Protein AF-0000000081047179 (afdb_homodimer)

pLDDT: mean 83.16, std 16.66, range [36.03, 98.69]

Sequence (502 aa):
MTPLLDPYVIRILLVVGALGAILLFVADLILYYPFNPQDRTAKSYFDKIDPGGSFLADSSMKMISRERVMLGGVLGPVSAVLYGVGFVGLFCGLYSSDGGGWIMPLTSSLGFTFLMTVAAVYHALFAYTSFLSQQIAKAKKENDNGRGLEELVDIHRTYLKYIYKWCAIPGALGSLSFIYCCLFTNCLFAPWTVLFAPAFSAFLKKHLKRNSIGGLVLCGGLTNLWNLCFFSVLIISISAHCRVVIVQHSQMTPLLDPYVIRILLVVGALGAILLFVADLILYYPFNPQDRTAKSYFDKIDPGGSFLADSSMKMISRERVMLGGVLGPVSAVLYGVGFVGLFCGLYSSDGGGWIMPLTSSLGFTFLMTVAAVYHALFAYTSFLSQQIAKAKKENDNGRGLEELVDIHRTYLKYIYKWCAIPGALGSLSFIYCCLFTNCLFAPWTVLFAPAFSAFLKKHLKRNSIGGLVLCGGLTNLWNLCFFSVLIISISAHCRVVIVQHSQ

Radius of gyration: 23.94 Å; Cα contacts (8 Å, |Δi|>4): 867; chains: 2; bounding box: 67×85×37 Å

Organism: NCBI:txid2856

Secondary structure (DSSP, 8-state):
---SS-HHHHHHHHHHHHHHHHHHHHHHHHHH---SHHHHT-HHHHHT--TTSS-STT-GGGGS-HHHHHHHHHHHHHHHHHHHHHHHHHHHHH--TTTT-SHHHHHHHHHHHHHHHHHHHHHHHTHHHHHHHHHHHHHHHTT---HHHHHHHHHHHHHHHHHHHHHHHHHHHHHHHHHHHHHHS--SS-GGGGGG-THHHHHHHTT---SSHHHHHHHHHHHHHHHHHHHHHHHHHHHHHHHHHHHHHH-/---SS-HHHHHHHHHHHHHHHHHHHHHHHHHH---SHHHHS-THHHHT--TTSS-STT-GGGGS-HHHHHHHHHHHHHHHHHHHHHHHHHHHHH-BTTTTBSHHHHHHHHHHHHHHHHHHHHHHHTHHHHHHHHHHHHHHHTT---HHHHHHHHHHHHHHHHHHHHHHHHHHHHHHHHHHHHHHS--SS-GGGGGG-THHHHHHHTT---SSHHHHHHHHHHHHHHHHHHHHHHHHHHHHHHHHHHHHHH-

Structure (mmCIF, N/CA/C/O backbone):
data_AF-0000000081047179-model_v1
#
loop_
_entity.id
_entity.type
_entity.pdbx_description
1 polymer 'Transmembrane 9 superfamily member'
#
loop_
_atom_site.group_PDB
_atom_site.id
_atom_site.type_symbol
_atom_site.label_atom_id
_atom_site.label_alt_id
_atom_site.label_comp_id
_atom_site.label_asym_id
_atom_site.label_entity_id
_atom_site.label_seq_id
_atom_site.pdbx_PDB_ins_code
_atom_site.Cartn_x
_atom_site.Cartn_y
_atom_site.Cartn_z
_atom_site.occupancy
_atom_site.B_iso_or_equiv
_atom_site.auth_seq_id
_atom_site.auth_comp_id
_atom_site.auth_asym_id
_atom_site.auth_atom_id
_atom_site.pdbx_PDB_model_num
ATOM 1 N N . MET A 1 1 ? 24.109 -28.906 0.498 1 52 1 MET A N 1
ATOM 2 C CA . MET A 1 1 ? 23.016 -27.953 0.595 1 52 1 MET A CA 1
ATOM 3 C C . MET A 1 1 ? 22.172 -27.969 -0.675 1 52 1 MET A C 1
ATOM 5 O O . MET A 1 1 ? 22.688 -27.797 -1.775 1 52 1 MET A O 1
ATOM 9 N N . THR A 1 2 ? 21.094 -28.641 -0.569 1 63.97 2 THR A N 1
ATOM 10 C CA . THR A 1 2 ? 20.266 -28.625 -1.765 1 63.97 2 THR A CA 1
ATOM 11 C C . THR A 1 2 ? 19.375 -27.375 -1.787 1 63.97 2 THR A C 1
ATOM 13 O O . THR A 1 2 ? 18.516 -27.203 -0.922 1 63.97 2 THR A O 1
ATOM 16 N N . PRO A 1 3 ? 19.75 -26.5 -2.631 1 67.38 3 PRO A N 1
ATOM 17 C CA . PRO A 1 3 ? 18.969 -25.266 -2.719 1 67.38 3 PRO A CA 1
ATOM 18 C C . PRO A 1 3 ? 17.531 -25.5 -3.176 1 67.38 3 PRO A C 1
ATOM 20 O O . PRO A 1 3 ? 17.25 -26.5 -3.838 1 67.38 3 PRO A O 1
ATOM 23 N N . LEU A 1 4 ? 16.766 -24.594 -2.781 1 75.81 4 LEU A N 1
ATOM 24 C CA . LEU A 1 4 ? 15.352 -24.688 -3.133 1 75.81 4 LEU A CA 1
ATOM 25 C C . LEU A 1 4 ? 15.148 -24.5 -4.633 1 75.81 4 LEU A C 1
ATOM 27 O O . LEU A 1 4 ? 14.266 -25.125 -5.227 1 75.81 4 LEU A O 1
ATOM 31 N N . LEU A 1 5 ? 15.797 -23.672 -5.07 1 80.94 5 LEU A N 1
ATOM 32 C CA . LEU A 1 5 ? 15.766 -23.391 -6.5 1 80.94 5 LEU A CA 1
ATOM 33 C C . LEU A 1 5 ? 17.156 -23.453 -7.102 1 80.94 5 LEU A C 1
ATOM 35 O O . LEU A 1 5 ? 18.156 -23.359 -6.379 1 80.94 5 LEU A O 1
ATOM 39 N N . ASP A 1 6 ? 17.297 -23.578 -8.469 1 86.69 6 ASP A N 1
ATOM 40 C CA . ASP A 1 6 ? 18.562 -23.469 -9.188 1 86.69 6 ASP A CA 1
ATOM 41 C C . ASP A 1 6 ? 19.219 -22.109 -8.945 1 86.69 6 ASP A C 1
ATOM 43 O O . ASP A 1 6 ? 18.562 -21.078 -9 1 86.69 6 ASP A O 1
ATOM 47 N N . PRO A 1 7 ? 20.344 -22.234 -8.648 1 89.06 7 PRO A N 1
ATOM 48 C CA . PRO A 1 7 ? 21.062 -21 -8.359 1 89.06 7 PRO A CA 1
ATOM 49 C C . PRO A 1 7 ? 20.922 -19.969 -9.477 1 89.06 7 PRO A C 1
ATOM 51 O O . PRO A 1 7 ? 20.953 -18.75 -9.211 1 89.06 7 PRO A O 1
ATOM 54 N N . TYR A 1 8 ? 20.922 -20.391 -10.633 1 90 8 TYR A N 1
ATOM 55 C CA . TYR A 1 8 ? 20.719 -19.484 -11.758 1 90 8 TYR A CA 1
ATOM 56 C C . TYR A 1 8 ? 19.406 -18.734 -11.617 1 90 8 TYR A C 1
ATOM 58 O O . TYR A 1 8 ? 19.344 -17.516 -11.867 1 90 8 TYR A O 1
ATOM 66 N N . VAL A 1 9 ? 18.391 -19.422 -11.148 1 90.31 9 VAL A N 1
ATOM 67 C CA . VAL A 1 9 ? 17.078 -18.812 -10.961 1 90.31 9 VAL A CA 1
ATOM 68 C C . VAL A 1 9 ? 17.141 -17.828 -9.789 1 90.31 9 VAL A C 1
ATOM 70 O O . VAL A 1 9 ? 16.562 -16.734 -9.859 1 90.31 9 VAL A O 1
ATOM 73 N N . ILE A 1 10 ? 17.766 -18.188 -8.906 1 94.5 10 ILE A N 1
ATOM 74 C CA . ILE A 1 10 ? 17.938 -17.312 -7.746 1 94.5 10 ILE A CA 1
ATOM 75 C C . ILE A 1 10 ? 18.656 -16.031 -8.164 1 94.5 10 ILE A C 1
ATOM 77 O O . ILE A 1 10 ? 18.25 -14.938 -7.758 1 94.5 10 ILE A O 1
ATOM 81 N N . ARG A 1 11 ? 19.625 -16.172 -9.016 1 95.81 11 ARG A N 1
ATOM 82 C CA . ARG A 1 11 ? 20.344 -14.992 -9.5 1 95.81 11 ARG A CA 1
ATOM 83 C C . ARG A 1 11 ? 19.422 -14.07 -10.281 1 95.81 11 ARG A C 1
ATOM 85 O O . ARG A 1 11 ? 19.469 -12.844 -10.133 1 95.81 11 ARG A O 1
ATOM 92 N N . ILE A 1 12 ? 18.625 -14.672 -11 1 95.94 12 ILE A N 1
ATOM 93 C CA . ILE A 1 12 ? 17.703 -13.883 -11.797 1 95.94 12 ILE A CA 1
ATOM 94 C C . ILE A 1 12 ? 16.766 -13.102 -10.875 1 95.94 12 ILE A C 1
ATOM 96 O O . ILE A 1 12 ? 16.5 -11.922 -11.102 1 95.94 12 ILE A O 1
ATOM 100 N N . LEU A 1 13 ? 16.234 -13.773 -9.883 1 96.94 13 LEU A N 1
ATOM 101 C CA . LEU A 1 13 ? 15.344 -13.125 -8.914 1 96.94 13 LEU A CA 1
ATOM 102 C C . LEU A 1 13 ? 16.062 -11.969 -8.219 1 96.94 13 LEU A C 1
ATOM 104 O O . LEU A 1 13 ? 15.484 -10.898 -8.031 1 96.94 13 LEU A O 1
ATOM 108 N N . LEU A 1 14 ? 17.328 -12.227 -7.863 1 98.44 14 LEU A N 1
ATOM 109 C CA . LEU A 1 14 ? 18.109 -11.195 -7.18 1 98.44 14 LEU A CA 1
ATOM 110 C C . LEU A 1 14 ? 18.391 -10.023 -8.117 1 98.44 14 LEU A C 1
ATOM 112 O O . LEU A 1 14 ? 18.422 -8.867 -7.68 1 98.44 14 LEU A O 1
ATOM 116 N N . VAL A 1 15 ? 18.562 -10.25 -9.484 1 98.5 15 VAL A N 1
ATOM 117 C CA . VAL A 1 15 ? 18.75 -9.188 -10.469 1 98.5 15 VAL A CA 1
ATOM 118 C C . VAL A 1 15 ? 17.5 -8.336 -10.562 1 98.5 15 VAL A C 1
ATOM 120 O O . VAL A 1 15 ? 17.578 -7.109 -10.672 1 98.5 15 VAL A O 1
ATOM 123 N N . VAL A 1 16 ? 16.422 -9.031 -10.375 1 98.25 16 VAL A N 1
ATOM 124 C CA . VAL A 1 16 ? 15.156 -8.305 -10.398 1 98.25 16 VAL A CA 1
ATOM 125 C C . VAL A 1 16 ? 15.062 -7.383 -9.18 1 98.25 16 VAL A C 1
ATOM 127 O O . VAL A 1 16 ? 14.617 -6.242 -9.297 1 98.25 16 VAL A O 1
ATOM 130 N N . GLY A 1 17 ? 15.453 -7.832 -8.102 1 98.5 17 GLY A N 1
ATOM 131 C CA . GLY A 1 17 ? 15.547 -6.988 -6.922 1 98.5 17 GLY A CA 1
ATOM 132 C C . GLY A 1 17 ? 16.453 -5.785 -7.121 1 98.5 17 GLY A C 1
ATOM 133 O O . GLY A 1 17 ? 16.125 -4.676 -6.707 1 98.5 17 GLY A O 1
ATOM 134 N N . ALA A 1 18 ? 17.625 -6.062 -7.742 1 98.62 18 ALA A N 1
ATOM 135 C CA . ALA A 1 18 ? 18.562 -4.98 -8.031 1 98.62 18 ALA A CA 1
ATOM 136 C C . ALA A 1 18 ? 17.938 -3.939 -8.953 1 98.62 18 ALA A C 1
ATOM 138 O O . ALA A 1 18 ? 18.156 -2.738 -8.789 1 98.62 18 ALA A O 1
ATOM 139 N N . LEU A 1 19 ? 17.156 -4.414 -9.891 1 98.56 19 LEU A N 1
ATOM 140 C CA . LEU A 1 19 ? 16.453 -3.492 -10.781 1 98.56 19 LEU A CA 1
ATOM 141 C C . LEU A 1 19 ? 15.445 -2.654 -10 1 98.56 19 LEU A C 1
ATOM 143 O O . LEU A 1 19 ? 15.227 -1.482 -10.312 1 98.56 19 LEU A O 1
ATOM 147 N N . GLY A 1 20 ? 14.867 -3.246 -8.992 1 98.25 20 GLY A N 1
ATOM 148 C CA . GLY A 1 20 ? 14.016 -2.477 -8.094 1 98.25 20 GLY A CA 1
ATOM 149 C C . GLY A 1 20 ? 14.75 -1.361 -7.379 1 98.25 20 GLY A C 1
ATOM 150 O O . GLY A 1 20 ? 14.242 -0.247 -7.258 1 98.25 20 GLY A O 1
ATOM 151 N N . ALA A 1 21 ? 15.906 -1.708 -6.926 1 97.81 21 ALA A N 1
ATOM 152 C CA . ALA A 1 21 ? 16.734 -0.707 -6.25 1 97.81 21 ALA A CA 1
ATOM 153 C C . ALA A 1 21 ? 17.094 0.436 -7.195 1 97.81 21 ALA A C 1
ATOM 155 O O . ALA A 1 21 ? 17.031 1.606 -6.812 1 97.81 21 ALA A O 1
ATOM 156 N N . ILE A 1 22 ? 17.453 0.196 -8.406 1 97.81 22 ILE A N 1
ATOM 157 C CA . ILE A 1 22 ? 17.766 1.218 -9.398 1 97.81 22 ILE A CA 1
ATOM 158 C C . ILE A 1 22 ? 16.531 2.078 -9.664 1 97.81 22 ILE A C 1
ATOM 160 O O . ILE A 1 22 ? 16.625 3.309 -9.688 1 97.81 22 ILE A O 1
ATOM 164 N N . LEU A 1 23 ? 15.469 1.361 -9.797 1 97.69 23 LEU A N 1
ATOM 165 C CA . LEU A 1 23 ? 14.25 2.088 -10.133 1 97.69 23 LEU A CA 1
ATOM 166 C C . LEU A 1 23 ? 13.859 3.041 -9.016 1 97.69 23 LEU A C 1
ATOM 168 O O . LEU A 1 23 ? 13.453 4.18 -9.273 1 97.69 23 LEU A O 1
ATOM 172 N N . LEU A 1 24 ? 13.898 2.588 -7.863 1 96.12 24 LEU A N 1
ATOM 173 C CA . LEU A 1 24 ? 13.531 3.457 -6.75 1 96.12 24 LEU A CA 1
ATOM 174 C C . LEU A 1 24 ? 14.523 4.605 -6.605 1 96.12 24 LEU A C 1
ATOM 176 O O . LEU A 1 24 ? 14.148 5.711 -6.207 1 96.12 24 LEU A O 1
ATOM 180 N N . PHE A 1 25 ? 15.828 4.363 -6.797 1 94.06 25 PHE A N 1
ATOM 181 C CA . PHE A 1 25 ? 16.812 5.445 -6.805 1 94.06 25 PHE A CA 1
ATOM 182 C C . PHE A 1 25 ? 16.438 6.504 -7.836 1 94.06 25 PHE A C 1
ATOM 184 O O . PHE A 1 25 ? 16.438 7.699 -7.535 1 94.06 25 PHE A O 1
ATOM 191 N N . VAL A 1 26 ? 16.047 6.102 -9.062 1 94.19 26 VAL A N 1
ATOM 192 C CA . VAL A 1 26 ? 15.633 7.012 -10.125 1 94.19 26 VAL A CA 1
ATOM 193 C C . VAL A 1 26 ? 14.359 7.738 -9.711 1 94.19 26 VAL A C 1
ATOM 195 O O . VAL A 1 26 ? 14.227 8.945 -9.922 1 94.19 26 VAL A O 1
ATOM 198 N N . ALA A 1 27 ? 13.531 6.957 -9.031 1 94.19 27 ALA A N 1
ATOM 199 C CA . ALA A 1 27 ? 12.289 7.555 -8.555 1 94.19 27 ALA A CA 1
ATOM 200 C C . ALA A 1 27 ? 12.562 8.656 -7.539 1 94.19 27 ALA A C 1
ATOM 202 O O . ALA A 1 27 ? 11.898 9.695 -7.547 1 94.19 27 ALA A O 1
ATOM 203 N N . ASP A 1 28 ? 13.406 8.469 -6.656 1 89.19 28 ASP A N 1
ATOM 204 C CA . ASP A 1 28 ? 13.812 9.5 -5.703 1 89.19 28 ASP A CA 1
ATOM 205 C C . ASP A 1 28 ? 14.32 10.742 -6.426 1 89.19 28 ASP A C 1
ATOM 207 O O . ASP A 1 28 ? 13.953 11.867 -6.078 1 89.19 28 ASP A O 1
ATOM 211 N N . LEU A 1 29 ? 15.18 10.57 -7.293 1 87.5 29 LEU A N 1
ATOM 212 C CA . LEU A 1 29 ? 15.727 11.703 -8.031 1 87.5 29 LEU A CA 1
ATOM 213 C C . LEU A 1 29 ? 14.617 12.461 -8.758 1 87.5 29 LEU A C 1
ATOM 215 O O . LEU A 1 29 ? 14.648 13.688 -8.836 1 87.5 29 LEU A O 1
ATOM 219 N N . ILE A 1 30 ? 13.711 11.648 -9.414 1 89.31 30 ILE A N 1
ATOM 220 C CA . ILE A 1 30 ? 12.594 12.273 -10.102 1 89.31 30 ILE A CA 1
ATOM 221 C C . ILE A 1 30 ? 11.812 13.148 -9.117 1 89.31 30 ILE A C 1
ATOM 223 O O . ILE A 1 30 ? 11.336 14.227 -9.484 1 89.31 30 ILE A O 1
ATOM 227 N N . LEU A 1 31 ? 11.648 12.812 -7.859 1 83.88 31 LEU A N 1
ATOM 228 C CA . LEU A 1 31 ? 10.867 13.539 -6.867 1 83.88 31 LEU A CA 1
ATOM 229 C C . LEU A 1 31 ? 11.578 14.82 -6.441 1 83.88 31 LEU A C 1
ATOM 231 O O . LEU A 1 31 ? 10.938 15.844 -6.188 1 83.88 31 LEU A O 1
ATOM 235 N N . TYR A 1 32 ? 13.016 14.781 -6.254 1 78.62 32 TYR A N 1
ATOM 236 C CA . TYR A 1 32 ? 13.547 15.953 -5.562 1 78.62 32 TYR A CA 1
ATOM 237 C C . TYR A 1 32 ? 14.758 16.516 -6.301 1 78.62 32 TYR A C 1
ATOM 239 O O . TYR A 1 32 ? 15.203 17.625 -6.016 1 78.62 32 TYR A O 1
ATOM 247 N N . TYR A 1 33 ? 15.281 15.758 -7.25 1 78.06 33 TYR A N 1
ATOM 248 C CA . TYR A 1 33 ? 16.5 16.266 -7.855 1 78.06 33 TYR A CA 1
ATOM 249 C C . TYR A 1 33 ? 16.219 17.453 -8.75 1 78.06 33 TYR A C 1
ATOM 251 O O . TYR A 1 33 ? 15.297 17.422 -9.578 1 78.06 33 TYR A O 1
ATOM 259 N N . PRO A 1 34 ? 16.969 18.422 -8.531 1 76 34 PRO A N 1
ATOM 260 C CA . PRO A 1 34 ? 16.797 19.594 -9.383 1 76 34 PRO A CA 1
ATOM 261 C C . PRO A 1 34 ? 17.469 19.438 -10.75 1 76 34 PRO A C 1
ATOM 263 O O . PRO A 1 34 ? 18.625 19.812 -10.914 1 76 34 PRO A O 1
ATOM 266 N N . PHE A 1 35 ? 16.766 19.016 -11.648 1 76.12 35 PHE A N 1
ATOM 267 C CA . PHE A 1 35 ? 17.344 18.734 -12.953 1 76.12 35 PHE A CA 1
ATOM 268 C C . PHE A 1 35 ? 17.656 20.016 -13.703 1 76.12 35 PHE A C 1
ATOM 270 O O . PHE A 1 35 ? 18.516 20.047 -14.586 1 76.12 35 PHE A O 1
ATOM 277 N N . ASN A 1 36 ? 16.953 21 -13.281 1 71.62 36 ASN A N 1
ATOM 278 C CA . ASN A 1 36 ? 17.281 22.297 -13.844 1 71.62 36 ASN A CA 1
ATOM 279 C C . ASN A 1 36 ? 18.453 22.938 -13.109 1 71.62 36 ASN A C 1
ATOM 281 O O . ASN A 1 36 ? 18.375 23.188 -11.906 1 71.62 36 ASN A O 1
ATOM 285 N N . PRO A 1 37 ? 19.453 23.219 -13.867 1 69.94 37 PRO A N 1
ATOM 286 C CA . PRO A 1 37 ? 20.656 23.781 -13.25 1 69.94 37 PRO A CA 1
ATOM 287 C C . PRO A 1 37 ? 20.359 25.047 -12.43 1 69.94 37 PRO A C 1
ATOM 289 O O . PRO A 1 37 ? 21.016 25.297 -11.422 1 69.94 37 PRO A O 1
ATOM 292 N N . GLN A 1 38 ? 19.438 25.703 -12.805 1 65.5 38 GLN A N 1
ATOM 293 C CA . GLN A 1 38 ? 19.125 26.953 -12.109 1 65.5 38 GLN A CA 1
ATOM 294 C C . GLN A 1 38 ? 18.594 26.672 -10.703 1 65.5 38 GLN A C 1
ATOM 296 O O . GLN A 1 38 ? 18.734 27.516 -9.812 1 65.5 38 GLN A O 1
ATOM 301 N N . ASP A 1 39 ? 18.172 25.531 -10.586 1 64.75 39 ASP A N 1
ATOM 302 C CA . ASP A 1 39 ? 17.562 25.172 -9.305 1 64.75 39 ASP A CA 1
ATOM 303 C C . ASP A 1 39 ? 18.609 24.641 -8.328 1 64.75 39 ASP A C 1
ATOM 305 O O . ASP A 1 39 ? 18.375 24.578 -7.125 1 64.75 39 ASP A O 1
ATOM 309 N N . ARG A 1 40 ? 19.781 24.297 -8.93 1 62.72 40 ARG A N 1
ATOM 310 C CA . ARG A 1 40 ? 20.844 23.672 -8.125 1 62.72 40 ARG A CA 1
ATOM 311 C C . ARG A 1 40 ? 21.562 24.703 -7.277 1 62.72 40 ARG A C 1
ATOM 313 O O . ARG A 1 40 ? 22.219 24.359 -6.289 1 62.72 40 ARG A O 1
ATOM 320 N N . THR A 1 41 ? 21.547 25.797 -7.824 1 55.25 41 THR A N 1
ATOM 321 C CA . THR A 1 41 ? 22.266 26.859 -7.133 1 55.25 41 THR A CA 1
ATOM 322 C C . THR A 1 41 ? 21.438 27.422 -5.977 1 55.25 41 THR A C 1
ATOM 324 O O . THR A 1 41 ? 21.922 28.234 -5.195 1 55.25 41 THR A O 1
ATOM 327 N N . ALA A 1 42 ? 20.25 26.969 -5.996 1 50.44 42 ALA A N 1
ATOM 328 C CA . ALA A 1 42 ? 19.422 27.578 -4.961 1 50.44 42 ALA A CA 1
ATOM 329 C C . ALA A 1 42 ? 19.766 27.031 -3.582 1 50.44 42 ALA A C 1
ATOM 331 O O . ALA A 1 42 ? 19.75 25.812 -3.365 1 50.44 42 ALA A O 1
ATOM 332 N N . LYS A 1 43 ? 20.641 27.766 -2.969 1 48.59 43 LYS A N 1
ATOM 333 C CA . LYS A 1 43 ? 21.125 27.422 -1.636 1 48.59 43 LYS A CA 1
ATOM 334 C C . LYS A 1 43 ? 20.062 26.688 -0.83 1 48.59 43 LYS A C 1
ATOM 336 O O . LYS A 1 43 ? 20.375 25.781 -0.051 1 48.59 43 LYS A O 1
ATOM 341 N N . SER A 1 44 ? 18.797 27.156 -1.172 1 45.78 44 SER A N 1
ATOM 342 C CA . SER A 1 44 ? 17.625 26.734 -0.404 1 45.78 44 SER A CA 1
ATOM 343 C C . SER A 1 44 ? 17.297 25.266 -0.663 1 45.78 44 SER A C 1
ATOM 345 O O . SER A 1 44 ? 16.516 24.672 0.08 1 45.78 44 SER A O 1
ATOM 347 N N . TYR A 1 45 ? 17.891 24.812 -1.72 1 45.47 45 TYR A N 1
ATOM 348 C CA . TYR A 1 45 ? 17.484 23.469 -2.125 1 45.47 45 TYR A CA 1
ATOM 349 C C . TYR A 1 45 ? 17.922 22.438 -1.1 1 45.47 45 TYR A C 1
ATOM 351 O O . TYR A 1 45 ? 17.219 21.453 -0.86 1 45.47 45 TYR A O 1
ATOM 359 N N . PHE A 1 46 ? 19.219 22.641 -0.655 1 44.31 46 PHE A N 1
ATOM 360 C CA . PHE A 1 46 ? 19.891 21.562 0.077 1 44.31 46 PHE A CA 1
ATOM 361 C C . PHE A 1 46 ? 19.625 21.688 1.574 1 44.31 46 PHE A C 1
ATOM 363 O O . PHE A 1 46 ? 19.641 20.688 2.301 1 44.31 46 PHE A O 1
ATOM 370 N N . ASP A 1 47 ? 19.703 22.922 2.074 1 43.31 47 ASP A N 1
ATOM 371 C CA . ASP A 1 47 ? 19.812 23.047 3.525 1 43.31 47 ASP A CA 1
ATOM 372 C C . ASP A 1 47 ? 18.609 22.406 4.215 1 43.31 47 ASP A C 1
ATOM 374 O O . ASP A 1 47 ? 18.703 21.984 5.371 1 43.31 47 ASP A O 1
ATOM 378 N N . LYS A 1 48 ? 17.312 22.391 3.311 1 44.5 48 LYS A N 1
ATOM 379 C CA . LYS A 1 48 ? 16.125 22.219 4.141 1 44.5 48 LYS A CA 1
ATOM 380 C C . LYS A 1 48 ? 15.406 20.906 3.818 1 44.5 48 LYS A C 1
ATOM 382 O O . LYS A 1 48 ? 14.227 20.75 4.141 1 44.5 48 LYS A O 1
ATOM 387 N N . ILE A 1 49 ? 15.992 20.047 3.098 1 42 49 ILE A N 1
ATOM 388 C CA . ILE A 1 49 ? 15.305 18.781 2.891 1 42 49 ILE A CA 1
ATOM 389 C C . ILE A 1 49 ? 15.43 17.906 4.141 1 42 49 ILE A C 1
ATOM 391 O O . ILE A 1 49 ? 16.328 17.062 4.23 1 42 49 ILE A O 1
ATOM 395 N N . ASP A 1 50 ? 15.477 18.422 5.32 1 41.09 50 ASP A N 1
ATOM 396 C CA . ASP A 1 50 ? 15.453 17.531 6.48 1 41.09 50 ASP A CA 1
ATOM 397 C C . ASP A 1 50 ? 14.133 16.781 6.574 1 41.09 50 ASP A C 1
ATOM 399 O O . ASP A 1 50 ? 13.062 17.391 6.652 1 41.09 50 ASP A O 1
ATOM 403 N N . PRO A 1 51 ? 14.031 15.742 6.152 1 42.47 51 PRO A N 1
ATOM 404 C CA . PRO A 1 51 ? 12.742 15.094 6.375 1 42.47 51 PRO A CA 1
ATOM 405 C C . PRO A 1 51 ? 11.977 15.68 7.559 1 42.47 51 PRO A C 1
ATOM 407 O O . PRO A 1 51 ? 10.742 15.695 7.555 1 42.47 51 PRO A O 1
ATOM 410 N N . GLY A 1 52 ? 12.523 15.719 8.781 1 36.59 52 GLY A N 1
ATOM 411 C CA . GLY A 1 52 ? 11.922 16.188 10.023 1 36.59 52 GLY A CA 1
ATOM 412 C C . GLY A 1 52 ? 11.664 17.672 10.031 1 36.59 52 GLY A C 1
ATOM 413 O O . GLY A 1 52 ? 10.953 18.188 10.898 1 36.59 52 GLY A O 1
ATOM 414 N N . GLY A 1 53 ? 12.492 18.734 9.547 1 37.78 53 GLY A N 1
ATOM 415 C CA . GLY A 1 53 ? 12.43 20.141 9.906 1 37.78 53 GLY A CA 1
ATOM 416 C C . GLY A 1 53 ? 11.883 21.016 8.797 1 37.78 53 GLY A C 1
ATOM 417 O O . GLY A 1 53 ? 11.141 20.547 7.934 1 37.78 53 GLY A O 1
ATOM 418 N N . SER A 1 54 ? 12.672 22.297 8.445 1 40.22 54 SER A N 1
ATOM 419 C CA . SER A 1 54 ? 12.352 23.547 7.77 1 40.22 54 SER A CA 1
ATOM 420 C C . SER A 1 54 ? 12.047 23.328 6.293 1 40.22 54 SER A C 1
ATOM 422 O O . SER A 1 54 ? 12.641 23.969 5.426 1 40.22 54 SER A O 1
ATOM 424 N N . PHE A 1 55 ? 11.812 22.156 5.883 1 43.5 55 PHE A N 1
ATOM 425 C CA . PHE A 1 55 ? 11.945 21.609 4.535 1 43.5 55 PHE A CA 1
ATOM 426 C C . PHE A 1 55 ? 11.047 22.359 3.557 1 43.5 55 PHE A C 1
ATOM 428 O O . PHE A 1 55 ? 11.461 22.672 2.439 1 43.5 55 PHE A O 1
ATOM 435 N N . LEU A 1 56 ? 9.75 22.359 3.906 1 46.56 56 LEU A N 1
ATOM 436 C CA . LEU A 1 56 ? 8.758 22.422 2.84 1 46.56 56 LEU A CA 1
ATOM 437 C C . LEU A 1 56 ? 8.828 23.766 2.115 1 46.56 56 LEU A C 1
ATOM 439 O O . LEU A 1 56 ? 8.82 23.812 0.883 1 46.56 56 LEU A O 1
ATOM 443 N N . ALA A 1 57 ? 8.727 24.781 2.975 1 43.59 57 ALA A N 1
ATOM 444 C CA . ALA A 1 57 ? 8.477 26.062 2.314 1 43.59 57 ALA A CA 1
ATOM 445 C C . ALA A 1 57 ? 9.586 26.406 1.326 1 43.59 57 ALA A C 1
ATOM 447 O O . ALA A 1 57 ? 9.344 27.047 0.304 1 43.59 57 ALA A O 1
ATOM 448 N N . ASP A 1 58 ? 10.758 25.812 1.729 1 48.91 58 ASP A N 1
ATOM 449 C CA . ASP A 1 58 ? 11.867 26.188 0.857 1 48.91 58 ASP A CA 1
ATOM 450 C C . ASP A 1 58 ? 12.375 24.984 0.066 1 48.91 58 ASP A C 1
ATOM 452 O O . ASP A 1 58 ? 13.516 24.969 -0.4 1 48.91 58 ASP A O 1
ATOM 456 N N . SER A 1 59 ? 11.516 24.031 0.172 1 58.44 59 SER A N 1
ATOM 457 C CA . SER A 1 59 ? 11.938 22.812 -0.513 1 58.44 59 SER A CA 1
ATOM 458 C C . SER A 1 59 ? 12.07 23.047 -2.016 1 58.44 59 SER A C 1
ATOM 460 O O . SER A 1 59 ? 11.289 23.797 -2.605 1 58.44 59 SER A O 1
ATOM 462 N N . SER A 1 60 ? 13.164 22.672 -2.75 1 62.47 60 SER A N 1
ATOM 463 C CA . SER A 1 60 ? 13.367 22.672 -4.195 1 62.47 60 SER A CA 1
ATOM 464 C C . SER A 1 60 ? 12.273 21.891 -4.906 1 62.47 60 SER A C 1
ATOM 466 O O . SER A 1 60 ? 12.062 22.047 -6.113 1 62.47 60 SER A O 1
ATOM 468 N N . MET A 1 61 ? 11.438 21.188 -3.896 1 70.81 61 MET A N 1
ATOM 469 C CA . MET A 1 61 ? 10.414 20.375 -4.543 1 70.81 61 MET A CA 1
ATOM 470 C C . MET A 1 61 ? 9.219 21.234 -4.957 1 70.81 61 MET A C 1
ATOM 472 O O . MET A 1 61 ? 8.391 20.797 -5.754 1 70.81 61 MET A O 1
ATOM 476 N N . LYS A 1 62 ? 9.25 22.5 -4.66 1 72.62 62 LYS A N 1
ATOM 477 C CA . LYS A 1 62 ? 8.188 23.422 -5.047 1 72.62 62 LYS A CA 1
ATOM 478 C C . LYS A 1 62 ? 8.281 23.766 -6.531 1 72.62 62 LYS A C 1
ATOM 480 O O . LYS A 1 62 ? 7.309 24.25 -7.121 1 72.62 62 LYS A O 1
ATOM 485 N N . MET A 1 63 ? 9.445 23.562 -7.078 1 75.12 63 MET A N 1
ATOM 486 C CA . MET A 1 63 ? 9.68 23.969 -8.461 1 75.12 63 MET A CA 1
ATOM 487 C C . MET A 1 63 ? 9.398 22.828 -9.422 1 75.12 63 MET A C 1
ATOM 489 O O . MET A 1 63 ? 9.477 23 -10.641 1 75.12 63 MET A O 1
ATOM 493 N N . ILE A 1 64 ? 9 21.688 -8.914 1 80.88 64 ILE A N 1
ATOM 494 C CA . ILE A 1 64 ? 8.828 20.5 -9.75 1 80.88 64 ILE A CA 1
ATOM 495 C C . ILE A 1 64 ? 7.363 20.391 -10.18 1 80.88 64 ILE A C 1
ATOM 497 O O . ILE A 1 64 ? 6.453 20.672 -9.398 1 80.88 64 ILE A O 1
ATOM 501 N N . SER A 1 65 ? 7.344 20.094 -11.445 1 88.88 65 SER A N 1
ATOM 502 C CA . SER A 1 65 ? 5.988 20 -11.969 1 88.88 65 SER A CA 1
ATOM 503 C C . SER A 1 65 ? 5.203 18.891 -11.273 1 88.88 65 SER A C 1
ATOM 505 O O . SER A 1 65 ? 5.789 17.922 -10.781 1 88.88 65 SER A O 1
ATOM 507 N N . ARG A 1 66 ? 3.752 18.984 -11.367 1 88.75 66 ARG A N 1
ATOM 508 C CA . ARG A 1 66 ? 2.863 18.031 -10.703 1 88.75 66 ARG A CA 1
ATOM 509 C C . ARG A 1 66 ? 2.959 16.656 -11.352 1 88.75 66 ARG A C 1
ATOM 511 O O . ARG A 1 66 ? 2.938 15.633 -10.656 1 88.75 66 ARG A O 1
ATOM 518 N N . GLU A 1 67 ? 3.119 16.625 -12.57 1 92.75 67 GLU A N 1
ATOM 519 C CA . GLU A 1 67 ? 3.207 15.359 -13.297 1 92.75 67 GLU A CA 1
ATOM 520 C C . GLU A 1 67 ? 4.469 14.586 -12.914 1 92.75 67 GLU A C 1
ATOM 522 O O . GLU A 1 67 ? 4.426 13.367 -12.734 1 92.75 67 GLU A O 1
ATOM 527 N N . ARG A 1 68 ? 5.559 15.398 -12.844 1 93.44 68 ARG A N 1
ATOM 528 C CA . ARG A 1 68 ? 6.824 14.789 -12.453 1 93.44 68 ARG A CA 1
ATOM 529 C C . ARG A 1 68 ? 6.754 14.234 -11.031 1 93.44 68 ARG A C 1
ATOM 531 O O . ARG A 1 68 ? 7.258 13.148 -10.75 1 93.44 68 ARG A O 1
ATOM 538 N N . VAL A 1 69 ? 6.074 14.883 -10.18 1 92.81 69 VAL A N 1
ATOM 539 C CA . VAL A 1 69 ? 5.949 14.469 -8.781 1 92.81 69 VAL A CA 1
ATOM 540 C C . VAL A 1 69 ? 5.09 13.211 -8.695 1 92.81 69 VAL A C 1
ATOM 542 O O . VAL A 1 69 ? 5.43 12.266 -7.984 1 92.81 69 VAL A O 1
ATOM 545 N N . MET A 1 70 ? 4.102 13.18 -9.414 1 95.75 70 MET A N 1
ATOM 546 C CA . MET A 1 70 ? 3.211 12.031 -9.383 1 95.75 70 MET A CA 1
ATOM 547 C C . MET A 1 70 ? 3.895 10.797 -9.969 1 95.75 70 MET A C 1
ATOM 549 O O . MET A 1 70 ? 3.75 9.695 -9.445 1 95.75 70 MET A O 1
ATOM 553 N N . LEU A 1 71 ? 4.551 11.008 -11.07 1 95.44 71 LEU A N 1
ATOM 554 C CA . LEU A 1 71 ? 5.328 9.922 -11.641 1 95.44 71 LEU A CA 1
ATOM 555 C C . LEU A 1 71 ? 6.344 9.391 -10.641 1 95.44 71 LEU A C 1
ATOM 557 O O . LEU A 1 71 ? 6.488 8.172 -10.477 1 95.44 71 LEU A O 1
ATOM 561 N N . GLY A 1 72 ? 7.047 10.336 -9.953 1 94.5 72 GLY A N 1
ATOM 562 C CA . GLY A 1 72 ? 7.977 9.906 -8.922 1 94.5 72 GLY A CA 1
ATOM 563 C C . GLY A 1 72 ? 7.32 9.094 -7.82 1 94.5 72 GLY A C 1
ATOM 564 O O . GLY A 1 72 ? 7.875 8.094 -7.363 1 94.5 72 GLY A O 1
ATOM 565 N N . GLY A 1 73 ? 6.168 9.461 -7.516 1 95 73 GLY A N 1
ATOM 566 C CA . GLY A 1 73 ? 5.441 8.781 -6.453 1 95 73 GLY A CA 1
ATOM 567 C C . GLY A 1 73 ? 5.059 7.359 -6.812 1 95 73 GLY A C 1
ATOM 568 O O . GLY A 1 73 ? 5.262 6.438 -6.02 1 95 73 GLY A O 1
ATOM 569 N N . VAL A 1 74 ? 4.566 7.137 -7.945 1 95.75 74 VAL A N 1
ATOM 570 C CA . VAL A 1 74 ? 4.012 5.84 -8.32 1 95.75 74 VAL A CA 1
ATOM 571 C C . VAL A 1 74 ? 5.145 4.859 -8.617 1 95.75 74 VAL A C 1
ATOM 573 O O . VAL A 1 74 ? 4.945 3.645 -8.586 1 95.75 74 VAL A O 1
ATOM 576 N N . LEU A 1 75 ? 6.324 5.32 -8.977 1 96.88 75 LEU A N 1
ATOM 577 C CA . LEU A 1 75 ? 7.453 4.434 -9.242 1 96.88 75 LEU A CA 1
ATOM 578 C C . LEU A 1 75 ? 7.91 3.73 -7.973 1 96.88 75 LEU A C 1
ATOM 580 O O . LEU A 1 75 ? 8.594 2.709 -8.039 1 96.88 75 LEU A O 1
ATOM 584 N N . GLY A 1 76 ? 7.496 4.246 -6.82 1 96 76 GLY A N 1
ATOM 585 C CA . GLY A 1 76 ? 7.801 3.6 -5.555 1 96 76 GLY A CA 1
ATOM 586 C C . GLY A 1 76 ? 7.207 2.209 -5.438 1 96 76 GLY A C 1
ATOM 587 O O . GLY A 1 76 ? 7.941 1.223 -5.344 1 96 76 GLY A O 1
ATOM 588 N N . PRO A 1 77 ? 5.957 2.182 -5.59 1 96.5 77 PRO A N 1
ATOM 589 C CA . PRO A 1 77 ? 5.34 0.857 -5.469 1 96.5 77 PRO A CA 1
ATOM 590 C C . PRO A 1 77 ? 5.73 -0.08 -6.609 1 96.5 77 PRO A C 1
ATOM 592 O O . PRO A 1 77 ? 5.805 -1.296 -6.414 1 96.5 77 PRO A O 1
ATOM 595 N N . VAL A 1 78 ? 5.98 0.317 -7.777 1 96.25 78 VAL A N 1
ATOM 596 C CA . VAL A 1 78 ? 6.504 -0.518 -8.852 1 96.25 78 VAL A CA 1
ATOM 597 C C . VAL A 1 78 ? 7.832 -1.14 -8.422 1 96.25 78 VAL A C 1
ATOM 599 O O . VAL A 1 78 ? 8.039 -2.346 -8.578 1 96.25 78 VAL A O 1
ATOM 602 N N . SER A 1 79 ? 8.648 -0.272 -7.914 1 97.75 79 SER A N 1
ATOM 603 C CA . SER A 1 79 ? 9.953 -0.743 -7.461 1 97.75 79 SER A CA 1
ATOM 604 C C . SER A 1 79 ? 9.812 -1.745 -6.32 1 97.75 79 SER A C 1
ATOM 606 O O . SER A 1 79 ? 10.57 -2.717 -6.242 1 97.75 79 SER A O 1
ATOM 608 N N . ALA A 1 80 ? 8.844 -1.539 -5.422 1 97.44 80 ALA A N 1
ATOM 609 C CA . ALA A 1 80 ? 8.664 -2.418 -4.27 1 97.44 80 ALA A CA 1
ATOM 610 C C . ALA A 1 80 ? 8.312 -3.836 -4.711 1 97.44 80 ALA A C 1
ATOM 612 O O . ALA A 1 80 ? 8.734 -4.812 -4.086 1 97.44 80 ALA A O 1
ATOM 613 N N . VAL A 1 81 ? 7.652 -3.959 -5.801 1 97.31 81 VAL A N 1
ATOM 614 C CA . VAL A 1 81 ? 7.297 -5.277 -6.32 1 97.31 81 VAL A CA 1
ATOM 615 C C . VAL A 1 81 ? 8.547 -5.984 -6.836 1 97.31 81 VAL A C 1
ATOM 617 O O . VAL A 1 81 ? 8.758 -7.168 -6.562 1 97.31 81 VAL A O 1
ATOM 620 N N . LEU A 1 82 ? 9.305 -5.289 -7.492 1 98 82 LEU A N 1
ATOM 621 C CA . LEU A 1 82 ? 10.562 -5.848 -7.961 1 98 82 LEU A CA 1
ATOM 622 C C . LEU A 1 82 ? 11.445 -6.258 -6.785 1 98 82 LEU A C 1
ATOM 624 O O . LEU A 1 82 ? 12.078 -7.32 -6.816 1 98 82 LEU A O 1
ATOM 628 N N . TYR A 1 83 ? 11.5 -5.363 -5.793 1 98.31 83 TYR A N 1
ATOM 629 C CA . TYR A 1 83 ? 12.219 -5.727 -4.574 1 98.31 83 TYR A CA 1
ATOM 630 C C . TYR A 1 83 ? 11.695 -7.043 -4.008 1 98.31 83 TYR A C 1
ATOM 632 O O . TYR A 1 83 ? 12.477 -7.898 -3.594 1 98.31 83 TYR A O 1
ATOM 640 N N . GLY A 1 84 ? 10.406 -7.176 -3.979 1 97.69 84 GLY A N 1
ATOM 641 C CA . GLY A 1 84 ? 9.789 -8.391 -3.461 1 97.69 84 GLY A CA 1
ATOM 642 C C . GLY A 1 84 ? 10.242 -9.641 -4.184 1 97.69 84 GLY A C 1
ATOM 643 O O . GLY A 1 8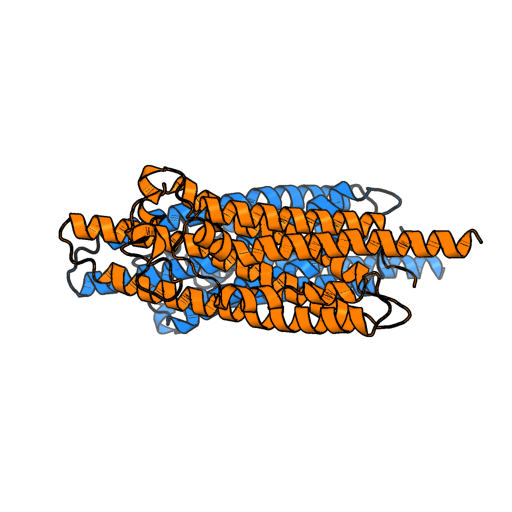4 ? 10.516 -10.664 -3.553 1 97.69 84 GLY A O 1
ATOM 644 N N . VAL A 1 85 ? 10.25 -9.531 -5.484 1 97 85 VAL A N 1
ATOM 645 C CA . VAL A 1 85 ? 10.742 -10.648 -6.281 1 97 85 VAL A CA 1
ATOM 646 C C . VAL A 1 85 ? 12.18 -10.977 -5.875 1 97 85 VAL A C 1
ATOM 648 O O . VAL A 1 85 ? 12.531 -12.148 -5.719 1 97 85 VAL A O 1
ATOM 651 N N . GLY A 1 86 ? 13.078 -9.914 -5.699 1 98.25 86 GLY A N 1
ATOM 652 C CA . GLY A 1 86 ? 14.438 -10.133 -5.246 1 98.25 86 GLY A CA 1
ATOM 653 C C . GLY A 1 86 ? 14.523 -10.797 -3.887 1 98.25 86 GLY A C 1
ATOM 654 O O . GLY A 1 86 ? 15.391 -11.641 -3.652 1 98.25 86 GLY A O 1
ATOM 655 N N . PHE A 1 87 ? 13.477 -10.547 -3.021 1 97.81 87 PHE A N 1
ATOM 656 C CA . PHE A 1 87 ? 13.523 -11.086 -1.668 1 97.81 87 PHE A CA 1
ATOM 657 C C . PHE A 1 87 ? 13.016 -12.523 -1.639 1 97.81 87 PHE A C 1
ATOM 659 O O . PHE A 1 87 ? 13.312 -13.273 -0.71 1 97.81 87 PHE A O 1
ATOM 666 N N . VAL A 1 88 ? 12.352 -12.867 -2.666 1 95.88 88 VAL A N 1
ATOM 667 C CA . VAL A 1 88 ? 12.078 -14.289 -2.859 1 95.88 88 VAL A CA 1
ATOM 668 C C . VAL A 1 88 ? 13.383 -15.016 -3.182 1 95.88 88 VAL A C 1
ATOM 670 O O . VAL A 1 88 ? 13.641 -16.109 -2.652 1 95.88 88 VAL A O 1
ATOM 673 N N . GLY A 1 89 ? 14.047 -14.383 -4.07 1 96.38 89 GLY A N 1
ATOM 674 C CA . GLY A 1 89 ? 15.375 -14.922 -4.328 1 96.38 89 GLY A CA 1
ATOM 675 C C . GLY A 1 89 ? 16.234 -15 -3.08 1 96.38 89 GLY A C 1
ATOM 676 O O . GLY A 1 89 ? 16.969 -15.977 -2.885 1 96.38 89 GLY A O 1
ATOM 677 N N . LEU A 1 90 ? 16.266 -13.977 -2.256 1 97.81 90 LEU A N 1
ATOM 678 C CA . LEU A 1 90 ? 17.031 -13.969 -1.007 1 97.81 90 LEU A CA 1
ATOM 679 C C . LEU A 1 90 ? 16.609 -15.141 -0.117 1 97.81 90 LEU A C 1
ATOM 681 O O . LEU A 1 90 ? 17.469 -15.836 0.429 1 97.81 90 LEU A O 1
ATOM 685 N N . PHE A 1 91 ? 15.281 -15.391 -0.032 1 95.38 91 PHE A N 1
ATOM 686 C CA . PHE A 1 91 ? 14.789 -16.516 0.764 1 95.38 91 PHE A CA 1
ATOM 687 C C . PHE A 1 91 ? 15.367 -17.828 0.259 1 95.38 91 PHE A C 1
ATOM 689 O O . PHE A 1 91 ? 15.883 -18.625 1.043 1 95.38 91 PHE A O 1
ATOM 696 N N . CYS A 1 92 ? 15.297 -17.953 -0.974 1 93.56 92 CYS A N 1
ATOM 697 C CA . CYS A 1 92 ? 15.75 -19.203 -1.573 1 93.56 92 CYS A CA 1
ATOM 698 C C . CYS A 1 92 ? 17.25 -19.375 -1.38 1 93.56 92 CYS A C 1
ATOM 700 O O . CYS A 1 92 ? 17.734 -20.516 -1.276 1 93.56 92 CYS A O 1
ATOM 702 N N . GLY A 1 93 ? 17.906 -18.344 -1.453 1 94.25 93 GLY A N 1
ATOM 703 C CA . GLY A 1 93 ? 19.344 -18.422 -1.247 1 94.25 93 GLY A CA 1
ATOM 704 C C . GLY A 1 93 ? 19.734 -18.656 0.203 1 94.25 93 GLY A C 1
ATOM 705 O O . GLY A 1 93 ? 20.766 -19.25 0.491 1 94.25 93 GLY A O 1
ATOM 706 N N . LEU A 1 94 ? 18.969 -18.141 1.13 1 94.81 94 LEU A N 1
ATOM 707 C CA . LEU A 1 94 ? 19.266 -18.266 2.553 1 94.81 94 LEU A CA 1
ATOM 708 C C . LEU A 1 94 ? 18.812 -19.625 3.082 1 94.81 94 LEU A C 1
ATOM 710 O O . LEU A 1 94 ? 19.406 -20.156 4.027 1 94.81 94 LEU A O 1
ATOM 714 N N . TYR A 1 95 ? 17.797 -20.094 2.463 1 91.69 95 TYR A N 1
ATOM 715 C CA . TYR A 1 95 ? 17.219 -21.344 2.941 1 91.69 95 TYR A CA 1
ATOM 716 C C . TYR A 1 95 ? 18.125 -22.531 2.637 1 91.69 95 TYR A C 1
ATOM 718 O O . TYR A 1 95 ? 18.672 -22.625 1.537 1 91.69 95 TYR A O 1
ATOM 726 N N . SER A 1 96 ? 18.328 -23.25 3.691 1 81.56 96 SER A N 1
ATOM 727 C CA . SER A 1 96 ? 19.031 -24.531 3.537 1 81.56 96 SER A CA 1
ATOM 728 C C . SER A 1 96 ? 18.344 -25.641 4.312 1 81.56 96 SER A C 1
ATOM 730 O O . SER A 1 96 ? 18 -25.469 5.484 1 81.56 96 SER A O 1
ATOM 732 N N . SER A 1 97 ? 18.141 -26.719 3.58 1 74.06 97 SER A N 1
ATOM 733 C CA . SER A 1 97 ? 17.5 -27.859 4.223 1 74.06 97 SER A CA 1
ATOM 734 C C . SER A 1 97 ? 18.375 -28.406 5.348 1 74.06 97 SER A C 1
ATOM 736 O O . SER A 1 97 ? 17.859 -28.984 6.309 1 74.06 97 SER A O 1
ATOM 738 N N . ASP A 1 98 ? 19.688 -28.469 5.137 1 68.06 98 ASP A N 1
ATOM 739 C CA . ASP A 1 98 ? 20.625 -29.125 6.059 1 68.06 98 ASP A CA 1
ATOM 740 C C . ASP A 1 98 ? 21.031 -28.188 7.188 1 68.06 98 ASP A C 1
ATOM 742 O O . ASP A 1 98 ? 21.812 -28.562 8.062 1 68.06 98 ASP A O 1
ATOM 746 N N . GLY A 1 99 ? 20.5 -26.922 7.23 1 63.06 99 GLY A N 1
ATOM 747 C CA . GLY A 1 99 ? 21.172 -26.312 8.367 1 63.06 99 GLY A CA 1
ATOM 748 C C . GLY A 1 99 ? 20.328 -25.25 9.055 1 63.06 99 GLY A C 1
ATOM 749 O O . GLY A 1 99 ? 20.406 -25.078 10.273 1 63.06 99 GLY A O 1
ATOM 750 N N . GLY A 1 100 ? 19.562 -24.438 8.531 1 73.75 100 GLY A N 1
ATOM 751 C CA . GLY A 1 100 ? 19.078 -23.344 9.359 1 73.75 100 GLY A CA 1
ATOM 752 C C . GLY A 1 100 ? 17.578 -23.219 9.367 1 73.75 100 GLY A C 1
ATOM 753 O O . GLY A 1 100 ? 17.016 -22.484 10.188 1 73.75 100 GLY A O 1
ATOM 754 N N . GLY A 1 101 ? 16.938 -24.109 8.664 1 84.94 101 GLY A N 1
ATOM 755 C CA . GLY A 1 101 ? 15.477 -24.078 8.656 1 84.94 101 GLY A CA 1
ATOM 756 C C . GLY A 1 101 ? 14.914 -22.891 7.902 1 84.94 101 GLY A C 1
ATOM 757 O O . GLY A 1 101 ? 15.656 -22.141 7.258 1 84.94 101 GLY A O 1
ATOM 758 N N . TRP A 1 102 ? 13.523 -22.797 7.91 1 87.75 102 TRP A N 1
ATOM 759 C CA . TRP A 1 102 ? 12.875 -21.844 7.016 1 87.75 102 TRP A CA 1
ATOM 760 C C . TRP A 1 102 ? 12.516 -20.562 7.762 1 87.75 102 TRP A C 1
ATOM 762 O O . TRP A 1 102 ? 12.234 -19.531 7.141 1 87.75 102 TRP A O 1
ATOM 772 N N . ILE A 1 103 ? 12.734 -20.469 9.203 1 94.12 103 ILE A N 1
ATOM 773 C CA . ILE A 1 103 ? 12.203 -19.359 9.992 1 94.12 103 ILE A CA 1
ATOM 774 C C . ILE A 1 103 ? 13.07 -18.109 9.781 1 94.12 103 ILE A C 1
ATOM 776 O O . ILE A 1 103 ? 12.555 -17.031 9.5 1 94.12 103 ILE A O 1
ATOM 780 N N . MET A 1 104 ? 14.43 -18.266 9.852 1 96.06 104 MET A N 1
ATOM 781 C CA . MET A 1 104 ? 15.312 -17.109 9.758 1 96.06 104 MET A CA 1
ATOM 782 C C . MET A 1 104 ? 15.367 -16.578 8.32 1 96.06 104 MET A C 1
ATOM 784 O O . MET A 1 104 ? 15.25 -15.375 8.094 1 96.06 104 MET A O 1
ATOM 788 N N . PRO A 1 105 ? 15.414 -17.5 7.254 1 95.56 105 PRO A N 1
ATOM 789 C CA . PRO A 1 105 ? 15.32 -17.016 5.875 1 95.56 105 PRO A CA 1
ATOM 790 C C . PRO A 1 105 ? 14.016 -16.281 5.594 1 95.56 105 PRO A C 1
ATOM 792 O O . PRO A 1 105 ? 14.008 -15.258 4.914 1 95.56 105 PRO A O 1
ATOM 795 N N . LEU A 1 106 ? 12.938 -16.812 6.199 1 95.56 106 LEU A N 1
ATOM 796 C CA . LEU A 1 106 ? 11.625 -16.203 5.996 1 95.56 106 LEU A CA 1
ATOM 797 C C . LEU A 1 106 ? 11.539 -14.852 6.688 1 95.56 106 LEU A C 1
ATOM 799 O O . LEU A 1 106 ? 11.008 -13.891 6.125 1 95.56 106 LEU A O 1
ATOM 803 N N . THR A 1 107 ? 12.086 -14.812 7.883 1 97.06 107 THR A N 1
ATOM 804 C CA . THR A 1 107 ? 12.086 -13.562 8.625 1 97.06 107 THR A CA 1
ATOM 805 C C . THR A 1 107 ? 12.875 -12.492 7.879 1 97.06 107 THR A C 1
ATOM 807 O O . THR A 1 107 ? 12.453 -11.336 7.805 1 97.06 107 THR A O 1
ATOM 810 N N . SER A 1 108 ? 13.945 -12.852 7.316 1 97.94 108 SER A N 1
ATOM 811 C CA . SER A 1 108 ? 14.75 -11.906 6.555 1 97.94 108 SER A CA 1
ATOM 812 C C . SER A 1 108 ? 14.016 -11.43 5.305 1 97.94 108 SER A C 1
ATOM 814 O O . SER A 1 108 ? 13.867 -10.227 5.086 1 97.94 108 SER A O 1
ATOM 816 N N . SER A 1 109 ? 13.547 -12.391 4.547 1 97.56 109 SER A N 1
ATOM 817 C CA . SER A 1 109 ? 12.891 -12.086 3.277 1 97.56 109 SER A CA 1
ATOM 818 C C . SER A 1 109 ? 11.617 -11.281 3.494 1 97.56 109 SER A C 1
ATOM 820 O O . SER A 1 109 ? 11.398 -10.266 2.83 1 97.56 109 SER A O 1
ATOM 822 N N . LEU A 1 110 ? 10.828 -11.656 4.422 1 97.31 110 LEU A N 1
ATOM 823 C CA . LEU A 1 110 ? 9.586 -10.945 4.68 1 97.31 110 LEU A CA 1
ATOM 824 C C . LEU A 1 110 ? 9.859 -9.586 5.324 1 97.31 110 LEU A C 1
ATOM 826 O O . LEU A 1 110 ? 9.148 -8.617 5.066 1 97.31 110 LEU A O 1
ATOM 830 N N . GLY A 1 111 ? 10.773 -9.594 6.332 1 97.19 111 GLY A N 1
ATOM 831 C CA . GLY A 1 111 ? 11.156 -8.32 6.926 1 97.19 111 GLY A CA 1
ATOM 832 C C . GLY A 1 111 ? 11.57 -7.281 5.898 1 97.19 111 GLY A C 1
ATOM 833 O O . GLY A 1 111 ? 11.141 -6.129 5.965 1 97.19 111 GLY A O 1
ATOM 834 N N . PHE A 1 112 ? 12.398 -7.746 4.84 1 97.69 112 PHE A N 1
ATOM 835 C CA . PHE A 1 112 ? 12.844 -6.82 3.803 1 97.69 112 PHE A CA 1
ATOM 836 C C . PHE A 1 112 ? 11.695 -6.477 2.861 1 97.69 112 PHE A C 1
ATOM 838 O O . PHE A 1 112 ? 11.617 -5.355 2.352 1 97.69 112 PHE A O 1
ATOM 845 N N . THR A 1 113 ? 10.789 -7.414 2.678 1 97.19 113 THR A N 1
ATOM 846 C CA . THR A 1 113 ? 9.633 -7.121 1.842 1 97.19 113 THR A CA 1
ATOM 847 C C . THR A 1 113 ? 8.727 -6.094 2.516 1 97.19 113 THR A C 1
ATOM 849 O O . THR A 1 113 ? 8.258 -5.156 1.869 1 97.19 113 THR A O 1
ATOM 852 N N . PHE A 1 114 ? 8.562 -6.309 3.717 1 96.94 114 PHE A N 1
ATOM 853 C CA . PHE A 1 114 ? 7.797 -5.34 4.492 1 96.94 114 PHE A CA 1
ATOM 854 C C . PHE A 1 114 ? 8.453 -3.965 4.445 1 96.94 114 PHE A C 1
ATOM 856 O O . PHE A 1 114 ? 7.781 -2.961 4.195 1 96.94 114 PHE A O 1
ATOM 863 N N . LEU A 1 115 ? 9.711 -3.967 4.762 1 95.94 115 LEU A N 1
ATOM 864 C CA . LEU A 1 115 ? 10.469 -2.721 4.75 1 95.94 115 LEU A CA 1
ATOM 865 C C . LEU A 1 115 ? 10.258 -1.97 3.439 1 95.94 115 LEU A C 1
ATOM 867 O O . LEU A 1 115 ? 9.875 -0.796 3.447 1 95.94 115 LEU A O 1
ATOM 871 N N . MET A 1 116 ? 10.398 -2.654 2.307 1 95.62 116 MET A N 1
ATOM 872 C CA . MET A 1 116 ? 10.375 -1.958 1.024 1 95.62 116 MET A CA 1
ATOM 873 C C . MET A 1 116 ? 8.953 -1.631 0.603 1 95.62 116 MET A C 1
ATOM 875 O O . MET A 1 116 ? 8.719 -0.659 -0.119 1 95.62 116 MET A O 1
ATOM 879 N N . THR A 1 117 ? 7.93 -2.467 1.105 1 97.06 117 THR A N 1
ATOM 880 C CA . THR A 1 117 ? 6.535 -2.131 0.845 1 97.06 117 THR A CA 1
ATOM 881 C C . THR A 1 117 ? 6.141 -0.848 1.571 1 97.06 117 THR A C 1
ATOM 883 O O . THR A 1 117 ? 5.527 0.042 0.981 1 97.06 117 THR A O 1
ATOM 886 N N . VAL A 1 118 ? 6.531 -0.73 2.781 1 96.06 118 VAL A N 1
ATOM 887 C CA . VAL A 1 118 ? 6.223 0.472 3.547 1 96.06 118 VAL A CA 1
ATOM 888 C C . VAL A 1 118 ? 7.035 1.649 3.014 1 96.06 118 VAL A C 1
ATOM 890 O O . VAL A 1 118 ? 6.547 2.781 2.973 1 96.06 118 VAL A O 1
ATOM 893 N N . ALA A 1 119 ? 8.312 1.354 2.645 1 93.62 119 ALA A N 1
ATOM 894 C CA . ALA A 1 119 ? 9.141 2.396 2.047 1 93.62 119 ALA A CA 1
ATOM 895 C C . ALA A 1 119 ? 8.492 2.959 0.786 1 93.62 119 ALA A C 1
ATOM 897 O O . ALA A 1 119 ? 8.625 4.148 0.488 1 93.62 119 ALA A O 1
ATOM 898 N N . ALA A 1 120 ? 7.836 2.084 0.024 1 94.38 120 ALA A N 1
ATOM 899 C CA . ALA A 1 120 ? 7.137 2.539 -1.175 1 94.38 120 ALA A CA 1
ATOM 900 C C . ALA A 1 120 ? 5.996 3.488 -0.816 1 94.38 120 ALA A C 1
ATOM 902 O O . ALA A 1 120 ? 5.758 4.473 -1.518 1 94.38 120 ALA A O 1
ATOM 903 N N . VAL A 1 121 ? 5.348 3.189 0.24 1 96.69 121 VAL A N 1
ATOM 904 C CA . VAL A 1 121 ? 4.289 4.066 0.728 1 96.69 121 VAL A CA 1
ATOM 905 C C . VAL A 1 121 ? 4.883 5.406 1.151 1 96.69 121 VAL A C 1
ATOM 907 O O . VAL A 1 121 ? 4.395 6.465 0.743 1 96.69 121 VAL A O 1
ATOM 910 N N . TYR A 1 122 ? 5.871 5.316 1.974 1 93.69 122 TYR A N 1
ATOM 911 C CA . TYR A 1 122 ? 6.574 6.523 2.396 1 93.69 122 TYR A CA 1
ATOM 912 C C . TYR A 1 122 ? 6.969 7.375 1.196 1 93.69 122 TYR A C 1
ATOM 914 O O . TYR A 1 122 ? 6.734 8.586 1.183 1 93.69 122 TYR A O 1
ATOM 922 N N . HIS A 1 123 ? 7.547 6.715 0.238 1 93.31 123 HIS A N 1
ATOM 923 C CA . HIS A 1 123 ? 8.008 7.375 -0.979 1 93.31 123 HIS A CA 1
ATOM 924 C C . HIS A 1 123 ? 6.855 8.07 -1.699 1 93.31 123 HIS A C 1
ATOM 926 O O . HIS A 1 123 ? 6.984 9.227 -2.115 1 93.31 123 HIS A O 1
ATOM 932 N N . ALA A 1 124 ? 5.699 7.391 -1.839 1 95.44 124 ALA A N 1
ATOM 933 C CA . ALA A 1 124 ? 4.547 7.965 -2.529 1 95.44 124 ALA A CA 1
ATOM 934 C C . ALA A 1 124 ? 3.953 9.125 -1.737 1 95.44 124 ALA A C 1
ATOM 936 O O . ALA A 1 124 ? 3.463 10.094 -2.32 1 95.44 124 ALA A O 1
ATOM 937 N N . LEU A 1 125 ? 4.07 9.039 -0.5 1 94.81 125 LEU A N 1
ATOM 938 C CA . LEU A 1 125 ? 3.574 10.109 0.359 1 94.81 125 LEU A CA 1
ATOM 939 C C . LEU A 1 125 ? 4.469 11.344 0.269 1 94.81 125 LEU A C 1
ATOM 941 O O . LEU A 1 125 ? 4.012 12.461 0.493 1 94.81 125 LEU A O 1
ATOM 945 N N . PHE A 1 126 ? 5.66 11.109 -0.01 1 90.69 126 PHE A N 1
ATOM 946 C CA . PHE A 1 126 ? 6.613 12.211 -0.078 1 90.69 126 PHE A CA 1
ATOM 947 C C . PHE A 1 126 ? 6.211 13.203 -1.157 1 90.69 126 PHE A C 1
ATOM 949 O O . PHE A 1 126 ? 6.645 14.359 -1.135 1 90.69 126 PHE A O 1
ATOM 956 N N . ALA A 1 127 ? 5.398 12.797 -2.17 1 92.19 127 ALA A N 1
ATOM 957 C CA . ALA A 1 127 ? 4.852 13.711 -3.174 1 92.19 127 ALA A CA 1
ATOM 958 C C . ALA A 1 127 ? 4.133 14.883 -2.516 1 92.19 127 ALA A C 1
ATOM 960 O O . ALA A 1 127 ? 4.168 16 -3.025 1 92.19 127 ALA A O 1
ATOM 961 N N . TYR A 1 128 ? 3.559 14.641 -1.337 1 92.81 128 TYR A N 1
ATOM 962 C CA . TYR A 1 128 ? 2.797 15.688 -0.664 1 92.81 128 TYR A CA 1
ATOM 963 C C . TYR A 1 128 ? 3.723 16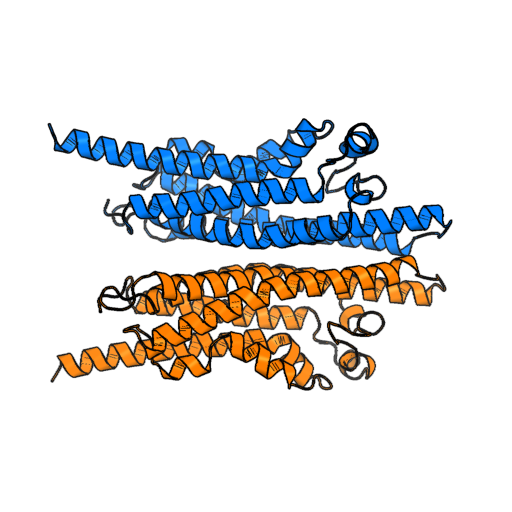.766 -0.099 1 92.81 128 TYR A C 1
ATOM 965 O O . TYR A 1 128 ? 3.289 17.875 0.175 1 92.81 128 TYR A O 1
ATOM 973 N N . THR A 1 129 ? 4.957 16.406 0.078 1 87.69 129 THR A N 1
ATOM 974 C CA . THR A 1 129 ? 5.922 17.453 0.439 1 87.69 129 THR A CA 1
ATOM 975 C C . THR A 1 129 ? 6.02 18.5 -0.661 1 87.69 129 THR A C 1
ATOM 977 O O . THR A 1 129 ? 6.055 19.703 -0.377 1 87.69 129 THR A O 1
ATOM 980 N N . SER A 1 130 ? 5.988 18 -1.776 1 86.88 130 SER A N 1
ATOM 981 C CA . SER A 1 130 ? 6.043 18.922 -2.908 1 86.88 130 SER A CA 1
ATOM 982 C C . SER A 1 130 ? 4.727 19.672 -3.068 1 86.88 130 SER A C 1
ATOM 984 O O . SER A 1 130 ? 4.719 20.906 -3.209 1 86.88 130 SER A O 1
ATOM 986 N N . PHE A 1 131 ? 3.709 18.984 -3.084 1 91.38 131 PHE A N 1
ATOM 987 C CA . PHE A 1 131 ? 2.4 19.609 -3.234 1 91.38 131 PHE A CA 1
ATOM 988 C C . PHE A 1 131 ? 2.201 20.703 -2.191 1 91.38 131 PHE A C 1
ATOM 990 O O . PHE A 1 131 ? 1.755 21.812 -2.516 1 91.38 131 PHE A O 1
ATOM 997 N N . LEU A 1 132 ? 2.406 20.406 -0.964 1 89.25 132 LEU A N 1
ATOM 998 C CA . LEU A 1 132 ? 2.217 21.344 0.135 1 89.25 132 LEU A CA 1
ATOM 999 C C . LEU A 1 132 ? 3.166 22.531 0.005 1 89.25 132 LEU A C 1
ATOM 1001 O O . LEU A 1 132 ? 2.76 23.688 0.192 1 89.25 132 LEU A O 1
ATOM 1005 N N . SER A 1 133 ? 4.504 22.25 -0.378 1 84.56 133 SER A N 1
ATOM 1006 C CA . SER A 1 133 ? 5.469 23.344 -0.531 1 84.56 133 SER A CA 1
ATOM 1007 C C . SER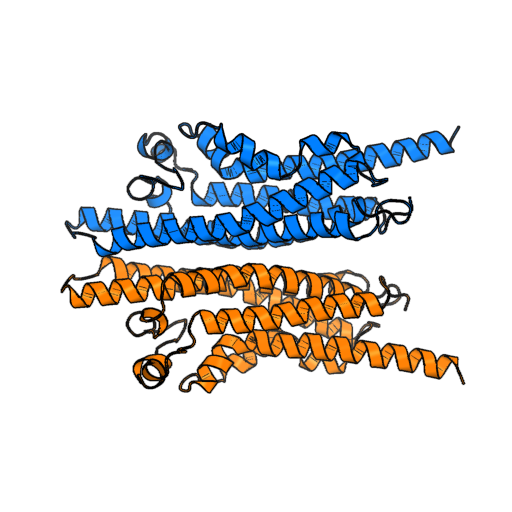 A 1 133 ? 5.043 24.312 -1.627 1 84.56 133 SER A C 1
ATOM 1009 O O . SER A 1 133 ? 5.184 25.516 -1.479 1 84.56 133 SER A O 1
ATOM 1011 N N . GLN A 1 134 ? 4.441 23.75 -2.709 1 84.62 134 GLN A N 1
ATOM 1012 C CA . GLN A 1 134 ? 3.967 24.578 -3.814 1 84.62 134 GLN A CA 1
ATOM 1013 C C . GLN A 1 134 ? 2.779 25.438 -3.389 1 84.62 134 GLN A C 1
ATOM 1015 O O . GLN A 1 134 ? 2.703 26.625 -3.736 1 84.62 134 GLN A O 1
ATOM 1020 N N . GLN A 1 135 ? 1.929 24.906 -2.562 1 86.81 135 GLN A N 1
ATOM 1021 C CA . GLN A 1 135 ? 0.746 25.641 -2.127 1 86.81 135 GLN A CA 1
ATOM 1022 C C . GLN A 1 135 ? 1.11 26.719 -1.112 1 86.81 135 GLN A C 1
ATOM 1024 O O . GLN A 1 135 ? 0.501 27.781 -1.092 1 86.81 135 GLN A O 1
ATOM 1029 N N . ILE A 1 136 ? 2.012 26.422 -0.359 1 83.38 136 ILE A N 1
ATOM 1030 C CA . ILE A 1 136 ? 2.447 27.422 0.623 1 83.38 136 ILE A CA 1
ATOM 1031 C C . ILE A 1 136 ? 3.131 28.578 -0.086 1 83.38 136 ILE A C 1
ATOM 1033 O O . ILE A 1 136 ? 2.891 29.75 0.244 1 83.38 136 ILE A O 1
ATOM 1037 N N . ALA A 1 137 ? 3.998 28.234 -0.976 1 81.12 137 ALA A N 1
ATOM 1038 C CA . ALA A 1 137 ? 4.664 29.281 -1.744 1 81.12 137 ALA A CA 1
ATOM 1039 C C . ALA A 1 137 ? 3.648 30.156 -2.48 1 81.12 137 ALA A C 1
ATOM 1041 O O . ALA A 1 137 ? 3.789 31.375 -2.527 1 81.12 137 ALA A O 1
ATOM 1042 N N . LYS A 1 138 ? 2.766 29.594 -2.973 1 84.44 138 LYS A N 1
ATOM 1043 C CA . LYS A 1 138 ? 1.708 30.328 -3.652 1 84.44 138 LYS A CA 1
ATOM 1044 C C . LYS A 1 138 ? 0.917 31.188 -2.668 1 84.44 138 LYS A C 1
ATOM 1046 O O . LYS A 1 138 ? 0.602 32.344 -2.957 1 84.44 138 LYS A O 1
ATOM 1051 N N . ALA A 1 139 ? 0.575 30.641 -1.661 1 82.56 139 ALA A N 1
ATOM 1052 C CA . ALA A 1 139 ? -0.157 31.391 -0.645 1 82.56 139 ALA A CA 1
ATOM 1053 C C . ALA A 1 139 ? 0.638 32.594 -0.184 1 82.56 139 ALA A C 1
ATOM 1055 O O . ALA A 1 139 ? 0.073 33.688 0.026 1 82.56 139 ALA A O 1
ATOM 1056 N N . LYS A 1 140 ? 1.85 32.469 0.086 1 78.38 140 LYS A N 1
ATOM 1057 C CA . LYS A 1 140 ? 2.709 33.594 0.486 1 78.38 140 LYS A CA 1
ATOM 1058 C C . LYS A 1 140 ? 2.715 34.688 -0.572 1 78.38 140 LYS A C 1
ATOM 1060 O O . LYS A 1 140 ? 2.67 35.875 -0.243 1 78.38 140 LYS A O 1
ATOM 1065 N N . LYS A 1 141 ? 2.68 34.312 -1.752 1 83.12 141 LYS A N 1
ATOM 1066 C CA . LYS A 1 141 ? 2.666 35.281 -2.848 1 83.12 141 LYS A CA 1
ATOM 1067 C C . LYS A 1 141 ? 1.341 36.031 -2.898 1 83.12 141 LYS A C 1
ATOM 1069 O O . LYS A 1 141 ? 1.305 37.219 -3.264 1 83.12 141 LYS A O 1
ATOM 1074 N N . GLU A 1 142 ? 0.376 35.406 -2.572 1 81.31 142 GLU A N 1
ATOM 1075 C CA . GLU A 1 142 ? -0.955 36 -2.637 1 81.31 142 GLU A CA 1
ATOM 1076 C C . GLU A 1 142 ? -1.333 36.656 -1.312 1 81.31 142 GLU A C 1
ATOM 1078 O O . GLU A 1 142 ? -2.484 37.062 -1.112 1 81.31 142 GLU A O 1
ATOM 1083 N N . ASN A 1 143 ? -0.398 36.812 -0.264 1 73.5 143 ASN A N 1
ATOM 1084 C CA . ASN A 1 143 ? -0.541 37.406 1.061 1 73.5 143 ASN A CA 1
ATOM 1085 C C . ASN A 1 143 ? -1.671 36.75 1.851 1 73.5 143 ASN A C 1
ATOM 1087 O O . ASN A 1 143 ? -2.43 37.438 2.539 1 73.5 143 ASN A O 1
ATOM 1091 N N . ASP A 1 144 ? -1.897 35.469 1.528 1 70.75 144 ASP A N 1
ATOM 1092 C CA . ASP A 1 144 ? -2.836 34.625 2.281 1 70.75 144 ASP A CA 1
ATOM 1093 C C . ASP A 1 144 ? -2.166 34.031 3.51 1 70.75 144 ASP A C 1
ATOM 1095 O O . ASP A 1 144 ? -0.964 33.75 3.496 1 70.75 144 ASP A O 1
ATOM 1099 N N . ASN A 1 145 ? -2.609 34.125 4.621 1 67.44 145 ASN A N 1
ATOM 1100 C CA . ASN A 1 145 ? -2.023 33.688 5.883 1 67.44 145 ASN A CA 1
ATOM 1101 C C . ASN A 1 145 ? -1.646 32.219 5.844 1 67.44 145 ASN A C 1
ATOM 1103 O O . ASN A 1 145 ? -0.777 31.781 6.598 1 67.44 145 ASN A O 1
ATOM 1107 N N . GLY A 1 146 ? -2.17 31.391 5.012 1 74.69 146 GLY A N 1
ATOM 1108 C CA . GLY A 1 146 ? -1.799 30.016 4.711 1 74.69 146 GLY A CA 1
ATOM 1109 C C . GLY A 1 146 ? -1.762 29.125 5.938 1 74.69 146 GLY A C 1
ATOM 1110 O O . GLY A 1 146 ? -1.056 28.125 5.957 1 74.69 146 GLY A O 1
ATOM 1111 N N . ARG A 1 147 ? -2.361 29.531 7.094 1 76.62 147 ARG A N 1
ATOM 1112 C CA . ARG A 1 147 ? -2.311 28.844 8.375 1 76.62 147 ARG A CA 1
ATOM 1113 C C . ARG A 1 147 ? -2.748 27.391 8.227 1 76.62 147 ARG A C 1
ATOM 1115 O O . ARG A 1 147 ? -2.113 26.484 8.773 1 76.62 147 ARG A O 1
ATOM 1122 N N . GLY A 1 148 ? -3.779 27.141 7.488 1 81.81 148 GLY A N 1
ATOM 1123 C CA . GLY A 1 148 ? -4.254 25.781 7.273 1 81.81 148 GLY A CA 1
ATOM 1124 C C . GLY A 1 148 ? -3.244 24.891 6.562 1 81.81 148 GLY A C 1
ATOM 1125 O O . GLY A 1 148 ? -3.125 23.703 6.871 1 81.81 148 GLY A O 1
ATOM 1126 N N . LEU A 1 149 ? -2.529 25.484 5.777 1 86.44 149 LEU A N 1
ATOM 1127 C CA . LEU A 1 149 ? -1.511 24.766 5.023 1 86.44 149 LEU A CA 1
ATOM 1128 C C . LEU A 1 149 ? -0.336 24.391 5.922 1 86.44 149 LEU A C 1
ATOM 1130 O O . LEU A 1 149 ? 0.205 23.281 5.82 1 86.44 149 LEU A O 1
ATOM 1134 N N . GLU A 1 150 ? 0.066 25.266 6.785 1 84.06 150 GLU A N 1
ATOM 1135 C CA . GLU A 1 150 ? 1.164 24.984 7.707 1 84.06 150 GLU A CA 1
ATOM 1136 C C . GLU A 1 150 ? 0.82 23.844 8.648 1 84.06 150 GLU A C 1
ATOM 1138 O O . GLU A 1 150 ? 1.671 23 8.945 1 84.06 150 GLU A O 1
ATOM 1143 N N . GLU A 1 151 ? -0.439 23.844 9.062 1 88.06 151 GLU A N 1
ATOM 1144 C CA . GLU A 1 151 ? -0.876 22.75 9.922 1 88.06 151 GLU A CA 1
ATOM 1145 C C . GLU A 1 151 ? -0.862 21.422 9.18 1 88.06 151 GLU A C 1
ATOM 1147 O O . GLU A 1 151 ? -0.517 20.375 9.75 1 88.06 151 GLU A O 1
ATOM 1152 N N . LEU A 1 152 ? -1.214 21.531 8 1 91.19 152 LEU A N 1
ATOM 1153 C CA . LEU A 1 152 ? -1.206 20.328 7.195 1 91.19 152 LEU A CA 1
ATOM 1154 C C . LEU A 1 152 ? 0.22 19.828 6.969 1 91.19 152 LEU A C 1
ATOM 1156 O O . LEU A 1 152 ? 0.457 18.625 6.887 1 91.19 152 LEU A O 1
ATOM 1160 N N . VAL A 1 153 ? 1.2 20.672 6.93 1 89.31 153 VAL A N 1
ATOM 1161 C CA . VAL A 1 153 ? 2.605 20.297 6.824 1 89.31 153 VAL A CA 1
ATOM 1162 C C . VAL A 1 153 ? 3.025 19.5 8.062 1 89.31 153 VAL A C 1
ATOM 1164 O O . VAL A 1 153 ? 3.711 18.484 7.953 1 89.31 153 VAL A O 1
ATOM 1167 N N . ASP A 1 154 ? 2.537 20.016 9.117 1 89.75 154 ASP A N 1
ATOM 1168 C CA . ASP A 1 154 ? 2.881 19.328 10.359 1 89.75 154 ASP A CA 1
ATOM 1169 C C . ASP A 1 154 ? 2.252 17.938 10.414 1 89.75 154 ASP A C 1
ATOM 1171 O O . ASP A 1 154 ? 2.883 16.984 10.875 1 89.75 154 ASP A O 1
ATOM 1175 N N . ILE A 1 155 ? 1.051 17.797 10.047 1 92.56 155 ILE A N 1
ATOM 1176 C CA . ILE A 1 155 ? 0.362 16.516 9.992 1 92.56 155 ILE A CA 1
ATOM 1177 C C . ILE A 1 155 ? 1.094 15.578 9.031 1 92.56 155 ILE A C 1
ATOM 1179 O O . ILE A 1 155 ? 1.289 14.406 9.336 1 92.56 155 ILE A O 1
ATOM 1183 N N . HIS A 1 156 ? 1.51 16.172 7.844 1 93.06 156 HIS A N 1
ATOM 1184 C CA . HIS A 1 156 ? 2.244 15.414 6.84 1 93.06 156 HIS A CA 1
ATOM 1185 C C . HIS A 1 156 ? 3.555 14.875 7.406 1 93.06 156 HIS A C 1
ATOM 1187 O O . HIS A 1 156 ? 3.863 13.695 7.254 1 93.06 156 HIS A O 1
ATOM 1193 N N . ARG A 1 157 ? 4.215 15.641 8.258 1 90.25 157 ARG A N 1
ATOM 1194 C CA . ARG A 1 157 ? 5.48 15.227 8.859 1 90.25 157 ARG A CA 1
ATOM 1195 C C . ARG A 1 157 ? 5.262 14.117 9.883 1 90.25 157 ARG A C 1
ATOM 1197 O O . ARG A 1 157 ? 6.023 13.148 9.93 1 90.25 157 ARG A O 1
ATOM 1204 N N . THR A 1 158 ? 4.234 14.336 10.555 1 92.56 158 THR A N 1
ATOM 1205 C CA . THR A 1 158 ? 3.916 13.344 11.57 1 92.56 158 THR A CA 1
ATOM 1206 C C . THR A 1 158 ? 3.547 12.008 10.938 1 92.56 158 THR A C 1
ATOM 1208 O O . THR A 1 158 ? 3.977 10.953 11.398 1 92.56 158 THR A O 1
ATOM 1211 N N . TYR A 1 159 ? 2.803 12.086 10 1 94.12 159 TYR A N 1
ATOM 1212 C CA . TYR A 1 159 ? 2.381 10.875 9.312 1 94.12 159 TYR A CA 1
ATOM 1213 C C . TYR A 1 159 ? 3.57 10.164 8.68 1 94.12 159 TYR A C 1
ATOM 1215 O O . TYR A 1 159 ? 3.688 8.938 8.758 1 94.12 159 TYR A O 1
ATOM 1223 N N . LEU A 1 160 ? 4.504 10.898 8.008 1 92.06 160 LEU A N 1
ATOM 1224 C CA . LEU A 1 160 ? 5.684 10.297 7.398 1 92.06 160 LEU A CA 1
ATOM 1225 C C . LEU A 1 160 ? 6.559 9.625 8.453 1 92.06 160 LEU A C 1
ATOM 1227 O O . LEU A 1 160 ? 7.039 8.508 8.25 1 92.06 160 LEU A O 1
ATOM 1231 N N . LYS A 1 161 ? 6.637 10.273 9.633 1 90.62 161 LYS A N 1
ATOM 1232 C CA . LYS A 1 161 ? 7.406 9.688 10.727 1 90.62 161 LYS A CA 1
ATOM 1233 C C . LYS A 1 161 ? 6.754 8.398 11.227 1 90.62 161 LYS A C 1
ATOM 1235 O O . LYS A 1 161 ? 7.449 7.434 11.562 1 90.62 161 LYS A O 1
ATOM 1240 N N . TYR A 1 162 ? 5.535 8.5 11.234 1 93.75 162 TYR A N 1
ATOM 1241 C CA . TYR A 1 162 ? 4.777 7.332 11.672 1 93.75 162 TYR A CA 1
ATOM 1242 C C . TYR A 1 162 ? 4.98 6.16 10.719 1 93.75 162 TYR A C 1
ATOM 1244 O O . TYR A 1 162 ? 5.266 5.043 11.156 1 93.75 162 TYR A O 1
ATOM 1252 N N . ILE A 1 163 ? 4.867 6.383 9.461 1 94.19 163 ILE A N 1
ATOM 1253 C CA . ILE A 1 163 ? 5.066 5.371 8.43 1 94.19 163 ILE A CA 1
ATOM 1254 C C . ILE A 1 163 ? 6.5 4.84 8.492 1 94.19 163 ILE A C 1
ATOM 1256 O O . ILE A 1 163 ? 6.727 3.635 8.383 1 94.19 163 ILE A O 1
ATOM 1260 N N . TYR A 1 164 ? 7.516 5.734 8.648 1 89.06 164 TYR A N 1
ATOM 1261 C CA . TYR A 1 164 ? 8.93 5.371 8.68 1 89.06 164 TYR A CA 1
ATOM 1262 C C . TYR A 1 164 ? 9.211 4.371 9.797 1 89.06 164 TYR A C 1
ATOM 1264 O O . TYR A 1 164 ? 10.031 3.465 9.633 1 89.06 164 TYR A O 1
ATOM 1272 N N . LYS A 1 165 ? 8.461 4.5 10.938 1 89.94 165 LYS A N 1
ATOM 1273 C CA . LYS A 1 165 ? 8.672 3.592 12.055 1 89.94 165 LYS A CA 1
ATOM 1274 C C . LYS A 1 165 ? 8.25 2.17 11.695 1 89.94 165 LYS A C 1
ATOM 1276 O O . LYS A 1 165 ? 8.875 1.202 12.133 1 89.94 165 LYS A O 1
ATOM 1281 N N . TRP A 1 166 ? 7.379 2.092 10.859 1 91.5 166 TRP A N 1
ATOM 1282 C CA . TRP A 1 166 ? 6.887 0.784 10.438 1 91.5 166 TRP A CA 1
ATOM 1283 C C . TRP A 1 166 ? 7.816 0.155 9.406 1 91.5 166 TRP A C 1
ATOM 1285 O O . TRP A 1 166 ? 7.75 -1.05 9.156 1 91.5 166 TRP A O 1
ATOM 1295 N N . CYS A 1 167 ? 8.609 0.855 8.883 1 86.69 167 CYS A N 1
ATOM 1296 C CA . CYS A 1 167 ? 9.648 0.389 7.969 1 86.69 167 CYS A CA 1
ATOM 1297 C C . CYS A 1 167 ? 10.859 -0.131 8.727 1 86.69 167 CYS A C 1
ATOM 1299 O O . CYS A 1 167 ? 11.391 -1.193 8.406 1 86.69 167 CYS A O 1
ATOM 1301 N N . ALA A 1 168 ? 11.289 0.608 9.766 1 87.06 168 ALA A N 1
ATOM 1302 C CA . ALA A 1 168 ? 12.578 0.415 10.414 1 87.06 168 ALA A CA 1
ATOM 1303 C C . ALA A 1 168 ? 12.609 -0.897 11.188 1 87.06 168 ALA A C 1
ATOM 1305 O O . ALA A 1 168 ? 13.609 -1.619 11.164 1 87.06 168 ALA A O 1
ATOM 1306 N N . ILE A 1 169 ? 11.43 -1.36 11.75 1 89.88 169 ILE A N 1
ATOM 1307 C CA . ILE A 1 169 ? 11.406 -2.51 12.648 1 89.88 169 ILE A CA 1
ATOM 1308 C C . ILE A 1 169 ? 11.531 -3.799 11.844 1 89.88 169 ILE A C 1
ATOM 1310 O O . ILE A 1 169 ? 12.438 -4.602 12.078 1 89.88 169 ILE A O 1
ATOM 1314 N N . PRO A 1 170 ? 10.82 -3.889 10.797 1 93.75 170 PRO A N 1
ATOM 1315 C CA . PRO A 1 170 ? 10.984 -5.102 9.992 1 93.75 170 PRO A CA 1
ATOM 1316 C C . PRO A 1 170 ? 12.336 -5.156 9.281 1 93.75 170 PRO A C 1
ATOM 1318 O O . PRO A 1 170 ? 12.914 -6.234 9.125 1 93.75 170 PRO A O 1
ATOM 1321 N N . GLY A 1 171 ? 12.758 -4.02 8.922 1 94.12 171 GLY A N 1
ATOM 1322 C CA . GLY A 1 171 ? 14.07 -3.975 8.297 1 94.12 171 GLY A CA 1
ATOM 1323 C C . GLY A 1 171 ? 15.188 -4.438 9.227 1 94.12 171 GLY A C 1
ATOM 1324 O O . GLY A 1 171 ? 16.094 -5.164 8.805 1 94.12 171 GLY A O 1
ATOM 1325 N N . ALA A 1 172 ? 15.156 -4.02 10.445 1 94.69 172 ALA A N 1
ATOM 1326 C CA . ALA A 1 172 ? 16.156 -4.422 11.43 1 94.69 172 ALA A CA 1
ATOM 1327 C C . ALA A 1 172 ? 16.094 -5.922 11.703 1 94.69 172 ALA A C 1
ATOM 1329 O O . ALA A 1 172 ? 17.109 -6.605 11.734 1 94.69 172 ALA A O 1
ATOM 1330 N N . LEU A 1 173 ? 14.852 -6.422 11.82 1 96.38 173 LEU A N 1
ATOM 1331 C CA . LEU A 1 173 ? 14.664 -7.844 12.078 1 96.38 173 LEU A CA 1
ATOM 1332 C C . LEU A 1 173 ? 15.141 -8.68 10.891 1 96.38 173 LEU A C 1
ATOM 1334 O O . LEU A 1 173 ? 15.773 -9.719 11.07 1 96.38 173 LEU A O 1
ATOM 1338 N N . GLY A 1 174 ? 14.781 -8.164 9.695 1 97.56 174 GLY A N 1
ATOM 1339 C CA . GLY A 1 174 ? 15.258 -8.828 8.492 1 97.56 174 GLY A CA 1
ATOM 1340 C C . GLY A 1 174 ? 16.766 -8.859 8.391 1 97.56 174 GLY A C 1
ATOM 1341 O O . GLY A 1 174 ? 17.359 -9.875 8.008 1 97.56 174 GLY A O 1
ATOM 1342 N N . SER A 1 175 ? 17.422 -7.801 8.773 1 97.88 175 SER A N 1
ATOM 1343 C CA . SER A 1 175 ? 18.875 -7.707 8.695 1 97.88 175 SER A CA 1
ATOM 1344 C C . SER A 1 175 ? 19.547 -8.633 9.711 1 97.88 175 SER A C 1
ATOM 1346 O O . SER A 1 175 ? 20.531 -9.297 9.398 1 97.88 175 SER A O 1
ATOM 1348 N N . LEU A 1 176 ? 18.938 -8.711 10.922 1 97.38 176 LEU A N 1
ATOM 1349 C CA . LEU A 1 176 ? 19.5 -9.586 11.945 1 97.38 176 LEU A CA 1
ATOM 1350 C C . LEU A 1 176 ? 19.375 -11.047 11.539 1 97.38 176 LEU A C 1
ATOM 1352 O O . LEU A 1 176 ? 20.297 -11.836 11.711 1 97.38 176 LEU A O 1
ATOM 1356 N N . SER A 1 177 ? 18.328 -11.273 10.93 1 97.75 177 SER A N 1
ATOM 1357 C CA . SER A 1 177 ? 18.094 -12.633 10.453 1 97.75 177 SER A CA 1
ATOM 1358 C C . SER A 1 177 ? 19.016 -12.977 9.289 1 97.75 177 SER A C 1
ATOM 1360 O O . SER A 1 177 ? 19.531 -14.102 9.203 1 97.75 177 SER A O 1
ATOM 1362 N N . PHE A 1 178 ? 19.156 -12.094 8.469 1 97.81 178 PHE A N 1
ATOM 1363 C CA . PHE A 1 178 ? 20.078 -12.258 7.348 1 97.81 178 PHE A CA 1
ATOM 1364 C C . PHE A 1 178 ? 21.484 -12.523 7.84 1 97.81 178 PHE A C 1
ATOM 1366 O O . PHE A 1 178 ? 22.141 -13.469 7.387 1 97.81 178 PHE A O 1
ATOM 1373 N N . ILE A 1 179 ? 21.953 -11.703 8.695 1 98 179 ILE A N 1
ATOM 1374 C CA . ILE A 1 179 ? 23.281 -11.828 9.258 1 98 179 ILE A CA 1
ATOM 1375 C C . ILE A 1 179 ? 23.438 -13.195 9.914 1 98 179 ILE A C 1
ATOM 1377 O O . ILE A 1 179 ? 24.453 -13.883 9.711 1 98 179 ILE A O 1
ATOM 1381 N N . TYR A 1 180 ? 22.312 -13.609 10.703 1 95.25 180 TYR A N 1
ATOM 1382 C CA . TYR A 1 180 ? 22.344 -14.906 11.359 1 95.25 180 TYR A CA 1
ATOM 1383 C C . TYR A 1 180 ? 22.5 -16.031 10.344 1 95.25 180 TYR A C 1
ATOM 1385 O O . TYR A 1 180 ? 23.359 -16.906 10.516 1 95.25 180 TYR A O 1
ATOM 1393 N N . CYS A 1 181 ? 21.766 -15.938 9.234 1 95.62 181 CYS A N 1
ATOM 1394 C CA . CYS A 1 181 ? 21.812 -17 8.234 1 95.62 181 CYS A CA 1
ATOM 1395 C C . CYS A 1 181 ? 23.172 -17.078 7.582 1 95.62 181 CYS A C 1
ATOM 1397 O O . CYS A 1 181 ? 23.734 -18.156 7.434 1 95.62 181 CYS A O 1
ATOM 1399 N N . CYS A 1 182 ? 23.703 -15.961 7.25 1 94.69 182 CYS A N 1
ATOM 1400 C CA . CYS A 1 182 ? 24.953 -15.938 6.5 1 94.69 182 CYS A CA 1
ATOM 1401 C C . CYS A 1 182 ? 26.125 -16.391 7.367 1 94.69 182 CYS A C 1
ATOM 1403 O O . CYS A 1 182 ? 27.078 -16.984 6.867 1 94.69 182 CYS A O 1
ATOM 1405 N N . LEU A 1 183 ? 26.078 -16.203 8.578 1 94.81 183 LEU A N 1
ATOM 1406 C CA . LEU A 1 183 ? 27.219 -16.484 9.445 1 94.81 183 LEU A CA 1
ATOM 1407 C C . LEU A 1 183 ? 27.078 -17.859 10.086 1 94.81 183 LEU A C 1
ATOM 1409 O O . LEU A 1 183 ? 28.094 -18.5 10.422 1 94.81 183 LEU A O 1
ATOM 1413 N N . PHE A 1 184 ? 25.828 -18.281 10.203 1 92.75 184 PHE A N 1
ATOM 1414 C CA . PHE A 1 184 ? 25.703 -19.422 11.102 1 92.75 184 PHE A CA 1
ATOM 1415 C C . PHE A 1 184 ? 24.984 -20.578 10.398 1 92.75 184 PHE A C 1
ATOM 1417 O O . PHE A 1 184 ? 24.828 -21.656 10.984 1 92.75 184 PHE A O 1
ATOM 1424 N N . THR A 1 185 ? 24.531 -20.281 9.258 1 90.06 185 THR A N 1
ATOM 1425 C CA . THR A 1 185 ? 23.875 -21.375 8.539 1 90.06 185 THR A CA 1
ATOM 1426 C C . THR A 1 185 ? 24.562 -21.625 7.203 1 90.06 185 THR A C 1
ATOM 1428 O O . THR A 1 185 ? 25.422 -20.859 6.785 1 90.06 185 THR A O 1
ATOM 1431 N N . ASN A 1 186 ? 24.266 -22.797 6.688 1 85.94 186 ASN A N 1
ATOM 1432 C CA . ASN A 1 186 ? 24.812 -23.125 5.379 1 85.94 186 ASN A CA 1
ATOM 1433 C C . ASN A 1 186 ? 23.938 -22.578 4.25 1 85.94 186 ASN A C 1
ATOM 1435 O O . ASN A 1 186 ? 23.203 -23.328 3.611 1 85.94 186 ASN A O 1
ATOM 1439 N N . CYS A 1 187 ? 23.984 -21.281 4.039 1 89.75 187 CYS A N 1
ATOM 1440 C CA . CYS A 1 187 ? 23.203 -20.688 2.955 1 89.75 187 CYS A CA 1
ATOM 1441 C C . CYS A 1 187 ? 24.078 -20.453 1.731 1 89.75 187 CYS A C 1
ATOM 1443 O O . CYS A 1 187 ? 25.281 -20.75 1.749 1 89.75 187 CYS A O 1
ATOM 1445 N N . LEU A 1 188 ? 23.562 -20.047 0.743 1 91.88 188 LEU A N 1
ATOM 1446 C CA . LEU A 1 188 ? 24.25 -19.922 -0.54 1 91.88 188 LEU A CA 1
ATOM 1447 C C . LEU A 1 188 ? 25.172 -18.703 -0.549 1 91.88 188 LEU A C 1
ATOM 1449 O O . LEU A 1 188 ? 26.047 -18.594 -1.421 1 91.88 188 LEU A O 1
ATOM 1453 N N . PHE A 1 189 ? 24.953 -17.859 0.423 1 93.62 189 PHE A N 1
ATOM 1454 C CA . PHE A 1 189 ? 25.672 -16.594 0.375 1 93.62 189 PHE A CA 1
ATOM 1455 C C . PHE A 1 189 ? 26.906 -16.625 1.271 1 93.62 189 PHE A C 1
ATOM 1457 O O . PHE A 1 189 ? 26.891 -17.281 2.318 1 93.62 189 PHE A O 1
ATO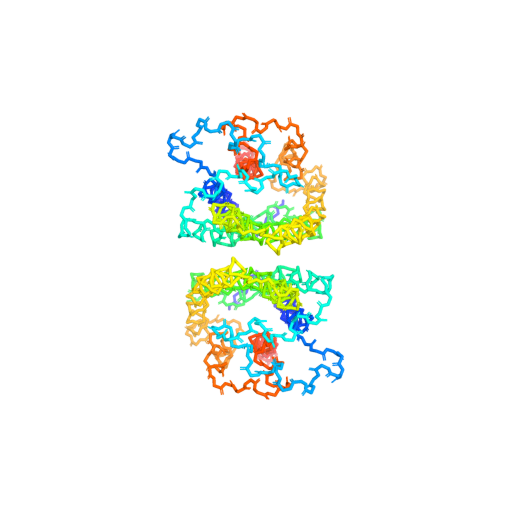M 1464 N N . ALA A 1 190 ? 28.016 -15.906 0.725 1 94.62 190 ALA A N 1
ATOM 1465 C CA . ALA A 1 190 ? 29.25 -15.828 1.508 1 94.62 190 ALA A CA 1
ATOM 1466 C C . ALA A 1 190 ? 29.047 -15 2.773 1 94.62 190 ALA A C 1
ATOM 1468 O O . ALA A 1 190 ? 28.281 -14.023 2.768 1 94.62 190 ALA A O 1
ATOM 1469 N N . PRO A 1 191 ? 29.594 -15.289 3.803 1 95.38 191 PRO A N 1
ATOM 1470 C CA . PRO A 1 191 ? 29.422 -14.586 5.078 1 95.38 191 PRO A CA 1
ATOM 1471 C C . PRO A 1 191 ? 29.734 -13.094 4.977 1 95.38 191 PRO A C 1
ATOM 1473 O O . PRO A 1 191 ? 29.141 -12.289 5.691 1 95.38 191 PRO A O 1
ATOM 1476 N N . TRP A 1 192 ? 30.641 -12.797 4.191 1 95.19 192 TRP A N 1
ATOM 1477 C CA . TRP A 1 192 ? 31.078 -11.406 4.133 1 95.19 192 TRP A CA 1
ATOM 1478 C C . TRP A 1 192 ? 29.953 -10.516 3.588 1 95.19 192 TRP A C 1
ATOM 1480 O O . TRP A 1 192 ? 30.016 -9.289 3.709 1 95.19 192 TRP A O 1
ATOM 1490 N N . THR A 1 193 ? 28.922 -11.07 3.072 1 97 193 THR A N 1
ATOM 1491 C CA . THR A 1 193 ? 27.812 -10.289 2.527 1 97 193 THR A CA 1
ATOM 1492 C C . THR A 1 193 ? 27.031 -9.594 3.645 1 97 193 THR A C 1
ATOM 1494 O O . THR A 1 193 ? 26.281 -8.656 3.393 1 97 193 THR A O 1
ATOM 1497 N N . VAL A 1 194 ? 27.281 -10.016 4.836 1 97.25 194 VAL A N 1
ATOM 1498 C CA . VAL A 1 194 ? 26.578 -9.445 5.984 1 97.25 194 VAL A CA 1
ATOM 1499 C C . VAL A 1 194 ? 26.938 -7.965 6.125 1 97.25 194 VAL A C 1
ATOM 1501 O O . VAL A 1 194 ? 26.188 -7.191 6.723 1 97.25 194 VAL A O 1
ATOM 1504 N N . LEU A 1 195 ? 27.984 -7.52 5.613 1 95.62 195 LEU A N 1
ATOM 1505 C CA . LEU A 1 195 ? 28.438 -6.133 5.684 1 95.62 195 LEU A CA 1
ATOM 1506 C C . LEU A 1 195 ? 27.484 -5.219 4.914 1 95.62 195 LEU A C 1
ATOM 1508 O O . LEU A 1 195 ? 27.516 -4 5.094 1 95.62 195 LEU A O 1
ATOM 1512 N N . PHE A 1 196 ? 26.625 -5.891 4.141 1 96.44 196 PHE A N 1
ATOM 1513 C CA . PHE A 1 196 ? 25.766 -5.09 3.27 1 96.44 196 PHE A CA 1
ATOM 1514 C C . PHE A 1 196 ? 24.312 -5.258 3.648 1 96.44 196 PHE A C 1
ATOM 1516 O O . PHE A 1 196 ? 23.422 -4.918 2.867 1 96.44 196 PHE A O 1
ATOM 1523 N N . ALA A 1 197 ? 24.156 -5.758 4.855 1 96.25 197 ALA A N 1
ATOM 1524 C CA . ALA A 1 197 ? 22.781 -5.891 5.32 1 96.25 197 ALA A CA 1
ATOM 1525 C C . ALA A 1 197 ? 22.031 -4.559 5.238 1 96.25 197 ALA A C 1
ATOM 1527 O O . ALA A 1 197 ? 22.578 -3.516 5.609 1 96.25 197 ALA A O 1
ATOM 1528 N N . PRO A 1 198 ? 20.766 -4.527 4.848 1 92.06 198 PRO A N 1
ATOM 1529 C CA . PRO A 1 198 ? 20.031 -3.301 4.523 1 92.06 198 PRO A CA 1
ATOM 1530 C C . PRO A 1 198 ? 19.906 -2.35 5.711 1 92.06 198 PRO A C 1
ATOM 1532 O O . PRO A 1 198 ? 19.875 -1.129 5.531 1 92.06 198 PRO A O 1
ATOM 1535 N N . ALA A 1 199 ? 19.906 -2.799 6.875 1 86.75 199 ALA A N 1
ATOM 1536 C CA . ALA A 1 199 ? 19.75 -1.944 8.055 1 86.75 199 ALA A CA 1
ATOM 1537 C C . ALA A 1 199 ? 20.953 -1.013 8.211 1 86.75 199 ALA A C 1
ATOM 1539 O O . ALA A 1 199 ? 20.844 0.045 8.836 1 86.75 199 ALA A O 1
ATOM 1540 N N . PHE A 1 200 ? 22.062 -1.363 7.648 1 87.88 200 PHE A N 1
ATOM 1541 C CA . PHE A 1 200 ? 23.266 -0.545 7.805 1 87.88 200 PHE A CA 1
ATOM 1542 C C . PHE A 1 200 ? 23.141 0.749 7.008 1 87.88 200 PHE A C 1
ATOM 1544 O O . PHE A 1 200 ? 23.828 1.729 7.293 1 87.88 200 PHE A O 1
ATOM 1551 N N . SER A 1 201 ? 22.25 0.714 5.984 1 85.62 201 SER A N 1
ATOM 1552 C CA . SER A 1 201 ? 22.062 1.941 5.219 1 85.62 201 SER A CA 1
ATOM 1553 C C . SER A 1 201 ? 21.531 3.068 6.098 1 85.62 201 SER A C 1
ATOM 1555 O O . SER A 1 201 ? 21.906 4.23 5.918 1 85.62 201 SER A O 1
ATOM 1557 N N . ALA A 1 202 ? 20.672 2.672 7.066 1 79.75 202 ALA A N 1
ATOM 1558 C CA . ALA A 1 202 ? 20.109 3.678 7.957 1 79.75 202 ALA A CA 1
ATOM 1559 C C . ALA A 1 202 ? 21.188 4.301 8.844 1 79.75 202 ALA A C 1
ATOM 1561 O O . ALA A 1 202 ? 21.141 5.496 9.141 1 79.75 202 ALA A O 1
ATOM 1562 N N . PHE A 1 203 ? 22.141 3.5 9.195 1 79.44 203 PHE A N 1
ATOM 1563 C CA . PHE A 1 203 ? 23.25 3.984 10 1 79.44 203 PHE A CA 1
ATOM 1564 C C . PHE A 1 203 ? 24.109 4.961 9.203 1 79.44 203 PHE A C 1
ATOM 1566 O O . PHE A 1 203 ? 24.516 6 9.719 1 79.44 203 PHE A O 1
ATOM 1573 N N . LEU A 1 204 ? 24.219 4.645 8.117 1 80.12 204 LEU A N 1
ATOM 1574 C CA . LEU A 1 204 ? 25.078 5.492 7.289 1 80.12 204 LEU A CA 1
ATOM 1575 C C . LEU A 1 204 ? 24.375 6.812 6.969 1 80.12 204 LEU A C 1
ATOM 1577 O O . LEU A 1 204 ? 25.031 7.863 6.938 1 80.12 204 LEU A O 1
ATOM 1581 N N . LYS A 1 205 ? 23.234 6.742 6.641 1 76.81 205 LYS A N 1
ATOM 1582 C CA . LYS A 1 205 ? 22.469 7.922 6.277 1 76.81 205 LYS A CA 1
ATOM 1583 C C . LYS A 1 205 ? 22.547 8.992 7.363 1 76.81 205 LYS A C 1
ATOM 1585 O O . LYS A 1 205 ? 22.609 10.188 7.066 1 76.81 205 LYS A O 1
ATOM 1590 N N . LYS A 1 206 ? 22.516 8.539 8.609 1 73.12 206 LYS A N 1
ATOM 1591 C CA . LYS A 1 206 ? 22.562 9.461 9.742 1 73.12 206 LYS A CA 1
ATOM 1592 C C . LYS A 1 206 ? 23.859 10.281 9.727 1 73.12 206 LYS A C 1
ATOM 1594 O O . LYS A 1 206 ? 23.906 11.375 10.297 1 73.12 206 LYS A O 1
ATOM 1599 N N . HIS A 1 207 ? 24.781 9.844 9 1 73.44 207 HIS A N 1
ATOM 1600 C CA . HIS A 1 207 ? 26.078 10.508 9.039 1 73.44 207 HIS A CA 1
ATOM 1601 C C . HIS A 1 207 ? 26.344 11.281 7.758 1 73.44 207 HIS A C 1
ATOM 1603 O O . HIS A 1 207 ? 27.406 11.906 7.609 1 73.44 207 HIS A O 1
ATOM 1609 N N . LEU A 1 208 ? 25.422 11.188 6.891 1 70.75 208 LEU A N 1
ATOM 1610 C CA . LEU A 1 208 ? 25.688 11.867 5.625 1 70.75 208 LEU A CA 1
ATOM 1611 C C . LEU A 1 208 ? 25.141 13.289 5.652 1 70.75 208 LEU A C 1
ATOM 1613 O O . LEU A 1 208 ? 24.062 13.539 6.207 1 70.75 208 LEU A O 1
ATOM 1617 N N . LYS A 1 209 ? 26.094 14.164 5.172 1 63.44 209 LYS A N 1
ATOM 1618 C CA . LYS A 1 209 ? 25.719 15.57 5.031 1 63.44 209 LYS A CA 1
ATOM 1619 C C . LYS A 1 209 ? 24.906 15.789 3.756 1 63.44 209 LYS A C 1
ATOM 1621 O O . LYS A 1 209 ? 25.234 15.234 2.703 1 63.44 209 LYS A O 1
ATOM 1626 N N . ARG A 1 210 ? 23.828 16.484 3.805 1 63.69 210 ARG A N 1
ATOM 1627 C CA . ARG A 1 210 ? 22.875 16.672 2.711 1 63.69 210 ARG A CA 1
ATOM 1628 C C . ARG A 1 210 ? 23.031 18.047 2.072 1 63.69 210 ARG A C 1
ATOM 1630 O O . ARG A 1 210 ? 22.172 18.484 1.312 1 63.69 210 ARG A O 1
ATOM 1637 N N . ASN A 1 211 ? 24.109 18.75 2.352 1 63 211 ASN A N 1
ATOM 1638 C CA . ASN A 1 211 ? 24.188 20.156 1.966 1 63 211 ASN A CA 1
ATOM 1639 C C . ASN A 1 211 ? 24.734 20.312 0.548 1 63 211 ASN A C 1
ATOM 1641 O O . ASN A 1 211 ? 25.109 21.422 0.141 1 63 211 ASN A O 1
ATOM 1645 N N . SER A 1 212 ? 24.891 19.266 -0.173 1 64.69 212 SER A N 1
ATOM 1646 C CA . SER A 1 212 ? 25.312 19.328 -1.565 1 64.69 212 SER A CA 1
ATOM 1647 C C . SER A 1 212 ? 24.438 18.469 -2.461 1 64.69 212 SER A C 1
ATOM 1649 O O . SER A 1 212 ? 23.672 17.641 -1.969 1 64.69 212 SER A O 1
ATOM 1651 N N . ILE A 1 213 ? 24.547 18.781 -3.641 1 66.25 213 ILE A N 1
ATOM 1652 C CA . ILE A 1 213 ? 23.797 18 -4.629 1 66.25 213 ILE A CA 1
ATOM 1653 C C . ILE A 1 213 ? 24.141 16.531 -4.488 1 66.25 213 ILE A C 1
ATOM 1655 O O . ILE A 1 213 ? 23.266 15.672 -4.527 1 66.25 213 ILE A O 1
ATOM 1659 N N . GLY A 1 214 ? 25.438 16.266 -4.426 1 67.81 214 GLY A N 1
ATOM 1660 C CA . GLY A 1 214 ? 25.859 14.898 -4.188 1 67.81 214 GLY A CA 1
ATOM 1661 C C . GLY A 1 214 ? 25.297 14.305 -2.912 1 67.81 214 GLY A C 1
ATOM 1662 O O . GLY A 1 214 ? 24.875 13.148 -2.893 1 67.81 214 GLY A O 1
ATOM 1663 N N . GLY A 1 215 ? 25.094 15.188 -1.959 1 69.12 215 GLY A N 1
ATOM 1664 C CA . GLY A 1 215 ? 24.531 14.773 -0.685 1 69.12 215 GLY A CA 1
ATOM 1665 C C . GLY A 1 215 ? 23.047 14.438 -0.769 1 69.12 215 GLY A C 1
ATOM 1666 O O . GLY A 1 215 ? 22.594 13.469 -0.155 1 69.12 215 GLY A O 1
ATOM 1667 N N . LEU A 1 216 ? 22.562 15.297 -1.669 1 67.44 216 LEU A N 1
ATOM 1668 C CA . LEU A 1 216 ? 21.125 15.07 -1.847 1 67.44 216 LEU A CA 1
ATOM 1669 C C . LEU A 1 216 ? 20.875 13.734 -2.527 1 67.44 216 LEU A C 1
ATOM 1671 O O . LEU A 1 216 ? 19.984 12.984 -2.115 1 67.44 216 LEU A O 1
ATOM 1675 N N . VAL A 1 217 ? 21.562 13.586 -3.465 1 71.62 217 VAL A N 1
ATOM 1676 C CA . VAL A 1 217 ? 21.438 12.352 -4.23 1 71.62 217 VAL A CA 1
ATOM 1677 C C . VAL A 1 217 ? 21.766 11.156 -3.34 1 71.62 217 VAL A C 1
ATOM 1679 O O . VAL A 1 217 ? 21.047 10.156 -3.326 1 71.62 217 VAL A O 1
ATOM 1682 N N . LEU A 1 218 ? 22.922 11.32 -2.6 1 72.5 218 LEU A N 1
ATOM 1683 C CA . LEU A 1 218 ? 23.375 10.211 -1.758 1 72.5 218 LEU A CA 1
ATOM 1684 C C . LEU A 1 218 ? 22.422 10 -0.586 1 72.5 218 LEU A C 1
ATOM 1686 O O . LEU A 1 218 ? 22.047 8.867 -0.277 1 72.5 218 LEU A O 1
ATOM 1690 N N . CYS A 1 219 ? 21.891 11.07 -0.092 1 66.75 219 CYS A N 1
ATOM 1691 C CA . CYS A 1 219 ? 21.047 10.945 1.09 1 66.75 219 CYS A CA 1
ATOM 1692 C C . CYS A 1 219 ? 19.641 10.492 0.711 1 66.75 219 CYS A C 1
ATOM 1694 O O . CYS A 1 219 ? 19.047 9.68 1.411 1 66.75 219 CYS A O 1
ATOM 1696 N N . GLY A 1 220 ? 19.328 11.102 -0.374 1 70.06 220 GLY A N 1
ATOM 1697 C CA . GLY A 1 220 ? 17.969 10.758 -0.804 1 70.06 220 GLY A CA 1
ATOM 1698 C C . GLY A 1 220 ? 17.859 9.344 -1.342 1 70.06 220 GLY A C 1
ATOM 1699 O O . GLY A 1 220 ? 16.828 8.688 -1.177 1 70.06 220 GLY A O 1
ATOM 1700 N N . GLY A 1 221 ? 18.891 8.906 -1.897 1 79.25 221 GLY A N 1
ATOM 1701 C CA . GLY A 1 221 ? 18.859 7.613 -2.562 1 79.25 221 GLY A CA 1
ATOM 1702 C C . GLY A 1 221 ? 19.734 6.57 -1.896 1 79.25 221 GLY A C 1
ATOM 1703 O O . GLY A 1 221 ? 19.953 5.488 -2.443 1 79.25 221 GLY A O 1
ATOM 1704 N N . LEU A 1 222 ? 20.297 6.949 -0.82 1 83 222 LEU A N 1
ATOM 1705 C CA . LEU A 1 222 ? 21.312 6.105 -0.193 1 83 222 LEU A CA 1
ATOM 1706 C C . LEU A 1 222 ? 20.766 4.699 0.056 1 83 222 LEU A C 1
ATOM 1708 O O . LEU A 1 222 ? 21.453 3.713 -0.219 1 83 222 LEU A O 1
ATOM 1712 N N . THR A 1 223 ? 19.609 4.664 0.553 1 86 223 THR A N 1
ATOM 1713 C CA . THR A 1 223 ? 19.047 3.357 0.87 1 86 223 THR A CA 1
ATOM 1714 C C . THR A 1 223 ? 18.953 2.492 -0.382 1 86 223 THR A C 1
ATOM 1716 O O . THR A 1 223 ? 19.281 1.304 -0.349 1 86 223 THR A O 1
ATOM 1719 N N . ASN A 1 224 ? 18.625 3.057 -1.449 1 92.12 224 ASN A N 1
ATOM 1720 C CA . ASN A 1 224 ? 18.469 2.305 -2.691 1 92.12 224 ASN A CA 1
ATOM 1721 C C . ASN A 1 224 ? 19.828 1.939 -3.287 1 92.12 224 ASN A C 1
ATOM 1723 O O . ASN A 1 224 ? 20 0.849 -3.836 1 92.12 224 ASN A O 1
ATOM 1727 N N . LEU A 1 225 ? 20.719 2.883 -3.184 1 92.88 225 LEU A N 1
ATOM 1728 C CA . LEU A 1 225 ? 22.078 2.562 -3.613 1 92.88 225 LEU A CA 1
ATOM 1729 C C . LEU A 1 225 ? 22.656 1.432 -2.773 1 92.88 225 LEU A C 1
ATOM 1731 O O . LEU A 1 225 ? 23.312 0.534 -3.307 1 92.88 225 LEU A O 1
ATOM 1735 N N . TRP A 1 226 ? 22.359 1.525 -1.49 1 94.31 226 TRP A N 1
ATOM 1736 C CA . TRP A 1 226 ? 22.812 0.48 -0.579 1 94.31 226 TRP A CA 1
ATOM 1737 C C . TRP A 1 226 ? 22.172 -0.859 -0.925 1 94.31 226 TRP A C 1
ATOM 1739 O O . TRP A 1 226 ? 22.859 -1.889 -0.964 1 94.31 226 TRP A O 1
ATOM 1749 N N . ASN A 1 227 ? 20.969 -0.798 -1.273 1 96.5 227 ASN A N 1
ATOM 1750 C CA . ASN A 1 227 ? 20.266 -2.027 -1.636 1 96.5 227 ASN A CA 1
ATOM 1751 C C . ASN A 1 227 ? 20.766 -2.584 -2.967 1 96.5 227 ASN A C 1
ATOM 1753 O O . ASN A 1 227 ? 20.812 -3.801 -3.16 1 96.5 227 ASN A O 1
ATOM 1757 N N . LEU A 1 228 ? 21.172 -1.698 -3.83 1 97.31 228 LEU A N 1
ATOM 1758 C CA . LEU A 1 228 ? 21.797 -2.141 -5.074 1 97.31 228 LEU A CA 1
ATOM 1759 C C . LEU A 1 228 ? 23.078 -2.908 -4.789 1 97.31 228 LEU A C 1
ATOM 1761 O O . LEU A 1 228 ? 23.312 -3.967 -5.379 1 97.31 228 LEU A O 1
ATOM 1765 N N . CYS A 1 229 ? 23.797 -2.387 -3.984 1 97.38 229 CYS A N 1
ATOM 1766 C CA . CYS A 1 229 ? 25.016 -3.08 -3.594 1 97.38 229 CYS A CA 1
ATOM 1767 C C . CYS A 1 229 ? 24.703 -4.414 -2.93 1 97.38 229 CYS A C 1
ATOM 1769 O O . CYS A 1 229 ? 25.344 -5.422 -3.213 1 97.38 229 CYS A O 1
ATOM 1771 N N . PHE A 1 230 ? 23.75 -4.371 -2.045 1 98.25 230 PHE A N 1
ATOM 1772 C CA . PHE A 1 230 ? 23.328 -5.57 -1.329 1 98.25 230 PHE A CA 1
ATOM 1773 C C . PHE A 1 230 ? 22.984 -6.691 -2.303 1 98.25 230 PHE A C 1
ATOM 1775 O O . PHE A 1 230 ? 23.547 -7.781 -2.227 1 98.25 230 PHE A O 1
ATOM 1782 N N . PHE A 1 231 ? 22.125 -6.441 -3.293 1 98.56 231 PHE A N 1
ATOM 1783 C CA . PHE A 1 231 ? 21.75 -7.445 -4.277 1 98.56 231 PHE A CA 1
ATOM 1784 C C . PHE A 1 231 ? 22.953 -7.855 -5.121 1 98.56 231 PHE A C 1
ATOM 1786 O O . PHE A 1 231 ? 23.109 -9.031 -5.465 1 98.56 231 PHE A O 1
ATOM 1793 N N . SER A 1 232 ? 23.797 -6.848 -5.457 1 98.31 232 SER A N 1
ATOM 1794 C CA . SER A 1 232 ? 24.953 -7.145 -6.289 1 98.31 232 SER A CA 1
ATOM 1795 C C . SER A 1 232 ? 25.891 -8.117 -5.594 1 98.31 232 SER A C 1
ATOM 1797 O O . SER A 1 232 ? 26.375 -9.078 -6.207 1 98.31 232 SER A O 1
ATOM 1799 N N . VAL A 1 233 ? 26.109 -7.863 -4.371 1 97.56 233 VAL A N 1
ATOM 1800 C CA . VAL A 1 233 ? 27.078 -8.711 -3.676 1 97.56 233 VAL A CA 1
ATOM 1801 C C . VAL A 1 233 ? 26.469 -10.102 -3.467 1 97.56 233 VAL A C 1
ATOM 1803 O O . VAL A 1 233 ? 27.203 -11.102 -3.465 1 97.56 233 VAL A O 1
ATOM 1806 N N . LEU A 1 234 ? 25.188 -10.195 -3.244 1 98 234 LEU A N 1
ATOM 1807 C CA . LEU A 1 234 ? 24.547 -11.5 -3.15 1 98 234 LEU A CA 1
ATOM 1808 C C . LEU A 1 234 ? 24.703 -12.281 -4.449 1 98 234 LEU A C 1
ATOM 1810 O O . LEU A 1 234 ? 25.016 -13.469 -4.43 1 98 234 LEU A O 1
ATOM 1814 N N . ILE A 1 235 ? 24.516 -11.562 -5.594 1 97.25 235 ILE A N 1
ATOM 1815 C CA . ILE A 1 235 ? 24.625 -12.18 -6.914 1 97.25 235 ILE A CA 1
ATOM 1816 C C . ILE A 1 235 ? 26.047 -12.703 -7.125 1 97.25 235 ILE A C 1
ATOM 1818 O O . ILE A 1 235 ? 26.234 -13.844 -7.559 1 97.25 235 ILE A O 1
ATOM 1822 N N . ILE A 1 236 ? 26.953 -11.961 -6.758 1 95.81 236 ILE A N 1
ATOM 1823 C CA . ILE A 1 236 ? 28.359 -12.312 -6.945 1 95.81 236 ILE A CA 1
ATOM 1824 C C . ILE A 1 236 ? 28.734 -13.469 -6.02 1 95.81 236 ILE A C 1
ATOM 1826 O O . ILE A 1 236 ? 29.5 -14.352 -6.398 1 95.81 236 ILE A O 1
ATOM 1830 N N . SER A 1 237 ? 28.203 -13.383 -4.887 1 93.5 237 SER A N 1
ATOM 1831 C CA . SER A 1 237 ? 28.531 -14.391 -3.881 1 93.5 237 SER A CA 1
ATOM 1832 C C . SER A 1 237 ? 28.031 -15.766 -4.285 1 93.5 237 SER A C 1
ATOM 1834 O O . SER A 1 237 ? 28.641 -16.781 -3.967 1 93.5 237 SER A O 1
ATOM 1836 N N . ILE A 1 238 ? 26.969 -15.859 -4.887 1 89.31 238 ILE A N 1
ATOM 1837 C CA . ILE A 1 238 ? 26.438 -17.125 -5.379 1 89.31 238 ILE A CA 1
ATOM 1838 C C . ILE A 1 238 ? 27.375 -17.688 -6.457 1 89.31 238 ILE A C 1
ATOM 1840 O O . ILE A 1 238 ? 27.656 -18.891 -6.48 1 89.31 238 ILE A O 1
ATOM 1844 N N . SER A 1 239 ? 27.766 -16.906 -7.27 1 72.06 239 SER A N 1
ATOM 1845 C CA . SER A 1 239 ? 28.656 -17.328 -8.352 1 72.06 239 SER A CA 1
ATOM 1846 C C . SER A 1 239 ? 29.953 -17.938 -7.801 1 72.06 239 SER A C 1
ATOM 1848 O O . SER A 1 239 ? 30.422 -18.953 -8.305 1 72.06 239 SER A O 1
ATOM 1850 N N . ALA A 1 240 ? 30.438 -17.328 -6.871 1 66.88 240 ALA A N 1
ATOM 1851 C CA . ALA A 1 240 ? 31.688 -17.781 -6.285 1 66.88 240 ALA A CA 1
ATOM 1852 C C . ALA A 1 240 ? 31.531 -19.141 -5.609 1 66.88 240 ALA A C 1
ATOM 1854 O O . ALA A 1 240 ? 32.438 -19.969 -5.656 1 66.88 240 ALA A O 1
ATOM 1855 N N . HIS A 1 241 ? 30.344 -19.297 -5.055 1 60.66 241 HIS A N 1
ATOM 1856 C CA . HIS A 1 241 ? 30.078 -20.531 -4.332 1 60.66 241 HIS A CA 1
ATOM 1857 C C . HIS A 1 241 ? 29.859 -21.688 -5.297 1 60.66 241 HIS A C 1
ATOM 1859 O O . HIS A 1 241 ? 30.297 -22.812 -5.039 1 60.66 241 HIS A O 1
ATOM 1865 N N . CYS A 1 242 ? 29.141 -21.359 -6.309 1 56.66 242 CYS A N 1
ATOM 1866 C CA . CYS A 1 242 ? 28.906 -22.391 -7.301 1 56.66 242 CYS A CA 1
ATOM 1867 C C . CYS A 1 242 ? 30.203 -22.812 -7.973 1 56.66 242 CYS A C 1
ATOM 1869 O O . CYS A 1 242 ? 30.406 -24 -8.266 1 56.66 242 CYS A O 1
ATOM 1871 N N . ARG A 1 243 ? 31.172 -21.922 -8.234 1 52.47 243 ARG A N 1
ATOM 1872 C CA . ARG A 1 243 ? 32.469 -22.203 -8.867 1 52.47 243 ARG A CA 1
ATOM 1873 C C . ARG A 1 243 ? 33.312 -23.094 -7.98 1 52.47 243 ARG A C 1
ATOM 1875 O O . ARG A 1 243 ? 34 -24.016 -8.469 1 52.47 243 ARG A O 1
ATOM 1882 N N . VAL A 1 244 ? 33.312 -22.766 -6.738 1 51.84 244 VAL A N 1
ATOM 1883 C CA . VAL A 1 244 ? 34.156 -23.5 -5.805 1 51.84 244 VAL A CA 1
ATOM 1884 C C . VAL A 1 244 ? 33.719 -24.953 -5.746 1 51.84 244 VAL A C 1
ATOM 1886 O O . VAL A 1 244 ? 34.531 -25.875 -5.73 1 51.84 244 VAL A O 1
ATOM 1889 N N . VAL A 1 245 ? 32.469 -25.094 -5.836 1 51.12 245 VAL A N 1
ATOM 1890 C CA . VAL A 1 245 ? 31.906 -26.453 -5.762 1 51.12 245 VAL A CA 1
ATOM 1891 C C . VAL A 1 245 ? 32.312 -27.234 -7.012 1 51.12 245 VAL A C 1
ATOM 1893 O O . VAL A 1 245 ? 32.656 -28.406 -6.926 1 51.12 245 VAL A O 1
ATOM 1896 N N . ILE A 1 246 ? 32.25 -26.672 -8.141 1 47.22 246 ILE A N 1
ATOM 1897 C CA . ILE A 1 246 ? 32.625 -27.297 -9.406 1 47.22 246 ILE A CA 1
ATOM 1898 C C . ILE A 1 246 ? 34.094 -27.688 -9.375 1 47.22 246 ILE A C 1
ATOM 1900 O O . ILE A 1 246 ? 34.469 -28.781 -9.797 1 47.22 246 ILE A O 1
ATOM 1904 N N . VAL A 1 247 ? 35.031 -26.797 -9 1 51.62 247 VAL A N 1
ATOM 1905 C CA . VAL A 1 247 ? 36.469 -27.031 -8.977 1 51.62 247 VAL A CA 1
ATOM 1906 C C . VAL A 1 247 ? 36.781 -28.203 -8.039 1 51.62 247 VAL A C 1
ATOM 1908 O O . VAL A 1 247 ? 37.656 -29.031 -8.344 1 51.62 247 VAL A O 1
ATOM 1911 N N . GLN A 1 248 ? 36.188 -28.266 -6.895 1 51.19 248 GLN A N 1
ATOM 1912 C CA . GLN A 1 248 ? 36.438 -29.312 -5.914 1 51.19 248 GLN A CA 1
ATOM 1913 C C . GLN A 1 248 ? 36.031 -30.688 -6.465 1 51.19 248 GLN A C 1
ATOM 1915 O O . GLN A 1 248 ? 36.656 -31.703 -6.141 1 51.19 248 GLN A O 1
ATOM 1920 N N . HIS A 1 249 ? 35 -30.781 -7.207 1 52.38 249 HIS A N 1
ATOM 1921 C CA . HIS A 1 249 ? 34.531 -32.062 -7.738 1 52.38 249 HIS A CA 1
ATOM 1922 C C . HIS A 1 249 ? 35.375 -32.5 -8.93 1 52.38 249 HIS A C 1
ATOM 1924 O O . HIS A 1 249 ? 35.312 -33.656 -9.344 1 52.38 249 HIS A O 1
ATOM 1930 N N . SER A 1 250 ? 36 -31.641 -9.734 1 50.12 250 SER A N 1
ATOM 1931 C CA . SER A 1 250 ? 36.812 -31.953 -10.898 1 50.12 250 SER A CA 1
ATOM 1932 C C . SER A 1 250 ? 38.188 -32.438 -10.484 1 50.12 250 SER A C 1
ATOM 1934 O O . SER A 1 250 ? 39 -32.906 -11.328 1 50.12 250 SER A O 1
ATOM 1936 N N . GLN A 1 251 ? 38.875 -32.281 -9.367 1 40.88 251 GLN A N 1
ATOM 1937 C CA . GLN A 1 251 ? 40.125 -32.844 -8.891 1 40.88 251 GLN A CA 1
ATOM 1938 C C . GLN A 1 251 ? 39.875 -34.219 -8.266 1 40.88 251 GLN A C 1
ATOM 1940 O O . GLN A 1 251 ? 38.938 -34.406 -7.523 1 40.88 251 GLN A O 1
ATOM 1945 N N . MET B 1 1 ? 1.137 -33.938 -12.516 1 49.94 1 MET B N 1
ATOM 1946 C CA . MET B 1 1 ? 1.53 -32.562 -12.25 1 49.94 1 MET B CA 1
ATOM 1947 C C . MET B 1 1 ? 2.354 -32.469 -10.969 1 49.94 1 MET B C 1
ATOM 1949 O O . MET B 1 1 ? 1.93 -32.938 -9.914 1 49.94 1 MET B O 1
ATOM 1953 N N . THR B 1 2 ? 3.676 -32.375 -11.148 1 63.72 2 THR B N 1
ATOM 1954 C CA . THR B 1 2 ? 4.438 -32.219 -9.914 1 63.72 2 THR B CA 1
ATOM 1955 C C . THR B 1 2 ? 4.473 -30.781 -9.445 1 63.72 2 THR B C 1
ATOM 1957 O O . THR B 1 2 ? 5.031 -29.922 -10.125 1 63.72 2 THR B O 1
ATOM 1960 N N . PRO B 1 3 ? 3.623 -30.484 -8.312 1 67.75 3 PRO B N 1
ATOM 1961 C CA . PRO B 1 3 ? 3.596 -29.109 -7.805 1 67.75 3 PRO B CA 1
ATOM 1962 C C . PRO B 1 3 ? 4.961 -28.641 -7.312 1 67.75 3 PRO B C 1
ATOM 1964 O O . PRO B 1 3 ? 5.812 -29.453 -6.961 1 67.75 3 PRO B O 1
ATOM 1967 N N . LEU B 1 4 ? 5.199 -27.328 -7.527 1 72.69 4 LEU B N 1
ATOM 1968 C CA . LEU B 1 4 ? 6.461 -26.719 -7.098 1 72.69 4 LEU B CA 1
ATOM 1969 C C . LEU B 1 4 ? 6.656 -26.906 -5.594 1 72.69 4 LEU B C 1
ATOM 1971 O O . LEU B 1 4 ? 7.785 -27.062 -5.129 1 72.69 4 LEU B O 1
ATOM 1975 N N . LEU B 1 5 ? 5.523 -26.812 -4.824 1 82.69 5 LEU B N 1
ATOM 1976 C CA . LEU B 1 5 ? 5.516 -26.984 -3.375 1 82.69 5 LEU B CA 1
ATOM 1977 C C . LEU B 1 5 ? 4.422 -27.953 -2.949 1 82.69 5 LEU B C 1
ATOM 1979 O O . LEU B 1 5 ? 3.475 -28.203 -3.699 1 82.69 5 LEU B O 1
ATOM 1983 N N . ASP B 1 6 ? 4.539 -28.438 -1.834 1 86.31 6 ASP B N 1
ATOM 1984 C CA . ASP B 1 6 ? 3.49 -29.25 -1.231 1 86.31 6 ASP B CA 1
ATOM 1985 C C . ASP B 1 6 ? 2.182 -28.484 -1.12 1 86.31 6 ASP B C 1
ATOM 1987 O O . ASP B 1 6 ? 2.176 -27.312 -0.713 1 86.31 6 ASP B O 1
ATOM 1991 N N . PRO B 1 7 ? 1.233 -29.062 -1.478 1 88.56 7 PRO B N 1
ATOM 1992 C CA . PRO B 1 7 ? -0.066 -28.391 -1.462 1 88.56 7 PRO B CA 1
ATOM 1993 C C . PRO B 1 7 ? -0.418 -27.812 -0.09 1 88.56 7 PRO B C 1
ATOM 1995 O O . PRO B 1 7 ? -1.111 -26.797 0 1 88.56 7 PRO B O 1
ATOM 1998 N N . TYR B 1 8 ? -0.028 -28.5 0.813 1 90.62 8 TYR B N 1
ATOM 1999 C CA . TYR B 1 8 ? -0.274 -28 2.162 1 90.62 8 TYR B CA 1
ATOM 2000 C C . TYR B 1 8 ? 0.397 -26.656 2.377 1 90.62 8 TYR B C 1
ATOM 2002 O O . TYR B 1 8 ? -0.195 -25.75 2.967 1 90.62 8 TYR B O 1
ATOM 2010 N N . VAL B 1 9 ? 1.545 -26.531 1.898 1 90.62 9 VAL B N 1
ATOM 2011 C CA . VAL B 1 9 ? 2.289 -25.281 2.027 1 90.62 9 VAL B CA 1
ATOM 2012 C C . VAL B 1 9 ? 1.63 -24.203 1.176 1 90.62 9 VAL B C 1
ATOM 2014 O O . VAL B 1 9 ? 1.519 -23.047 1.604 1 90.62 9 VAL B O 1
ATOM 2017 N N . ILE B 1 10 ? 1.274 -24.562 0.016 1 94.31 10 ILE B N 1
ATOM 2018 C CA . ILE B 1 10 ? 0.569 -23.625 -0.864 1 94.31 10 ILE B CA 1
ATOM 2019 C C . ILE B 1 10 ? -0.687 -23.109 -0.168 1 94.31 10 ILE B C 1
ATOM 2021 O O . ILE B 1 10 ? -0.974 -21.906 -0.205 1 94.31 10 ILE B O 1
ATOM 2025 N N . ARG B 1 11 ? -1.491 -24 0.59 1 95.62 11 ARG B N 1
ATOM 2026 C CA . ARG B 1 11 ? -2.688 -23.609 1.323 1 95.62 11 ARG B CA 1
ATOM 2027 C C . ARG B 1 11 ? -2.35 -22.594 2.42 1 95.62 11 ARG B C 1
ATOM 2029 O O . ARG B 1 11 ? -3.076 -21.625 2.621 1 95.62 11 ARG B O 1
ATOM 2036 N N . ILE B 1 12 ? -1.156 -22.812 2.99 1 95.94 12 ILE B N 1
ATOM 2037 C CA . ILE B 1 12 ? -0.746 -21.922 4.066 1 95.94 12 ILE B CA 1
ATOM 2038 C C . ILE B 1 12 ? -0.449 -20.531 3.498 1 95.94 12 ILE B C 1
ATOM 2040 O O . ILE B 1 12 ? -0.858 -19.516 4.07 1 95.94 12 ILE B O 1
ATOM 2044 N N . LEU B 1 13 ? 0.096 -20.562 2.412 1 97 13 LEU B N 1
ATOM 2045 C CA . LEU B 1 13 ? 0.411 -19.297 1.771 1 97 13 LEU B CA 1
ATOM 2046 C C . LEU B 1 13 ? -0.862 -18.562 1.367 1 97 13 LEU B C 1
ATOM 2048 O O . LEU B 1 13 ? -0.967 -17.344 1.549 1 97 13 LEU B O 1
ATOM 2052 N N . LEU B 1 14 ? -1.649 -19.328 0.887 1 98.44 14 LEU B N 1
ATOM 2053 C CA . LEU B 1 14 ? -2.914 -18.719 0.47 1 98.44 14 LEU B CA 1
ATOM 2054 C C . LEU B 1 14 ? -3.697 -18.219 1.675 1 98.44 14 LEU B C 1
ATOM 2056 O O . LEU B 1 14 ? -4.387 -17.203 1.586 1 98.44 14 LEU B O 1
ATOM 2060 N N . VAL B 1 15 ? -3.744 -18.875 2.73 1 98.56 15 VAL B N 1
ATOM 2061 C CA . VAL B 1 15 ? -4.402 -18.422 3.953 1 98.56 15 VAL B CA 1
ATOM 2062 C C . VAL B 1 15 ? -3.777 -17.125 4.426 1 98.56 15 VAL B C 1
ATOM 2064 O O . VAL B 1 15 ? -4.48 -16.219 4.879 1 98.56 15 VAL B O 1
ATOM 2067 N N . VAL B 1 16 ? -2.43 -17.031 4.273 1 98.44 16 VAL B N 1
ATOM 2068 C CA . VAL B 1 16 ? -1.768 -15.773 4.633 1 98.44 16 VAL B CA 1
ATOM 2069 C C . VAL B 1 16 ? -2.271 -14.648 3.734 1 98.44 16 VAL B C 1
ATOM 2071 O O . VAL B 1 16 ? -2.51 -13.531 4.203 1 98.44 16 VAL B O 1
ATOM 2074 N N . GLY B 1 17 ? -2.477 -14.914 2.5 1 98.5 17 GLY B N 1
ATOM 2075 C CA . GLY B 1 17 ? -3.094 -13.945 1.612 1 98.5 17 GLY B CA 1
ATOM 2076 C C . GLY B 1 17 ? -4.488 -13.539 2.049 1 98.5 17 GLY B C 1
ATOM 2077 O O . GLY B 1 17 ? -4.836 -12.352 2.012 1 98.5 17 GLY B O 1
ATOM 2078 N N . ALA B 1 18 ? -5.297 -14.578 2.412 1 98.69 18 ALA B N 1
ATOM 2079 C CA . ALA B 1 18 ? -6.645 -14.312 2.908 1 98.69 18 ALA B CA 1
ATOM 2080 C C . ALA B 1 18 ? -6.613 -13.414 4.141 1 98.69 18 ALA B C 1
ATOM 2082 O O . ALA B 1 18 ? -7.469 -12.539 4.305 1 98.69 18 ALA B O 1
ATOM 2083 N N . LEU B 1 19 ? -5.617 -13.602 5.023 1 98.62 19 LEU B N 1
ATOM 2084 C CA . LEU B 1 19 ? -5.422 -12.742 6.188 1 98.62 19 LEU B CA 1
ATOM 2085 C C . LEU B 1 19 ? -5.113 -11.312 5.766 1 98.62 19 LEU B C 1
ATOM 2087 O O . LEU B 1 19 ? -5.52 -10.359 6.438 1 98.62 19 LEU B O 1
ATOM 2091 N N . GLY B 1 20 ? -4.355 -11.258 4.613 1 98.25 20 GLY B N 1
ATOM 2092 C CA . GLY B 1 20 ? -4.121 -9.938 4.062 1 98.25 20 GLY B CA 1
ATOM 2093 C C . GLY B 1 20 ? -5.395 -9.234 3.631 1 98.25 20 GLY B C 1
ATOM 2094 O O . GLY B 1 20 ? -5.57 -8.039 3.889 1 98.25 20 GLY B O 1
ATOM 2095 N N . ALA B 1 21 ? -6.242 -9.961 3.105 1 97.94 21 ALA B N 1
ATOM 2096 C CA . ALA B 1 21 ? -7.52 -9.406 2.662 1 97.94 21 ALA B CA 1
ATOM 2097 C C . ALA B 1 21 ? -8.367 -8.961 3.852 1 97.94 21 ALA B C 1
ATOM 2099 O O . ALA B 1 21 ? -8.969 -7.883 3.826 1 97.94 21 ALA B O 1
ATOM 2100 N N . ILE B 1 22 ? -8.328 -9.742 4.895 1 97.69 22 ILE B N 1
ATOM 2101 C CA . ILE B 1 22 ? -9.062 -9.391 6.105 1 97.69 22 ILE B CA 1
ATOM 2102 C C . ILE B 1 22 ? -8.477 -8.117 6.711 1 97.69 22 ILE B C 1
ATOM 2104 O O . ILE B 1 22 ? -9.219 -7.203 7.082 1 97.69 22 ILE B O 1
ATOM 2108 N N . LEU B 1 23 ? -7.23 -8.102 6.754 1 97.81 23 LEU B N 1
ATOM 2109 C CA . LEU B 1 23 ? -6.555 -6.973 7.391 1 97.81 23 LEU B CA 1
ATOM 2110 C C . LEU B 1 23 ? -6.832 -5.676 6.633 1 97.81 23 LEU B C 1
ATOM 2112 O O . LEU B 1 23 ? -7.074 -4.637 7.246 1 97.81 23 LEU B O 1
ATOM 2116 N N . LEU B 1 24 ? -6.766 -5.773 5.332 1 96.56 24 LEU B N 1
ATOM 2117 C CA . LEU B 1 24 ? -7 -4.551 4.566 1 96.56 24 LEU B CA 1
ATOM 2118 C C . LEU B 1 24 ? -8.461 -4.121 4.66 1 96.56 24 LEU B C 1
ATOM 2120 O O . LEU B 1 24 ? -8.758 -2.926 4.637 1 96.56 24 LEU B O 1
ATOM 2124 N N . PHE B 1 25 ? -9.328 -5.086 4.758 1 94.06 25 PHE B N 1
ATOM 2125 C CA . PHE B 1 25 ? -10.727 -4.754 4.992 1 94.06 25 PHE B CA 1
ATOM 2126 C C . PHE B 1 25 ? -10.898 -4 6.305 1 94.06 25 PHE B C 1
ATOM 2128 O O . PHE B 1 25 ? -11.562 -2.965 6.352 1 94.06 25 PHE B O 1
ATOM 2135 N N . VAL B 1 26 ? -10.273 -4.465 7.301 1 94.06 26 VAL B N 1
ATOM 2136 C CA . VAL B 1 26 ? -10.328 -3.824 8.617 1 94.06 26 VAL B CA 1
ATOM 2137 C C . VAL B 1 26 ? -9.664 -2.451 8.547 1 94.06 26 VAL B C 1
ATOM 2139 O O . VAL B 1 26 ? -10.172 -1.479 9.109 1 94.06 26 VAL B O 1
ATOM 2142 N N . ALA B 1 27 ? -8.609 -2.428 7.812 1 94.06 27 ALA B N 1
ATOM 2143 C CA . ALA B 1 27 ? -7.91 -1.158 7.645 1 94.06 27 ALA B CA 1
ATOM 2144 C C . ALA B 1 27 ? -8.805 -0.124 6.969 1 94.06 27 ALA B C 1
ATOM 2146 O O . ALA B 1 27 ? -8.797 1.052 7.34 1 94.06 27 ALA B O 1
ATOM 2147 N N . ASP B 1 28 ? -9.492 -0.464 6.023 1 88.94 28 ASP B N 1
ATOM 2148 C CA . ASP B 1 28 ? -10.453 0.416 5.375 1 88.94 28 ASP B CA 1
ATOM 2149 C C . ASP B 1 28 ? -11.484 0.935 6.375 1 88.94 28 ASP B C 1
ATOM 2151 O O . ASP B 1 28 ? -11.789 2.129 6.398 1 88.94 28 ASP B O 1
ATOM 2155 N N . LEU B 1 29 ? -11.938 0.022 7.09 1 87 29 LEU B N 1
ATOM 2156 C CA . LEU B 1 29 ? -12.945 0.429 8.062 1 87 29 LEU B CA 1
ATOM 2157 C C . LEU B 1 29 ? -12.359 1.409 9.07 1 87 29 LEU B C 1
ATOM 2159 O O . LEU B 1 29 ? -13.031 2.354 9.492 1 87 29 LEU B O 1
ATOM 2163 N N . ILE B 1 30 ? -11.172 1.165 9.469 1 89.19 30 ILE B N 1
ATOM 2164 C CA . ILE B 1 30 ? -10.508 2.057 10.414 1 89.19 30 ILE B CA 1
ATOM 2165 C C . ILE B 1 30 ? -10.391 3.455 9.812 1 89.19 30 ILE B C 1
ATOM 2167 O O . ILE B 1 30 ? -10.523 4.457 10.516 1 89.19 30 ILE B O 1
ATOM 2171 N N . LEU B 1 31 ? -10.328 3.533 8.477 1 84.88 31 LEU B N 1
ATOM 2172 C CA . LEU B 1 31 ? -10.117 4.82 7.824 1 84.88 31 LEU B CA 1
ATOM 2173 C C . LEU B 1 31 ? -11.43 5.594 7.711 1 84.88 31 LEU B C 1
ATOM 2175 O O . LEU B 1 31 ? -11.445 6.82 7.832 1 84.88 31 LEU B O 1
ATOM 2179 N N . TYR B 1 32 ? -12.406 4.934 7.691 1 78.25 32 TYR B N 1
ATOM 2180 C CA . TYR B 1 32 ? -13.516 5.797 7.316 1 78.25 32 TYR B CA 1
ATOM 2181 C C . TYR B 1 32 ? -14.789 5.395 8.055 1 78.25 32 TYR B C 1
ATOM 2183 O O . TYR B 1 32 ? -15.773 6.137 8.055 1 78.25 32 TYR B O 1
ATOM 2191 N N . TYR B 1 33 ? -14.828 4.113 8.555 1 77.44 33 TYR B N 1
ATOM 2192 C CA . TYR B 1 33 ? -16.078 3.674 9.164 1 77.44 33 TYR B CA 1
ATOM 2193 C C . TYR B 1 33 ? -16.422 4.535 10.367 1 77.44 33 TYR B C 1
ATOM 2195 O O . TYR B 1 33 ? -15.578 4.789 11.227 1 77.44 33 TYR B O 1
ATOM 2203 N N . PRO B 1 34 ? -17.5 4.984 10.359 1 76.62 34 PRO B N 1
ATOM 2204 C CA . PRO B 1 34 ? -17.938 5.758 11.523 1 76.62 34 PRO B CA 1
ATOM 2205 C C . PRO B 1 34 ? -18.297 4.879 12.719 1 76.62 34 PRO B C 1
ATOM 2207 O O . PRO B 1 34 ? -19.469 4.512 12.898 1 76.62 34 PRO B O 1
ATOM 2210 N N . PHE B 1 35 ? -17.469 4.766 13.391 1 75.88 35 PHE B N 1
ATOM 2211 C CA . PHE B 1 35 ? -17.688 3.842 14.5 1 75.88 35 PHE B CA 1
ATOM 2212 C C . PHE B 1 35 ? -18.594 4.473 15.555 1 75.88 35 PHE B C 1
ATOM 2214 O O . PHE B 1 35 ? -19.266 3.764 16.312 1 75.88 35 PHE B O 1
ATOM 2221 N N . ASN B 1 36 ? -18.422 5.734 15.547 1 71.06 36 ASN B N 1
ATOM 2222 C CA . ASN B 1 36 ? -19.359 6.414 16.438 1 71.06 36 ASN B CA 1
ATOM 2223 C C . ASN B 1 36 ? -20.75 6.5 15.82 1 71.06 36 ASN B C 1
ATOM 2225 O O . ASN B 1 36 ? -20.922 7.078 14.742 1 71.06 36 ASN B O 1
ATOM 2229 N N . PRO B 1 37 ? -21.75 5.953 16.469 1 70.31 37 PRO B N 1
ATOM 2230 C CA . PRO B 1 37 ? -23.109 5.914 15.914 1 70.31 37 PRO B CA 1
ATOM 2231 C C . PRO B 1 37 ? -23.625 7.297 15.516 1 70.31 37 PRO B C 1
ATOM 2233 O O . PRO B 1 37 ? -24.391 7.422 14.547 1 70.31 37 PRO B O 1
ATOM 2236 N N . GLN B 1 38 ? -23.25 8.227 16.203 1 64.94 38 GLN B N 1
ATOM 2237 C CA . GLN B 1 38 ? -23.719 9.586 15.938 1 64.94 38 GLN B CA 1
ATOM 2238 C C . GLN B 1 38 ? -23.25 10.07 14.562 1 64.94 38 GLN B C 1
ATOM 2240 O O . GLN B 1 38 ? -23.906 10.914 13.945 1 64.94 38 GLN B O 1
ATOM 2245 N N . ASP B 1 39 ? -22.219 9.469 14.188 1 63.78 39 ASP B N 1
ATOM 2246 C CA . ASP B 1 39 ? -21.625 9.914 12.93 1 63.78 39 ASP B CA 1
ATOM 2247 C C . ASP B 1 39 ? -22.266 9.219 11.734 1 63.78 39 ASP B C 1
ATOM 2249 O O . ASP B 1 39 ? -22.141 9.68 10.602 1 63.78 39 ASP B O 1
ATOM 2253 N N . ARG B 1 40 ? -23.109 8.211 12.117 1 60.78 40 ARG B N 1
ATOM 2254 C CA . ARG B 1 40 ? -23.703 7.383 11.07 1 60.78 40 ARG B CA 1
ATOM 2255 C C . ARG B 1 40 ? -24.938 8.055 10.484 1 60.78 40 ARG B C 1
ATOM 2257 O O . ARG B 1 40 ? -25.375 7.711 9.383 1 60.78 40 ARG B O 1
ATOM 2264 N N . THR B 1 41 ? -25.406 8.82 11.266 1 55.75 41 THR B N 1
ATOM 2265 C CA . THR B 1 41 ? -26.641 9.461 10.844 1 55.75 41 THR B CA 1
ATOM 2266 C C . THR B 1 41 ? -26.344 10.711 10.008 1 55.75 41 THR B C 1
ATOM 2268 O O . THR B 1 41 ? -27.266 11.32 9.445 1 55.75 41 THR B O 1
ATOM 2271 N N . ALA B 1 42 ? -25.312 11.031 10.062 1 49.69 42 ALA B N 1
ATOM 2272 C CA . ALA B 1 42 ? -25 12.281 9.359 1 49.69 42 ALA B CA 1
ATOM 2273 C C . ALA B 1 42 ? -25.047 12.07 7.848 1 49.69 42 ALA B C 1
ATOM 2275 O O . ALA B 1 42 ? -24.344 11.203 7.316 1 49.69 42 ALA B O 1
ATOM 2276 N N . LYS B 1 43 ? -26.312 12.414 7.348 1 47.56 43 LYS B N 1
ATOM 2277 C CA . LYS B 1 43 ? -26.562 12.273 5.918 1 47.56 43 LYS B CA 1
ATOM 2278 C C . LYS B 1 43 ? -25.297 12.5 5.105 1 47.56 43 LYS B C 1
ATOM 2280 O O . LYS B 1 43 ? -25.078 11.852 4.078 1 47.56 43 LYS B O 1
ATOM 2285 N N . SER B 1 44 ? -24.609 13.555 5.617 1 46.97 44 SER B N 1
ATOM 2286 C CA . SER B 1 44 ? -23.422 14.062 4.93 1 46.97 44 SER B CA 1
ATOM 2287 C C . SER B 1 44 ? -22.344 12.984 4.828 1 46.97 44 SER B C 1
ATOM 2289 O O . SER B 1 44 ? -21.391 13.133 4.062 1 46.97 44 SER B O 1
ATOM 2291 N N . TYR B 1 45 ? -22.375 11.945 5.562 1 46.12 45 TYR B N 1
ATOM 2292 C CA . TYR B 1 45 ? -21.297 10.953 5.637 1 46.12 45 TYR B CA 1
ATOM 2293 C C . TYR B 1 45 ? -21.203 10.156 4.34 1 46.12 45 TYR B C 1
ATOM 2295 O O . TYR B 1 45 ? -20.109 9.75 3.934 1 46.12 45 TYR B O 1
ATOM 2303 N N . PHE B 1 46 ? -22.438 9.859 3.721 1 43.62 46 PHE B N 1
ATOM 2304 C CA . PHE B 1 46 ? -22.469 8.859 2.658 1 43.62 46 PHE B CA 1
ATOM 2305 C C . PHE B 1 46 ? -22.453 9.523 1.288 1 43.62 46 PHE B C 1
ATOM 2307 O O . PHE B 1 46 ? -22.078 8.906 0.292 1 43.62 46 PHE B O 1
ATOM 2314 N N . ASP B 1 47 ? -23.125 10.617 1.11 1 42.91 47 ASP B N 1
ATOM 2315 C CA . ASP B 1 47 ? -23.328 11.094 -0.254 1 42.91 47 ASP B CA 1
ATOM 2316 C C . ASP B 1 47 ? -21.984 11.344 -0.947 1 42.91 47 ASP B C 1
ATOM 2318 O O . ASP B 1 47 ? -21.906 11.336 -2.178 1 42.91 47 ASP B O 1
ATOM 2322 N N . LYS B 1 48 ? -20.891 11.75 -0.014 1 44.34 48 LYS B N 1
ATOM 2323 C CA . LYS B 1 48 ? -19.781 12.438 -0.683 1 44.34 48 LYS B CA 1
ATOM 2324 C C . LYS B 1 48 ? -18.516 11.594 -0.643 1 44.34 48 LYS B C 1
ATOM 2326 O O . LYS B 1 48 ? -17.406 12.117 -0.835 1 44.34 48 LYS B O 1
ATOM 2331 N N . ILE B 1 49 ? -18.562 10.391 -0.287 1 41.91 49 ILE B N 1
ATOM 2332 C CA . ILE B 1 49 ? -17.328 9.617 -0.358 1 41.91 49 ILE B CA 1
ATOM 2333 C C . ILE B 1 49 ? -17.047 9.219 -1.806 1 41.91 49 ILE B C 1
ATOM 2335 O O . ILE B 1 49 ? -17.328 8.086 -2.203 1 41.91 49 ILE B O 1
ATOM 2339 N N . ASP B 1 50 ? -17.547 9.992 -2.777 1 41.84 50 ASP B N 1
ATOM 2340 C CA . ASP B 1 50 ? -17.141 9.594 -4.117 1 41.84 50 ASP B CA 1
ATOM 2341 C C . ASP B 1 50 ? -15.633 9.758 -4.305 1 41.84 50 ASP B C 1
ATOM 2343 O O . ASP B 1 50 ? -15.102 10.859 -4.148 1 41.84 50 ASP B O 1
ATOM 2347 N N . PRO B 1 51 ? -14.922 8.773 -4.207 1 40.69 51 PRO B N 1
ATOM 2348 C CA . PRO B 1 51 ? -13.508 9.023 -4.488 1 40.69 51 PRO B CA 1
ATOM 2349 C C . PRO B 1 51 ? -13.297 10.203 -5.43 1 40.69 51 PRO B C 1
ATOM 2351 O O . PRO B 1 51 ? -12.289 10.906 -5.328 1 40.69 51 PRO B O 1
ATOM 2354 N N . GLY B 1 52 ? -13.883 10.148 -6.555 1 36.03 52 GLY B N 1
ATOM 2355 C CA . GLY B 1 52 ? -13.766 11.203 -7.551 1 36.03 52 GLY B CA 1
ATOM 2356 C C . GLY B 1 52 ? -14.461 12.492 -7.148 1 36.03 52 GLY B C 1
ATOM 2357 O O . GLY B 1 52 ? -14.312 13.516 -7.809 1 36.03 52 GLY B O 1
ATOM 2358 N N . GLY B 1 53 ? -15.539 12.539 -6.203 1 38.22 53 GLY B N 1
ATOM 2359 C CA . GLY B 1 53 ? -16.406 13.695 -6.105 1 38.22 53 GLY B CA 1
ATOM 2360 C C . GLY B 1 53 ? -16.141 14.547 -4.875 1 38.22 53 GLY B C 1
ATOM 2361 O O . GLY B 1 53 ? -15.094 14.414 -4.246 1 38.22 53 GLY B O 1
ATOM 2362 N N . SER B 1 54 ? -17.281 15.336 -4.34 1 40.59 54 SER B N 1
ATOM 2363 C CA . SER B 1 54 ? -17.484 16.391 -3.352 1 40.59 54 SER B CA 1
ATOM 2364 C C . SER B 1 54 ? -17.031 15.93 -1.964 1 40.59 54 SER B C 1
ATOM 2366 O O . SER B 1 54 ? -17.859 15.75 -1.069 1 40.59 54 SER B O 1
ATOM 2368 N N . PHE B 1 55 ? -16.172 14.984 -1.872 1 43.81 55 PHE B N 1
ATOM 2369 C CA . PHE B 1 55 ? -15.922 14.164 -0.697 1 43.81 55 PHE B CA 1
ATOM 2370 C C . PHE B 1 55 ? -15.555 15.023 0.504 1 43.81 55 PHE B C 1
ATOM 2372 O O . PHE B 1 55 ? -16.031 14.789 1.615 1 43.81 55 PHE B O 1
ATOM 2379 N N . LEU B 1 56 ? -14.453 15.758 0.186 1 45.38 56 LEU B N 1
ATOM 2380 C CA . LEU B 1 56 ? -13.602 16.047 1.336 1 45.38 56 LEU B CA 1
ATOM 2381 C C . LEU B 1 56 ? -14.344 16.891 2.363 1 45.38 56 LEU B C 1
ATOM 2383 O O . LEU B 1 56 ? -14.297 16.609 3.562 1 45.38 56 LEU B O 1
ATOM 2387 N N . ALA B 1 57 ? -14.945 17.906 1.811 1 41.91 57 ALA B N 1
ATOM 2388 C CA . ALA B 1 57 ? -15.367 18.891 2.801 1 41.91 57 ALA B CA 1
ATOM 2389 C C . ALA B 1 57 ? -16.406 18.297 3.76 1 41.91 57 ALA B C 1
ATOM 2391 O O . ALA B 1 57 ? -16.453 18.672 4.934 1 41.91 57 ALA B O 1
ATOM 2392 N N . ASP B 1 58 ? -17.062 17.266 3.145 1 47.5 58 ASP B N 1
ATOM 2393 C CA . ASP B 1 58 ? -18.141 16.719 3.975 1 47.5 58 ASP B CA 1
ATOM 2394 C C . ASP B 1 58 ? -17.859 15.273 4.363 1 47.5 58 ASP B C 1
ATOM 2396 O O . ASP B 1 58 ? -18.781 14.523 4.711 1 47.5 58 ASP B O 1
ATOM 2400 N N . SER B 1 59 ? -16.719 14.93 4.223 1 58.19 59 SER B N 1
ATOM 2401 C CA . SER B 1 59 ? -16.359 13.539 4.484 1 58.19 59 SER B CA 1
ATOM 2402 C C . SER B 1 59 ? -16.469 13.211 5.973 1 58.19 59 SER B C 1
ATOM 2404 O O . SER B 1 59 ? -16.156 14.055 6.82 1 58.19 59 SER B O 1
ATOM 2406 N N . SER B 1 60 ? -16.953 12.078 6.43 1 62.16 60 SER B N 1
ATOM 2407 C CA . SER B 1 60 ? -16.984 11.547 7.789 1 62.16 60 SER B CA 1
ATOM 2408 C C . SER B 1 60 ? -15.578 11.367 8.344 1 62.16 60 SER B C 1
ATOM 2410 O O . SER B 1 60 ? -15.391 11.266 9.555 1 62.16 60 SER B O 1
ATOM 2412 N N . MET B 1 61 ? -14.789 11.492 7.273 1 68.5 61 MET B N 1
ATOM 2413 C CA . MET B 1 61 ? -13.43 11.227 7.738 1 68.5 61 MET B CA 1
ATOM 2414 C C . MET B 1 61 ? -12.875 12.43 8.5 1 68.5 61 MET B C 1
ATOM 2416 O O . MET B 1 61 ? -11.875 12.312 9.203 1 68.5 61 MET B O 1
ATOM 2420 N N . LYS B 1 62 ? -13.602 13.461 8.492 1 71.88 62 LYS B N 1
ATOM 2421 C CA . LYS B 1 62 ? -13.18 14.648 9.234 1 71.88 62 LYS B CA 1
ATOM 2422 C C . LYS B 1 62 ? -13.336 14.445 10.734 1 71.88 62 LYS B C 1
ATOM 2424 O O . LYS B 1 62 ? -12.742 15.172 11.531 1 71.88 62 LYS B O 1
ATOM 2429 N N . MET B 1 63 ? -14.078 13.422 11.008 1 74.25 63 MET B N 1
ATOM 2430 C CA . MET B 1 63 ? -14.367 13.25 12.43 1 74.25 63 MET B CA 1
ATOM 2431 C C . MET B 1 63 ? -13.453 12.195 13.047 1 74.25 63 MET B C 1
ATOM 2433 O O . MET B 1 63 ? -13.5 11.953 14.258 1 74.25 63 MET B O 1
ATOM 2437 N N . ILE B 1 64 ? -12.664 11.68 12.305 1 80.94 64 ILE B N 1
ATOM 2438 C CA . ILE B 1 64 ? -11.82 10.594 12.781 1 80.94 64 ILE B CA 1
ATOM 2439 C C . ILE B 1 64 ? -10.5 11.156 13.297 1 80.94 64 ILE B C 1
ATOM 2441 O O . ILE B 1 64 ? -9.93 12.078 12.703 1 80.94 64 ILE B O 1
ATOM 2445 N N . SER B 1 65 ? -10.125 10.609 14.414 1 88.94 65 SER B N 1
ATOM 2446 C CA . SER B 1 65 ? -8.891 11.109 15.008 1 88.94 65 SER B CA 1
ATOM 2447 C C . SER B 1 65 ? -7.695 10.852 14.102 1 88.94 65 SER B C 1
ATOM 2449 O O . SER B 1 65 ? -7.699 9.898 13.32 1 88.94 65 SER B O 1
ATOM 2451 N N . ARG B 1 66 ? -6.699 11.656 14.281 1 90.56 66 ARG B N 1
ATOM 2452 C CA . ARG B 1 66 ? -5.504 11.578 13.445 1 90.56 66 ARG B CA 1
ATOM 2453 C C . ARG B 1 66 ? -4.785 10.25 13.648 1 90.56 66 ARG B C 1
ATOM 2455 O O . ARG B 1 66 ? -4.277 9.656 12.695 1 90.56 66 ARG B O 1
ATOM 2462 N N . GLU B 1 67 ? -4.719 9.812 14.852 1 92.69 67 GLU B N 1
ATOM 2463 C CA . GLU B 1 67 ? -4.055 8.555 15.18 1 92.69 67 GLU B CA 1
ATOM 2464 C C . GLU B 1 67 ? -4.734 7.375 14.492 1 92.69 67 GLU B C 1
ATOM 2466 O O . GLU B 1 67 ? -4.066 6.484 13.969 1 92.69 67 GLU B O 1
ATOM 2471 N N . ARG B 1 68 ? -6.066 7.449 14.516 1 93.38 68 ARG B N 1
ATOM 2472 C CA . ARG B 1 68 ? -6.84 6.398 13.867 1 93.38 68 ARG B CA 1
ATOM 2473 C C . ARG B 1 68 ? -6.605 6.402 12.359 1 93.38 68 ARG B C 1
ATOM 2475 O O . ARG B 1 68 ? -6.473 5.344 11.742 1 93.38 68 ARG B O 1
ATOM 2482 N N . VAL B 1 69 ? -6.473 7.492 11.844 1 93.25 69 VAL B N 1
ATOM 2483 C CA . VAL B 1 69 ? -6.273 7.637 10.406 1 93.25 69 VAL B CA 1
ATOM 2484 C C . VAL B 1 69 ? -4.887 7.125 10.023 1 93.25 69 VAL B C 1
ATOM 2486 O O . VAL B 1 69 ? -4.734 6.402 9.039 1 93.25 69 VAL B O 1
ATOM 2489 N N . MET B 1 70 ? -3.949 7.508 10.82 1 95.81 70 MET B N 1
ATOM 2490 C CA . MET B 1 70 ? -2.586 7.074 10.531 1 95.81 70 MET B CA 1
ATOM 2491 C C . MET B 1 70 ? -2.457 5.562 10.664 1 95.81 70 MET B C 1
ATOM 2493 O O . MET B 1 70 ? -1.789 4.918 9.852 1 95.81 70 MET B O 1
ATOM 2497 N N . LEU B 1 71 ? -3.102 5.055 11.648 1 95.56 71 LEU B N 1
ATOM 2498 C CA . LEU B 1 71 ? -3.109 3.607 11.828 1 95.56 71 LEU B CA 1
ATOM 2499 C C . LEU B 1 71 ? -3.779 2.92 10.641 1 95.56 71 LEU B C 1
ATOM 2501 O O . LEU B 1 71 ? -3.266 1.927 10.125 1 95.56 71 LEU B O 1
ATOM 2505 N N . GLY B 1 72 ? -4.852 3.461 10.242 1 94.44 72 GLY B N 1
ATOM 2506 C CA . GLY B 1 72 ? -5.5 2.92 9.062 1 94.44 72 GLY B CA 1
ATOM 2507 C C . GLY B 1 72 ? -4.617 2.947 7.828 1 94.44 72 GLY B C 1
ATOM 2508 O O . GLY B 1 72 ? -4.594 1.991 7.051 1 94.44 72 GLY B O 1
ATOM 2509 N N . GLY B 1 73 ? -3.965 3.965 7.703 1 95.25 73 GLY B N 1
ATOM 2510 C CA . GLY B 1 73 ? -3.084 4.121 6.559 1 95.25 73 GLY B CA 1
ATOM 2511 C C . GLY B 1 73 ? -1.97 3.092 6.516 1 95.25 73 GLY B C 1
ATOM 2512 O O . GLY B 1 73 ? -1.718 2.482 5.477 1 95.25 73 GLY B O 1
ATOM 2513 N N . VAL B 1 74 ? -1.323 2.859 7.633 1 95.88 74 VAL B N 1
ATOM 2514 C CA . VAL B 1 74 ? -0.13 2.02 7.656 1 95.88 74 VAL B CA 1
ATOM 2515 C C . VAL B 1 74 ? -0.531 0.549 7.566 1 95.88 74 VAL B C 1
ATOM 2517 O O . VAL B 1 74 ? 0.284 -0.301 7.199 1 95.88 74 VAL B O 1
ATOM 2520 N N . LEU B 1 75 ? -1.751 0.191 7.855 1 96.81 75 LEU B N 1
ATOM 2521 C CA . LEU B 1 75 ? -2.186 -1.201 7.789 1 96.81 75 LEU B CA 1
ATOM 2522 C C . LEU B 1 75 ? -2.33 -1.654 6.34 1 96.81 75 LEU B C 1
ATOM 2524 O O . LEU B 1 75 ? -2.355 -2.855 6.062 1 96.81 75 LEU B O 1
ATOM 2528 N N . GLY B 1 76 ? -2.396 -0.686 5.457 1 95.88 76 GLY B N 1
ATOM 2529 C CA . GLY B 1 76 ? -2.404 -0.991 4.035 1 95.88 76 GLY B CA 1
ATOM 2530 C C . GLY B 1 76 ? -1.181 -1.765 3.584 1 95.88 76 GLY B C 1
ATOM 2531 O O . GLY B 1 76 ? -1.291 -2.912 3.15 1 95.88 76 GLY B O 1
ATOM 2532 N N . PRO B 1 77 ? -0.005 -1.138 3.771 1 96.56 77 PRO B N 1
ATOM 2533 C CA . PRO B 1 77 ? 1.202 -1.84 3.33 1 96.56 77 PRO B CA 1
ATOM 2534 C C . PRO B 1 77 ? 1.456 -3.125 4.113 1 96.56 77 PRO B C 1
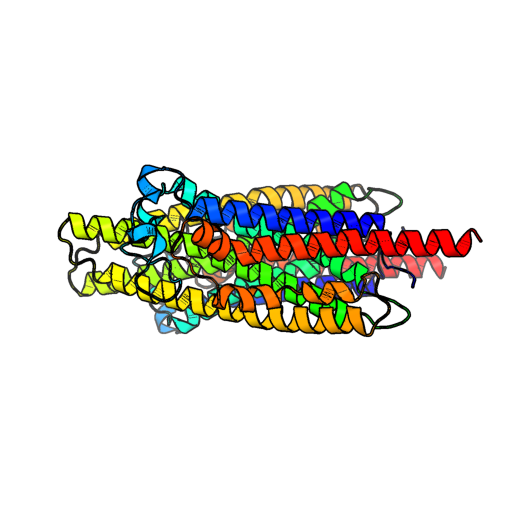ATOM 2536 O O . PRO B 1 77 ? 2.018 -4.082 3.572 1 96.56 77 PRO B O 1
ATOM 2539 N N . VAL B 1 78 ? 0.997 -3.252 5.418 1 96.38 78 VAL B N 1
ATOM 2540 C CA . VAL B 1 78 ? 1.121 -4.504 6.16 1 96.38 78 VAL B CA 1
ATOM 2541 C C . VAL B 1 78 ? 0.294 -5.59 5.477 1 96.38 78 VAL B C 1
ATOM 2543 O O . VAL B 1 78 ? 0.786 -6.699 5.242 1 96.38 78 VAL B O 1
ATOM 2546 N N . SER B 1 79 ? -0.799 -5.23 5.051 1 97.75 79 SER B N 1
ATOM 2547 C CA . SER B 1 79 ? -1.687 -6.164 4.363 1 97.75 79 SER B CA 1
ATOM 2548 C C . SER B 1 79 ? -1.127 -6.562 3.002 1 97.75 79 SER B C 1
ATOM 2550 O O . SER B 1 79 ? -1.252 -7.715 2.586 1 97.75 79 SER B O 1
ATOM 2552 N N . ALA B 1 80 ? -0.615 -5.625 2.359 1 97.62 80 ALA B N 1
ATOM 2553 C CA . ALA B 1 80 ? -0.078 -5.883 1.026 1 97.62 80 ALA B CA 1
ATOM 2554 C C . ALA B 1 80 ? 0.997 -6.969 1.068 1 97.62 80 ALA B C 1
ATOM 2556 O O . ALA B 1 80 ? 1.107 -7.777 0.145 1 97.62 80 ALA B O 1
ATOM 2557 N N . VAL B 1 81 ? 1.85 -6.98 2.133 1 97.25 81 VAL B N 1
ATOM 2558 C CA . VAL B 1 81 ? 2.895 -7.988 2.271 1 97.25 81 VAL B CA 1
ATOM 2559 C C . VAL B 1 81 ? 2.262 -9.367 2.443 1 97.25 81 VAL B C 1
ATOM 2561 O O . VAL B 1 81 ? 2.701 -10.336 1.824 1 97.25 81 VAL B O 1
ATOM 2564 N N . LEU B 1 82 ? 1.212 -9.422 3.152 1 98 82 LEU B N 1
ATOM 2565 C CA . LEU B 1 82 ? 0.509 -10.688 3.348 1 98 82 LEU B CA 1
ATOM 2566 C C . LEU B 1 82 ? -0.129 -11.156 2.047 1 98 82 LEU B C 1
ATOM 2568 O O . LEU B 1 82 ? -0.074 -12.344 1.719 1 98 82 LEU B O 1
ATOM 2572 N N . TYR B 1 83 ? -0.704 -10.195 1.363 1 98.31 83 TYR B N 1
ATOM 2573 C CA . TYR B 1 83 ? -1.206 -10.516 0.031 1 98.31 83 TYR B CA 1
ATOM 2574 C C . TYR B 1 83 ? -0.106 -11.109 -0.838 1 98.31 83 TYR B C 1
ATOM 2576 O O . TYR B 1 83 ? -0.332 -12.094 -1.546 1 98.31 83 TYR B O 1
ATOM 2584 N N . GLY B 1 84 ? 1.021 -10.516 -0.851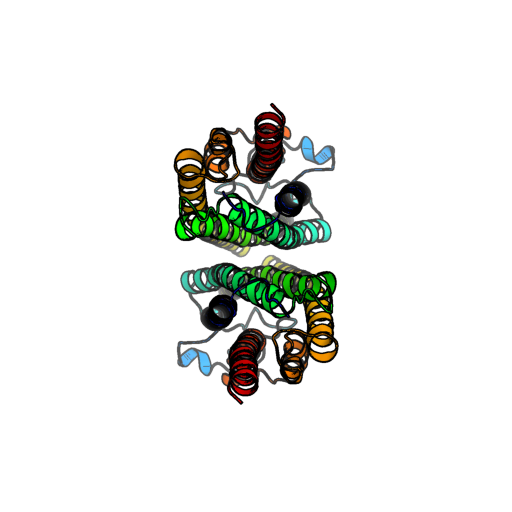 1 97.62 84 GLY B N 1
ATOM 2585 C CA . GLY B 1 84 ? 2.143 -10.992 -1.646 1 97.62 84 GLY B CA 1
ATOM 2586 C C . GLY B 1 84 ? 2.504 -12.438 -1.363 1 97.62 84 GLY B C 1
ATOM 2587 O O . GLY B 1 84 ? 2.762 -13.211 -2.289 1 97.62 84 GLY B O 1
ATOM 2588 N N . VAL B 1 85 ? 2.504 -12.719 0.051 1 97.06 85 VAL B N 1
ATOM 2589 C CA . VAL B 1 85 ? 2.773 -14.094 0.451 1 97.06 85 VAL B CA 1
ATOM 2590 C C . VAL B 1 85 ? 1.728 -15.023 -0.16 1 97.06 85 VAL B C 1
ATOM 2592 O O . VAL B 1 85 ? 2.064 -16.094 -0.679 1 97.06 85 VAL B O 1
ATOM 2595 N N . GLY B 1 86 ? 0.469 -14.578 -0.215 1 98.38 86 GLY B N 1
ATOM 2596 C CA . GLY B 1 86 ? -0.596 -15.359 -0.826 1 98.38 86 GLY B CA 1
ATOM 2597 C C . GLY B 1 86 ? -0.416 -15.539 -2.32 1 98.38 86 GLY B C 1
ATOM 2598 O O . GLY B 1 86 ? -0.715 -16.609 -2.859 1 98.38 86 GLY B O 1
ATOM 2599 N N . PHE B 1 87 ? 0.127 -14.586 -2.93 1 98.31 87 PHE B N 1
ATOM 2600 C CA . PHE B 1 87 ? 0.26 -14.648 -4.383 1 98.31 87 PHE B CA 1
ATOM 2601 C C . PHE B 1 87 ? 1.457 -15.5 -4.777 1 98.31 87 PHE B C 1
ATOM 2603 O O . PHE B 1 87 ? 1.533 -15.984 -5.91 1 98.31 87 PHE B O 1
ATOM 2610 N N . VAL B 1 88 ? 2.441 -15.648 -3.848 1 96 88 VAL B N 1
ATOM 2611 C CA . VAL B 1 88 ? 3.445 -16.688 -4.066 1 96 88 VAL B CA 1
ATOM 2612 C C . VAL B 1 88 ? 2.775 -18.062 -4.078 1 96 88 VAL B C 1
ATOM 2614 O O . VAL B 1 88 ? 3.092 -18.906 -4.918 1 96 88 VAL B O 1
ATOM 2617 N N . GLY B 1 89 ? 1.941 -18.219 -3.242 1 96.06 89 GLY B N 1
ATOM 2618 C CA . GLY B 1 89 ? 1.167 -19.453 -3.256 1 96.06 89 GLY B CA 1
ATOM 2619 C C . GLY B 1 89 ? 0.369 -19.641 -4.531 1 96.06 89 GLY B C 1
ATOM 2620 O O . GLY B 1 89 ? 0.284 -20.75 -5.059 1 96.06 89 GLY B O 1
ATOM 2621 N N . LEU B 1 90 ? -0.472 -18.578 -4.875 1 96.94 90 LEU B N 1
ATOM 2622 C CA . LEU B 1 90 ? -1.195 -18.609 -6.141 1 96.94 90 LEU B CA 1
ATOM 2623 C C . LEU B 1 90 ? -0.291 -19.094 -7.27 1 96.94 90 LEU B C 1
ATOM 2625 O O . LEU B 1 90 ? -0.687 -19.953 -8.062 1 96.94 90 LEU B O 1
ATOM 2629 N N . PHE B 1 91 ? 1.144 -18.5 -7.496 1 96.12 91 PHE B N 1
ATOM 2630 C CA . PHE B 1 91 ? 2.078 -18.891 -8.547 1 96.12 91 PHE B CA 1
ATOM 2631 C C . PHE B 1 91 ? 2.352 -20.391 -8.5 1 96.12 91 PHE B C 1
ATOM 2633 O O . PHE B 1 91 ? 2.273 -21.062 -9.523 1 96.12 91 PHE B O 1
ATOM 2640 N N . CYS B 1 92 ? 2.498 -20.797 -7.172 1 93.38 92 CYS B N 1
ATOM 2641 C CA . CYS B 1 92 ? 2.863 -22.203 -7 1 93.38 92 CYS B CA 1
ATOM 2642 C C . CYS B 1 92 ? 1.702 -23.125 -7.367 1 93.38 92 CYS B C 1
ATOM 2644 O O . CYS B 1 92 ? 1.912 -24.234 -7.832 1 93.38 92 CYS B O 1
ATOM 2646 N N . GLY B 1 93 ? 0.58 -22.625 -7.137 1 94.06 93 GLY B N 1
ATOM 2647 C CA . GLY B 1 93 ? -0.59 -23.422 -7.48 1 94.06 93 GLY B CA 1
ATOM 2648 C C . GLY B 1 93 ? -0.915 -23.391 -8.961 1 94.06 93 GLY B C 1
ATOM 2649 O O . GLY B 1 93 ? -1.479 -24.344 -9.5 1 94.06 93 GLY B O 1
ATOM 2650 N N . LEU B 1 94 ? -0.658 -22.312 -9.57 1 94.81 94 LEU B N 1
ATOM 2651 C CA . LEU B 1 94 ? -0.958 -22.156 -10.984 1 94.81 94 LEU B CA 1
ATOM 2652 C C . LEU B 1 94 ? 0.113 -22.828 -11.844 1 94.81 94 LEU B C 1
ATOM 2654 O O . LEU B 1 94 ? -0.172 -23.297 -12.945 1 94.81 94 LEU B O 1
ATOM 2658 N N . TYR B 1 95 ? 1.351 -22.844 -11.328 1 91.94 95 TYR B N 1
ATOM 2659 C CA . TYR B 1 95 ? 2.473 -23.359 -12.109 1 91.94 95 TYR B CA 1
ATOM 2660 C C . TYR B 1 95 ? 2.4 -24.875 -12.227 1 91.94 95 TYR B C 1
ATOM 2662 O O . TYR B 1 95 ? 2.119 -25.578 -11.25 1 91.94 95 TYR B O 1
ATOM 2670 N N . SER B 1 96 ? 2.533 -25.266 -13.359 1 82.06 96 SER B N 1
ATOM 2671 C CA . SER B 1 96 ? 2.652 -26.688 -13.641 1 82.06 96 SER B CA 1
ATOM 2672 C C . SER B 1 96 ? 3.781 -26.969 -14.625 1 82.06 96 SER B C 1
ATOM 2674 O O . SER B 1 96 ? 3.887 -26.312 -15.656 1 82.06 96 SER B O 1
ATOM 2676 N N . SER B 1 97 ? 4.527 -27.938 -14.281 1 74.88 97 SER B N 1
ATOM 2677 C CA . SER B 1 97 ? 5.637 -28.297 -15.148 1 74.88 97 SER B CA 1
ATOM 2678 C C . SER B 1 97 ? 5.141 -28.891 -16.469 1 74.88 97 SER B C 1
ATOM 2680 O O . SER B 1 97 ? 5.805 -28.781 -17.5 1 74.88 97 SER B O 1
ATOM 2682 N N . ASP B 1 98 ? 4.238 -29.703 -16.438 1 70.75 98 ASP B N 1
ATOM 2683 C CA . ASP B 1 98 ? 3.76 -30.453 -17.609 1 70.75 98 ASP B CA 1
ATOM 2684 C C . ASP B 1 98 ? 2.811 -29.609 -18.453 1 70.75 98 ASP B C 1
ATOM 2686 O O . ASP B 1 98 ? 2.297 -30.078 -19.469 1 70.75 98 ASP B O 1
ATOM 2690 N N . GLY B 1 99 ? 2.467 -28.359 -18.078 1 64.5 99 GLY B N 1
ATOM 2691 C CA . GLY B 1 99 ? 1.482 -27.906 -19.047 1 64.5 99 GLY B CA 1
ATOM 2692 C C . GLY B 1 99 ? 1.57 -26.406 -19.328 1 64.5 99 GLY B C 1
ATOM 2693 O O . GLY B 1 99 ? 1.294 -25.969 -20.438 1 64.5 99 GLY B O 1
ATOM 2694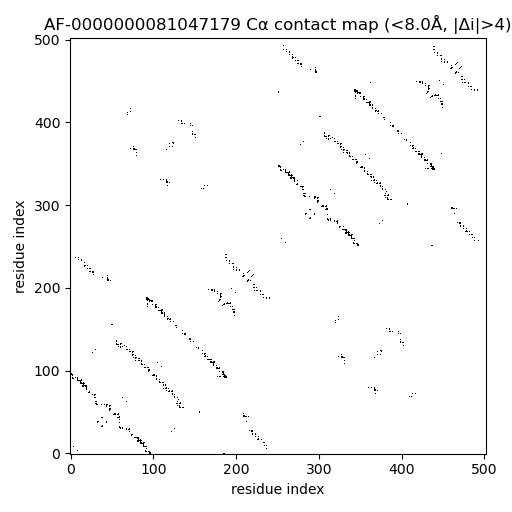 N N . GLY B 1 100 ? 1.683 -25.547 -18.547 1 70.12 100 GLY B N 1
ATOM 2695 C CA . GLY B 1 100 ? 1.422 -24.188 -19 1 70.12 100 GLY B CA 1
ATOM 2696 C C . GLY B 1 100 ? 2.605 -23.25 -18.812 1 70.12 100 GLY B C 1
ATOM 2697 O O . GLY B 1 100 ? 2.613 -22.141 -19.328 1 70.12 100 GLY B O 1
ATOM 2698 N N . GLY B 1 101 ? 3.723 -23.891 -18.234 1 84.94 101 GLY B N 1
ATOM 2699 C CA . GLY B 1 101 ? 4.922 -23.094 -18.078 1 84.94 101 GLY B CA 1
ATOM 2700 C C . GLY B 1 101 ? 4.809 -22.047 -17 1 84.94 101 GLY B C 1
ATOM 2701 O O . GLY B 1 101 ? 3.832 -22.031 -16.234 1 84.94 101 GLY B O 1
ATOM 2702 N N . TRP B 1 102 ? 5.602 -21.109 -16.984 1 88.56 102 TRP B N 1
ATOM 2703 C CA . TRP B 1 102 ? 5.703 -20.266 -15.797 1 88.56 102 TRP B CA 1
ATOM 2704 C C . TRP B 1 102 ? 5.246 -18.844 -16.094 1 88.56 102 TRP B C 1
ATOM 2706 O O . TRP B 1 102 ? 4.977 -18.062 -15.172 1 88.56 102 TRP B O 1
ATOM 2716 N N . ILE B 1 103 ? 5.18 -18.547 -17.297 1 93.69 103 ILE B N 1
ATOM 2717 C CA . ILE B 1 103 ? 4.945 -17.156 -17.688 1 93.69 103 ILE B CA 1
ATOM 2718 C C . ILE B 1 103 ? 3.561 -16.719 -17.203 1 93.69 103 ILE B C 1
ATOM 2720 O O . ILE B 1 103 ? 3.418 -15.664 -16.594 1 93.69 103 ILE B O 1
ATOM 2724 N N . MET B 1 104 ? 2.418 -17.516 -17.516 1 95.31 104 MET B N 1
ATOM 2725 C CA . MET B 1 104 ? 1.062 -17.094 -17.188 1 95.31 104 MET B CA 1
ATOM 2726 C C . MET B 1 104 ? 0.84 -17.125 -15.672 1 95.31 104 MET B C 1
ATOM 2728 O O . MET B 1 104 ? 0.305 -16.188 -15.094 1 95.31 104 MET B O 1
ATOM 2732 N N . PRO B 1 105 ? 1.418 -18.078 -14.953 1 95.88 105 PRO B N 1
ATOM 2733 C CA . PRO B 1 105 ? 1.338 -18.047 -13.492 1 95.88 105 PRO B CA 1
ATOM 2734 C C . PRO B 1 105 ? 2.072 -16.844 -12.891 1 95.88 105 PRO B C 1
ATOM 2736 O O . PRO B 1 105 ? 1.576 -16.219 -11.945 1 95.88 105 PRO B O 1
ATOM 2739 N N . LEU B 1 106 ? 3.156 -16.656 -13.445 1 96.12 106 LEU B N 1
ATOM 2740 C CA . LEU B 1 106 ? 3.945 -15.523 -12.961 1 96.12 106 LEU B CA 1
ATOM 2741 C C . LEU B 1 106 ? 3.227 -14.203 -13.219 1 96.12 106 LEU B C 1
ATOM 2743 O O . LEU B 1 106 ? 3.219 -13.32 -12.359 1 96.12 106 LEU B O 1
ATOM 2747 N N . THR B 1 107 ? 2.764 -14 -14.484 1 96.75 107 THR B N 1
ATOM 2748 C CA . THR B 1 107 ? 2.018 -12.797 -14.844 1 96.75 107 THR B CA 1
ATOM 2749 C C . THR B 1 107 ? 0.833 -12.602 -13.898 1 96.75 107 THR B C 1
ATOM 2751 O O . THR B 1 107 ? 0.562 -11.477 -13.469 1 96.75 107 THR B O 1
ATOM 2754 N N . SER B 1 108 ? 0.034 -13.719 -13.5 1 97.69 108 SER B N 1
ATOM 2755 C CA . SER B 1 108 ? -1.099 -13.602 -12.594 1 97.69 108 SER B CA 1
ATOM 2756 C C . SER B 1 108 ? -0.642 -13.219 -11.188 1 97.69 108 SER B C 1
ATOM 2758 O O . SER B 1 108 ? -1.134 -12.25 -10.609 1 97.69 108 SER B O 1
ATOM 2760 N N . SER B 1 109 ? 0.482 -13.852 -10.734 1 97.69 109 SER B N 1
ATOM 2761 C CA . SER B 1 109 ? 0.964 -13.633 -9.375 1 97.69 109 SER B CA 1
ATOM 2762 C C . SER B 1 109 ? 1.581 -12.242 -9.227 1 97.69 109 SER B C 1
ATOM 2764 O O . SER B 1 109 ? 1.275 -11.523 -8.273 1 97.69 109 SER B O 1
ATOM 2766 N N . LEU B 1 110 ? 2.348 -11.891 -10.102 1 97.25 110 LEU B N 1
ATOM 2767 C CA . LEU B 1 110 ? 2.992 -10.586 -10.031 1 97.25 110 LEU B CA 1
ATOM 2768 C C . LEU B 1 110 ? 1.981 -9.469 -10.281 1 97.25 110 LEU B C 1
ATOM 2770 O O . LEU B 1 110 ? 2.088 -8.391 -9.695 1 97.25 110 LEU B O 1
ATOM 2774 N N . GLY B 1 111 ? 1.108 -9.656 -11.383 1 97.25 111 GLY B N 1
ATOM 2775 C CA . GLY B 1 111 ? 0.059 -8.68 -11.633 1 97.25 111 GLY B CA 1
ATOM 2776 C C . GLY B 1 111 ? -0.764 -8.359 -10.398 1 97.25 111 GLY B C 1
ATOM 2777 O O . GLY B 1 111 ? -1.021 -7.188 -10.102 1 97.25 111 GLY B O 1
ATOM 2778 N N . PHE B 1 112 ? -1.131 -9.492 -9.539 1 97.62 112 PHE B N 1
ATOM 2779 C CA . PHE B 1 112 ? -1.914 -9.312 -8.32 1 97.62 112 PHE B CA 1
ATOM 2780 C C . PHE B 1 112 ? -1.071 -8.68 -7.223 1 97.62 112 PHE B C 1
ATOM 2782 O O . PHE B 1 112 ? -1.582 -7.91 -6.406 1 97.62 112 PHE B O 1
ATOM 2789 N N . THR B 1 113 ? 0.315 -8.984 -7.266 1 96.69 113 THR B N 1
ATOM 2790 C CA . THR B 1 113 ? 1.241 -8.367 -6.32 1 96.69 113 THR B CA 1
ATOM 2791 C C . THR B 1 113 ? 1.357 -6.867 -6.57 1 96.69 113 THR B C 1
ATOM 2793 O O . THR B 1 113 ? 1.334 -6.07 -5.633 1 96.69 113 THR B O 1
ATOM 2796 N N . PHE B 1 114 ? 1.366 -6.625 -7.727 1 96.81 114 PHE B N 1
ATOM 2797 C CA . PHE B 1 114 ? 1.44 -5.223 -8.117 1 96.81 114 PHE B CA 1
ATOM 2798 C C . PHE B 1 114 ? 0.158 -4.488 -7.746 1 96.81 114 PHE B C 1
ATOM 2800 O O . PHE B 1 114 ? 0.205 -3.406 -7.156 1 96.81 114 PHE B O 1
ATOM 2807 N N . LEU B 1 115 ? -0.83 -5.078 -8.133 1 95.94 115 LEU B N 1
ATOM 2808 C CA . LEU B 1 115 ? -2.133 -4.496 -7.828 1 95.94 115 LEU B CA 1
ATOM 2809 C C . LEU B 1 115 ? -2.242 -4.16 -6.348 1 95.94 115 LEU B C 1
ATOM 2811 O O . LEU B 1 115 ? -2.555 -3.023 -5.984 1 95.94 115 LEU B O 1
ATOM 2815 N N . MET B 1 116 ? -1.884 -5.062 -5.555 1 95.62 116 MET B N 1
ATOM 2816 C CA . MET B 1 116 ? -2.141 -4.871 -4.133 1 95.62 116 MET B CA 1
ATOM 2817 C C . MET B 1 116 ? -1.08 -3.971 -3.506 1 95.62 116 MET B C 1
ATOM 2819 O O . MET B 1 116 ? -1.348 -3.279 -2.521 1 95.62 116 MET B O 1
ATOM 2823 N N . THR B 1 117 ? 0.151 -3.979 -4.023 1 97.12 117 THR B N 1
ATOM 2824 C CA . THR B 1 117 ? 1.179 -3.051 -3.564 1 97.12 117 THR B CA 1
ATOM 2825 C C . THR B 1 117 ? 0.777 -1.608 -3.861 1 97.12 117 THR B C 1
ATOM 2827 O O . THR B 1 117 ? 0.889 -0.738 -2.996 1 97.12 117 THR B O 1
ATOM 2830 N N . VAL B 1 118 ? 0.264 -1.367 -5.078 1 96.06 118 VAL B N 1
ATOM 2831 C CA . VAL B 1 118 ? -0.176 -0.025 -5.445 1 96.06 118 VAL B CA 1
ATOM 2832 C C . VAL B 1 118 ? -1.444 0.332 -4.672 1 96.06 118 VAL B C 1
ATOM 2834 O O . VAL B 1 118 ? -1.63 1.482 -4.27 1 96.06 118 VAL B O 1
ATOM 2837 N N . ALA B 1 119 ? -2.244 -0.663 -4.453 1 93.62 119 ALA B N 1
ATOM 2838 C CA . ALA B 1 119 ? -3.451 -0.43 -3.664 1 93.62 119 ALA B CA 1
ATOM 2839 C C . ALA B 1 119 ? -3.102 -0.009 -2.24 1 93.62 119 ALA B C 1
ATOM 2841 O O . ALA B 1 119 ? -3.816 0.787 -1.628 1 93.62 119 ALA B O 1
ATOM 2842 N N . ALA B 1 120 ? -2.086 -0.611 -1.757 1 94.56 120 ALA B N 1
ATOM 2843 C CA . ALA B 1 120 ? -1.616 -0.229 -0.428 1 94.56 120 ALA B CA 1
ATOM 2844 C C . ALA B 1 120 ? -1.188 1.235 -0.398 1 94.56 120 ALA B C 1
ATOM 2846 O O . ALA B 1 120 ? -1.43 1.939 0.585 1 94.56 120 ALA B O 1
ATOM 2847 N N . VAL B 1 121 ? -0.551 1.701 -1.384 1 96.56 121 VAL B N 1
ATOM 2848 C CA . VAL B 1 121 ? -0.165 3.102 -1.522 1 96.56 121 VAL B CA 1
ATOM 2849 C C . VAL B 1 121 ? -1.414 3.977 -1.601 1 96.56 121 VAL B C 1
ATOM 2851 O O . VAL B 1 121 ? -1.53 4.969 -0.877 1 96.56 121 VAL B O 1
ATOM 2854 N N . TYR B 1 122 ? -2.291 3.531 -2.453 1 93.5 122 TYR B N 1
ATOM 2855 C CA . TYR B 1 122 ? -3.557 4.246 -2.572 1 93.5 122 TYR B CA 1
ATOM 2856 C C . TYR B 1 122 ? -4.242 4.371 -1.218 1 93.5 122 TYR B C 1
ATOM 2858 O O . TYR B 1 122 ? -4.684 5.457 -0.836 1 93.5 122 TYR B O 1
ATOM 2866 N N . HIS B 1 123 ? -4.219 3.33 -0.612 1 93.38 123 HIS B N 1
ATOM 2867 C CA . HIS B 1 123 ? -4.863 3.268 0.693 1 93.38 123 HIS B CA 1
ATOM 2868 C C . HIS B 1 123 ? -4.191 4.211 1.687 1 93.38 123 HIS B C 1
ATOM 2870 O O . HIS B 1 123 ? -4.871 4.945 2.406 1 93.38 123 HIS B O 1
ATOM 2876 N N . ALA B 1 124 ? -2.895 4.219 1.803 1 96.06 124 ALA B N 1
ATOM 2877 C CA . ALA B 1 124 ? -2.168 5.09 2.721 1 96.06 124 ALA B CA 1
ATOM 2878 C C . ALA B 1 124 ? -2.357 6.559 2.35 1 96.06 124 ALA B C 1
ATOM 2880 O O . ALA B 1 124 ? -2.408 7.426 3.225 1 96.06 124 ALA B O 1
ATOM 2881 N N . LEU B 1 125 ? -2.518 6.793 1.043 1 94.75 125 LEU B N 1
ATOM 2882 C CA . LEU B 1 125 ? -2.73 8.156 0.576 1 94.75 125 LEU B CA 1
ATOM 2883 C C . LEU B 1 125 ? -4.133 8.641 0.93 1 94.75 125 LEU B C 1
ATOM 2885 O O . LEU B 1 125 ? -4.359 9.844 1.079 1 94.75 125 LEU B O 1
ATOM 2889 N N . PHE B 1 126 ? -4.906 7.703 1.129 1 90.75 126 PHE B N 1
ATOM 2890 C CA . PHE B 1 126 ? -6.289 8.055 1.427 1 90.75 126 PHE B CA 1
ATOM 2891 C C . PHE B 1 126 ? -6.391 8.766 2.773 1 90.75 126 PHE B C 1
ATOM 2893 O O . PHE B 1 126 ? -7.367 9.461 3.045 1 90.75 126 PHE B O 1
ATOM 2900 N N . ALA B 1 127 ? -5.484 8.586 3.619 1 92.25 127 ALA B N 1
ATOM 2901 C CA . ALA B 1 127 ? -5.426 9.312 4.883 1 92.25 127 ALA B CA 1
ATOM 2902 C C . ALA B 1 127 ? -5.48 10.82 4.652 1 92.25 127 ALA B C 1
ATOM 2904 O O . ALA B 1 127 ? -6.059 11.555 5.453 1 92.25 127 ALA B O 1
ATOM 2905 N N . TYR B 1 128 ? -4.922 11.281 3.58 1 92.69 128 TYR B N 1
ATOM 2906 C CA . TYR B 1 128 ? -4.879 12.711 3.311 1 92.69 128 TYR B CA 1
ATOM 2907 C C . TYR B 1 128 ? -6.27 13.25 2.994 1 92.69 128 TYR B C 1
ATOM 2909 O O . TYR B 1 128 ? -6.523 14.445 3.113 1 92.69 128 TYR B O 1
ATOM 2917 N N . THR B 1 129 ? -7.152 12.328 2.572 1 87.31 129 THR B N 1
ATOM 2918 C CA . THR B 1 129 ? -8.547 12.75 2.449 1 87.31 129 THR B CA 1
ATOM 2919 C C . THR B 1 129 ? -9.086 13.227 3.791 1 87.31 129 THR B C 1
ATOM 2921 O O . THR B 1 129 ? -9.773 14.25 3.859 1 87.31 129 THR B O 1
ATOM 2924 N N . SER B 1 130 ? -8.719 12.523 4.73 1 87.75 130 SER B N 1
ATOM 2925 C CA . SER B 1 130 ? -9.156 12.914 6.066 1 87.75 130 SER B CA 1
ATOM 2926 C C . SER B 1 130 ? -8.43 14.164 6.547 1 87.75 130 SER B C 1
ATOM 2928 O O . SER B 1 130 ? -9.055 15.109 7.031 1 87.75 130 SER B O 1
ATOM 2930 N N . PHE B 1 131 ? -7.172 14.203 6.41 1 91.5 131 PHE B N 1
ATOM 2931 C CA . PHE B 1 131 ? -6.387 15.352 6.863 1 91.5 131 PHE B CA 1
ATOM 2932 C C . PHE B 1 131 ? -6.863 16.625 6.195 1 91.5 131 PHE B C 1
ATOM 2934 O O . PHE B 1 131 ? -7.055 17.656 6.863 1 91.5 131 PHE B O 1
ATOM 2941 N N . LEU B 1 132 ? -7.121 16.531 4.918 1 88.69 132 LEU B N 1
ATOM 2942 C CA . LEU B 1 132 ? -7.547 17.688 4.152 1 88.69 132 LEU B CA 1
ATOM 2943 C C . LEU B 1 132 ? -8.969 18.094 4.527 1 88.69 132 LEU B C 1
ATOM 2945 O O . LEU B 1 132 ? -9.242 19.281 4.723 1 88.69 132 LEU B O 1
ATOM 2949 N N . SER B 1 133 ? -9.719 17.156 4.688 1 84.5 133 SER B N 1
ATOM 2950 C CA . SER B 1 133 ? -11.094 17.469 5.078 1 84.5 133 SER B CA 1
ATOM 2951 C C . SER B 1 133 ? -11.141 18.156 6.438 1 84.5 133 SER B C 1
ATOM 2953 O O . SER B 1 133 ? -11.922 19.094 6.637 1 84.5 133 SER B O 1
ATOM 2955 N N . GLN B 1 134 ? -10.469 17.641 7.27 1 85.25 134 GLN B N 1
ATOM 2956 C CA . GLN B 1 134 ? -10.43 18.234 8.602 1 85.25 134 GLN B CA 1
ATOM 2957 C C . GLN B 1 134 ? -9.914 19.672 8.555 1 85.25 134 GLN B C 1
ATOM 2959 O O . GLN B 1 134 ? -10.453 20.547 9.227 1 85.25 134 GLN B O 1
ATOM 2964 N N . GLN B 1 135 ? -8.891 19.969 7.793 1 86.38 135 GLN B N 1
ATOM 2965 C CA . GLN B 1 135 ? -8.32 21.297 7.688 1 86.38 135 GLN B CA 1
ATOM 2966 C C . GLN B 1 135 ? -9.289 22.266 7.004 1 86.38 135 GLN B C 1
ATOM 2968 O O . GLN B 1 135 ? -9.344 23.438 7.344 1 86.38 135 GLN B O 1
ATOM 2973 N N . ILE B 1 136 ? -10.031 21.688 6.102 1 82.19 136 ILE B N 1
ATOM 2974 C CA . ILE B 1 136 ? -11 22.516 5.414 1 82.19 136 ILE B CA 1
ATOM 2975 C C . ILE B 1 136 ? -12.141 22.875 6.363 1 82.19 136 ILE B C 1
ATOM 2977 O O . ILE B 1 136 ? -12.586 24.031 6.414 1 82.19 136 ILE B O 1
ATOM 2981 N N . ALA B 1 137 ? -12.422 22.031 6.941 1 81.25 137 ALA B N 1
ATOM 2982 C CA . ALA B 1 137 ? -13.461 22.312 7.926 1 81.25 137 ALA B CA 1
ATOM 2983 C C . ALA B 1 137 ? -12.992 23.344 8.953 1 81.25 137 ALA B C 1
ATOM 2985 O O . ALA B 1 137 ? -13.758 24.219 9.336 1 81.25 137 ALA B O 1
ATOM 2986 N N . LYS B 1 138 ? -11.953 23.062 9.523 1 84.12 138 LYS B N 1
ATOM 2987 C CA . LYS B 1 138 ? -11.406 24.016 10.484 1 84.12 138 LYS B CA 1
ATOM 2988 C C . LYS B 1 138 ? -11.273 25.406 9.867 1 84.12 138 LYS B C 1
ATOM 2990 O O . LYS B 1 138 ? -11.602 26.406 10.5 1 84.12 138 LYS B O 1
ATOM 2995 N N . ALA B 1 139 ? -10.938 25.5 8.617 1 82.5 139 ALA B N 1
ATOM 2996 C CA . ALA B 1 139 ? -10.805 26.781 7.926 1 82.5 139 ALA B CA 1
ATOM 2997 C C . ALA B 1 139 ? -12.156 27.453 7.766 1 82.5 139 ALA B C 1
ATOM 2999 O O . ALA B 1 139 ? -12.273 28.672 7.93 1 82.5 139 ALA B O 1
ATOM 3000 N N . LYS B 1 140 ? -13.023 26.688 7.441 1 78.5 140 LYS B N 1
ATOM 3001 C CA . LYS B 1 140 ? -14.367 27.25 7.316 1 78.5 140 LYS B CA 1
ATOM 3002 C C . LYS B 1 140 ? -14.852 27.812 8.648 1 78.5 140 LYS B C 1
ATOM 3004 O O . LYS B 1 140 ? -15.469 28.875 8.688 1 78.5 140 LYS B O 1
ATOM 3009 N N . LYS B 1 141 ? -14.656 27.141 9.508 1 83 141 LYS B N 1
ATOM 3010 C CA . LYS B 1 141 ? -15.07 27.609 10.828 1 83 141 LYS B CA 1
ATOM 3011 C C . LYS B 1 141 ? -14.344 28.906 11.211 1 83 141 LYS B C 1
ATOM 3013 O O . LYS B 1 141 ? -14.906 29.75 11.898 1 83 141 LYS B O 1
ATOM 3018 N N . GLU B 1 142 ? -13.07 29.062 10.867 1 81.81 142 GLU B N 1
ATOM 3019 C CA . GLU B 1 142 ? -12.273 30.234 11.219 1 81.81 142 GLU B CA 1
ATOM 3020 C C . GLU B 1 142 ? -12.391 31.328 10.164 1 81.81 142 GLU B C 1
ATOM 3022 O O . GLU B 1 142 ? -11.664 32.312 10.195 1 81.81 142 GLU B O 1
ATOM 3027 N N . ASN B 1 143 ? -13.383 31.25 9.344 1 75.62 143 ASN B N 1
ATOM 3028 C CA . ASN B 1 143 ? -13.688 32.188 8.273 1 75.62 143 ASN B CA 1
ATOM 3029 C C . ASN B 1 143 ? -12.445 32.5 7.441 1 75.62 143 ASN B C 1
ATOM 3031 O O . ASN B 1 143 ? -12.219 33.656 7.07 1 75.62 143 ASN B O 1
ATOM 3035 N N . ASP B 1 144 ? -11.633 31.594 7.223 1 73.81 144 ASP B N 1
ATOM 3036 C CA . ASP B 1 144 ? -10.469 31.656 6.348 1 73.81 144 ASP B CA 1
ATOM 3037 C C . ASP B 1 144 ? -10.805 31.172 4.941 1 73.81 144 ASP B C 1
ATOM 3039 O O . ASP B 1 144 ? -11.656 30.297 4.77 1 73.81 144 ASP B O 1
ATOM 3043 N N . ASN B 1 145 ? -10.484 31.719 4.176 1 69.75 145 ASN B N 1
ATOM 3044 C CA . ASN B 1 145 ? -10.852 31.438 2.791 1 69.75 145 ASN B CA 1
ATOM 3045 C C . ASN B 1 145 ? -10.391 30.047 2.354 1 69.75 145 ASN B C 1
ATOM 3047 O O . ASN B 1 145 ? -10.977 29.453 1.446 1 69.75 145 ASN B O 1
ATOM 3051 N N . GLY B 1 146 ? -9.516 29.516 2.75 1 74 146 GLY B N 1
ATOM 3052 C CA . GLY B 1 146 ? -9.078 28.141 2.605 1 74 146 GLY B CA 1
ATOM 3053 C C . GLY B 1 146 ? -8.734 27.766 1.176 1 74 146 GLY B C 1
ATOM 3054 O O . GLY B 1 146 ? -8.781 26.594 0.806 1 74 146 GLY B O 1
ATOM 3055 N N . ARG B 1 147 ? -8.562 28.781 0.374 1 76.69 147 ARG B N 1
ATOM 3056 C CA . ARG B 1 147 ? -8.352 28.578 -1.056 1 76.69 147 ARG B CA 1
ATOM 3057 C C . ARG B 1 147 ? -7.191 27.625 -1.309 1 76.69 147 ARG B C 1
ATOM 3059 O O . ARG B 1 147 ? -7.289 26.719 -2.15 1 76.69 147 ARG B O 1
ATOM 3066 N N . GLY B 1 148 ? -6.074 27.797 -0.701 1 81.56 148 GLY B N 1
ATOM 3067 C CA . GLY B 1 148 ? -4.934 26.906 -0.84 1 81.56 148 GLY B CA 1
ATOM 3068 C C . GLY B 1 148 ? -5.25 25.453 -0.496 1 81.56 148 GLY B C 1
ATOM 3069 O O . GLY B 1 148 ? -4.738 24.531 -1.134 1 81.56 148 GLY B O 1
ATOM 3070 N N . LEU B 1 149 ? -6.199 25.219 0.405 1 85.94 149 LEU B N 1
ATOM 3071 C CA . LEU B 1 149 ? -6.605 23.891 0.825 1 85.94 149 LEU B CA 1
ATOM 3072 C C . LEU B 1 149 ? -7.473 23.219 -0.24 1 85.94 149 LEU B C 1
ATOM 3074 O O . LEU B 1 149 ? -7.328 22.031 -0.505 1 85.94 149 LEU B O 1
ATOM 3078 N N . GLU B 1 150 ? -8.312 23.953 -0.881 1 83.88 150 GLU B N 1
ATOM 3079 C CA . GLU B 1 150 ? -9.18 23.422 -1.927 1 83.88 150 GLU B CA 1
ATOM 3080 C C . GLU B 1 150 ? -8.367 22.953 -3.133 1 83.88 150 GLU B C 1
ATOM 3082 O O . GLU B 1 150 ? -8.664 21.922 -3.727 1 83.88 150 GLU B O 1
ATOM 3087 N N . GLU B 1 151 ? -7.367 23.844 -3.393 1 88.44 151 GLU B N 1
ATOM 3088 C CA . GLU B 1 151 ? -6.484 23.453 -4.488 1 88.44 151 GLU B CA 1
ATOM 3089 C C . GLU B 1 151 ? -5.734 22.172 -4.164 1 88.44 151 GLU B C 1
ATOM 3091 O O . GLU B 1 151 ? -5.52 21.328 -5.043 1 88.44 151 GLU B O 1
ATOM 3096 N N . LEU B 1 152 ? -5.457 22 -3.074 1 90.38 152 LEU B N 1
ATOM 3097 C CA . LEU B 1 152 ? -4.75 20.797 -2.645 1 90.38 152 LEU B CA 1
ATOM 3098 C C . LEU B 1 152 ? -5.66 19.578 -2.699 1 90.38 152 LEU B C 1
ATOM 3100 O O . LEU B 1 152 ? -5.207 18.469 -2.98 1 90.38 152 LEU B O 1
ATOM 3104 N N . VAL B 1 153 ? -6.812 19.797 -2.404 1 88.94 153 VAL B N 1
ATOM 3105 C CA . VAL B 1 153 ? -7.781 18.719 -2.523 1 88.94 153 VAL B CA 1
ATOM 3106 C C . VAL B 1 153 ? -7.832 18.219 -3.967 1 88.94 153 VAL B C 1
ATOM 3108 O O . VAL B 1 153 ? -7.852 17.016 -4.219 1 88.94 153 VAL B O 1
ATOM 3111 N N . ASP B 1 154 ? -7.844 19.141 -4.824 1 90.06 154 ASP B N 1
ATOM 3112 C CA . ASP B 1 154 ? -7.875 18.781 -6.238 1 90.06 154 ASP B CA 1
ATOM 3113 C C . ASP B 1 154 ? -6.609 18.031 -6.637 1 90.06 154 ASP B C 1
ATOM 3115 O O . ASP B 1 154 ? -6.668 17.062 -7.402 1 90.06 154 ASP B O 1
ATOM 3119 N N . ILE B 1 155 ? -5.559 18.484 -6.18 1 92.62 155 ILE B N 1
ATOM 3120 C CA . ILE B 1 155 ? -4.289 17.812 -6.449 1 92.62 155 ILE B CA 1
ATOM 3121 C C . ILE B 1 155 ? -4.32 16.406 -5.867 1 92.62 155 ILE B C 1
ATOM 3123 O O . ILE B 1 155 ? -3.889 15.445 -6.516 1 92.62 155 ILE B O 1
ATOM 3127 N N . HIS B 1 156 ? -4.75 16.281 -4.664 1 93 156 HIS B N 1
ATOM 3128 C CA . HIS B 1 156 ? -4.871 15 -3.992 1 93 156 HIS B CA 1
ATOM 3129 C C . HIS B 1 156 ? -5.738 14.039 -4.801 1 93 156 HIS B C 1
ATOM 3131 O O . HIS B 1 156 ? -5.359 12.883 -5.02 1 93 156 HIS B O 1
ATOM 3137 N N . ARG B 1 157 ? -6.879 14.5 -5.324 1 89.94 157 ARG B N 1
ATOM 3138 C CA . ARG B 1 157 ? -7.781 13.68 -6.125 1 89.94 157 ARG B CA 1
ATOM 3139 C C . ARG B 1 157 ? -7.098 13.211 -7.402 1 89.94 157 ARG B C 1
ATOM 3141 O O . ARG B 1 157 ? -7.234 12.047 -7.793 1 89.94 157 ARG B O 1
ATOM 3148 N N . THR B 1 158 ? -6.414 14.141 -7.996 1 92.88 158 THR B N 1
ATOM 3149 C CA . THR B 1 158 ? -5.699 13.812 -9.227 1 92.88 158 THR B CA 1
ATOM 3150 C C . THR B 1 158 ? -4.625 12.766 -8.969 1 92.88 158 THR B C 1
ATOM 3152 O O . THR B 1 158 ? -4.457 11.828 -9.75 1 92.88 158 THR B O 1
ATOM 3155 N N . TYR B 1 159 ? -4.047 12.898 -7.844 1 94.12 159 TYR B N 1
ATOM 3156 C CA . TYR B 1 159 ? -2.977 11.969 -7.512 1 94.12 159 TYR B CA 1
ATOM 3157 C C . TYR B 1 159 ? -3.535 10.586 -7.199 1 94.12 159 TYR B C 1
ATOM 3159 O O . TYR B 1 159 ? -2.994 9.57 -7.648 1 94.12 159 TYR B O 1
ATOM 3167 N N . LEU B 1 160 ? -4.555 10.539 -6.555 1 92 160 LEU B N 1
ATOM 3168 C CA . LEU B 1 160 ? -5.188 9.266 -6.25 1 92 160 LEU B CA 1
ATOM 3169 C C . LEU B 1 160 ? -5.641 8.562 -7.527 1 92 160 LEU B C 1
ATOM 3171 O O . LEU B 1 160 ? -5.441 7.359 -7.684 1 92 160 LEU B O 1
ATOM 3175 N N . LYS B 1 161 ? -6.246 9.281 -8.328 1 91 161 LYS B N 1
ATOM 3176 C CA . LYS B 1 161 ? -6.684 8.711 -9.594 1 91 161 LYS B CA 1
ATOM 3177 C C . LYS B 1 161 ? -5.496 8.188 -10.398 1 91 161 LYS B C 1
ATOM 3179 O O . LYS B 1 161 ? -5.59 7.148 -11.055 1 91 161 LYS B O 1
ATOM 3184 N N . TYR B 1 162 ? -4.484 8.984 -10.398 1 93.88 162 TYR B N 1
ATOM 3185 C CA . TYR B 1 162 ? -3.268 8.578 -11.094 1 93.88 162 TYR B CA 1
ATOM 3186 C C . TYR B 1 162 ? -2.736 7.266 -10.531 1 93.88 162 TYR B C 1
ATOM 3188 O O . TYR B 1 162 ? -2.418 6.344 -11.289 1 93.88 162 TYR B O 1
ATOM 3196 N N . ILE B 1 163 ? -2.674 7.109 -9.195 1 94.19 163 ILE B N 1
ATOM 3197 C CA . ILE B 1 163 ? -2.195 5.898 -8.531 1 94.19 163 ILE B CA 1
ATOM 3198 C C . ILE B 1 163 ? -3.143 4.738 -8.836 1 94.19 163 ILE B C 1
ATOM 3200 O O . ILE B 1 163 ? -2.697 3.619 -9.102 1 94.19 163 ILE B O 1
ATOM 3204 N N . TYR B 1 164 ? -4.426 4.949 -8.883 1 89 164 TYR B N 1
ATOM 3205 C CA . TYR B 1 164 ? -5.43 3.92 -9.133 1 89 164 TYR B CA 1
ATOM 3206 C C . TYR B 1 164 ? -5.25 3.305 -10.516 1 89 164 TYR B C 1
ATOM 3208 O O . TYR B 1 164 ? -5.445 2.1 -10.695 1 89 164 TYR B O 1
ATOM 3216 N N . LYS B 1 165 ? -4.902 4.09 -11.438 1 89.88 165 LYS B N 1
ATOM 3217 C CA . LYS B 1 165 ? -4.68 3.59 -12.789 1 89.88 165 LYS B CA 1
ATOM 3218 C C . LYS B 1 165 ? -3.537 2.578 -12.82 1 89.88 165 LYS B C 1
ATOM 3220 O O . LYS B 1 165 ? -3.576 1.613 -13.586 1 89.88 165 LYS B O 1
ATOM 3225 N N . TRP B 1 166 ? -2.617 2.785 -12.031 1 91.44 166 TRP B N 1
ATOM 3226 C CA . TRP B 1 166 ? -1.468 1.888 -11.977 1 91.44 166 TRP B CA 1
ATOM 3227 C C . TRP B 1 166 ? -1.821 0.597 -11.242 1 91.44 166 TRP B C 1
ATOM 3229 O O . TRP B 1 166 ? -1.099 -0.398 -11.344 1 91.44 166 TRP B O 1
ATOM 3239 N N . CYS B 1 167 ? -2.898 0.541 -10.602 1 86.62 167 CYS B N 1
ATOM 3240 C CA . CYS B 1 167 ? -3.438 -0.652 -9.953 1 86.62 167 CYS B CA 1
ATOM 3241 C C . CYS B 1 167 ? -4.23 -1.494 -10.945 1 86.62 167 CYS B C 1
ATOM 3243 O O . CYS B 1 167 ? -4.066 -2.715 -11.008 1 86.62 167 CYS B O 1
ATOM 3245 N N . ALA B 1 168 ? -5.008 -0.846 -11.773 1 86.75 168 ALA B N 1
ATOM 3246 C CA . ALA B 1 168 ? -6.047 -1.497 -12.562 1 86.75 168 ALA B CA 1
ATOM 3247 C C . ALA B 1 168 ? -5.441 -2.334 -13.688 1 86.75 168 ALA B C 1
ATOM 3249 O O . ALA B 1 168 ? -5.902 -3.443 -13.961 1 86.75 168 ALA B O 1
ATOM 3250 N N . ILE B 1 169 ? -4.34 -1.933 -14.281 1 89.81 169 ILE B N 1
ATOM 3251 C CA . ILE B 1 169 ? -3.777 -2.572 -15.469 1 89.81 169 ILE B CA 1
ATOM 3252 C C . ILE B 1 169 ? -3.107 -3.887 -15.078 1 89.81 169 ILE B C 1
ATOM 3254 O O . ILE B 1 169 ? -3.443 -4.945 -15.617 1 89.81 169 ILE B O 1
ATOM 3258 N N . PRO B 1 170 ? -2.336 -3.877 -14 1 93.5 170 PRO B N 1
ATOM 3259 C CA . PRO B 1 170 ? -1.754 -5.164 -13.609 1 93.5 170 PRO B CA 1
ATOM 3260 C C . PRO B 1 170 ? -2.789 -6.129 -13.039 1 93.5 170 PRO B C 1
ATOM 3262 O O . PRO B 1 170 ? -2.695 -7.34 -13.258 1 93.5 170 PRO B O 1
ATOM 3265 N N . GLY B 1 171 ? -3.742 -5.574 -12.461 1 93.75 171 GLY B N 1
ATOM 3266 C CA . GLY B 1 171 ? -4.809 -6.426 -11.961 1 93.75 171 GLY B CA 1
ATOM 3267 C C . GLY B 1 171 ? -5.582 -7.125 -13.062 1 93.75 171 GLY B C 1
ATOM 3268 O O . GLY B 1 171 ? -5.91 -8.305 -12.938 1 93.75 171 GLY B O 1
ATOM 3269 N N . ALA B 1 172 ? -5.887 -6.434 -14.094 1 94.88 172 ALA B N 1
ATOM 3270 C CA . ALA B 1 172 ? -6.598 -7.008 -15.234 1 94.88 172 ALA B CA 1
ATOM 3271 C C . ALA B 1 172 ? -5.754 -8.07 -15.922 1 94.88 172 ALA B C 1
ATOM 3273 O O . ALA B 1 172 ? -6.25 -9.156 -16.234 1 94.88 172 ALA B O 1
ATOM 3274 N N . LEU B 1 173 ? -4.484 -7.766 -16.125 1 96.56 173 LEU B N 1
ATOM 3275 C CA . LEU B 1 173 ? -3.592 -8.727 -16.766 1 96.56 173 LEU B CA 1
ATOM 3276 C C . LEU B 1 173 ? -3.436 -9.977 -15.906 1 96.56 173 LEU B C 1
ATOM 3278 O O . LEU B 1 173 ? -3.426 -11.094 -16.422 1 96.56 173 LEU B O 1
ATOM 3282 N N . GLY B 1 174 ? -3.338 -9.781 -14.555 1 97.62 174 GLY B N 1
ATOM 3283 C CA . GLY B 1 174 ? -3.26 -10.914 -13.648 1 97.62 174 GLY B CA 1
ATOM 3284 C C . GLY B 1 174 ? -4.508 -11.773 -13.656 1 97.62 174 GLY B C 1
ATOM 3285 O O . GLY B 1 174 ? -4.418 -13 -13.641 1 97.62 174 GLY B O 1
ATOM 3286 N N . SER B 1 175 ? -5.57 -11.125 -13.82 1 97.88 175 SER B N 1
ATOM 3287 C CA . SER B 1 175 ? -6.836 -11.852 -13.836 1 97.88 175 SER B CA 1
ATOM 3288 C C . SER B 1 175 ? -6.996 -12.648 -15.125 1 97.88 175 SER B C 1
ATOM 3290 O O . SER B 1 175 ? -7.434 -13.805 -15.094 1 97.88 175 SER B O 1
ATOM 3292 N N . LEU B 1 176 ? -6.637 -12.055 -16.281 1 97.81 176 LEU B N 1
ATOM 3293 C CA . LEU B 1 176 ? -6.727 -12.773 -17.547 1 97.81 176 LEU B CA 1
ATOM 3294 C C . LEU B 1 176 ? -5.785 -13.969 -17.562 1 97.81 176 LEU B C 1
ATOM 3296 O O . LEU B 1 176 ? -6.148 -15.047 -18.047 1 97.81 176 LEU B O 1
ATOM 3300 N N . SER B 1 177 ? -4.664 -13.75 -16.984 1 97.5 177 SER B N 1
ATOM 3301 C CA . SER B 1 177 ? -3.695 -14.836 -16.906 1 97.5 177 SER B CA 1
ATOM 3302 C C . SER B 1 177 ? -4.18 -15.945 -15.977 1 97.5 177 SER B C 1
ATOM 3304 O O . SER B 1 177 ? -4 -17.125 -16.266 1 97.5 177 SER B O 1
ATOM 3306 N N . PHE B 1 178 ? -4.875 -15.602 -14.898 1 97.75 178 PHE B N 1
ATOM 3307 C CA . PHE B 1 178 ? -5.43 -16.562 -13.945 1 97.75 178 PHE B CA 1
ATOM 3308 C C . PHE B 1 178 ? -6.523 -17.391 -14.586 1 97.75 178 PHE B C 1
ATOM 3310 O O . PHE B 1 178 ? -6.516 -18.625 -14.477 1 97.75 178 PHE B O 1
ATOM 3317 N N . ILE B 1 179 ? -7.105 -16.641 -15.422 1 95.38 179 ILE B N 1
ATOM 3318 C CA . ILE B 1 179 ? -8.195 -17.328 -16.094 1 95.38 179 ILE B CA 1
ATOM 3319 C C . ILE B 1 179 ? -7.637 -18.266 -17.156 1 95.38 179 ILE B C 1
ATOM 3321 O O . ILE B 1 179 ? -8.047 -19.438 -17.25 1 95.38 179 ILE B O 1
ATOM 3325 N N . TYR B 1 180 ? -7.023 -17.922 -17.656 1 96.5 180 TYR B N 1
ATOM 3326 C CA . TYR B 1 180 ? -6.383 -18.75 -18.656 1 96.5 180 TYR B CA 1
ATOM 3327 C C . TYR B 1 180 ? -5.812 -20.016 -18.031 1 96.5 180 TYR B C 1
ATOM 3329 O O . TYR B 1 180 ? -6.043 -21.125 -18.531 1 96.5 180 TYR B O 1
ATOM 3337 N N . CYS B 1 181 ? -4.957 -19.812 -17.047 1 95.12 181 CYS B N 1
ATOM 3338 C CA . CYS B 1 181 ? -4.328 -20.953 -16.406 1 95.12 181 CYS B CA 1
ATOM 3339 C C . CYS B 1 181 ? -5.379 -21.938 -15.906 1 95.12 181 CYS B C 1
ATOM 3341 O O . CYS B 1 181 ? -5.25 -23.156 -16.109 1 95.12 181 CYS B O 1
ATOM 3343 N N . CYS B 1 182 ? -6.352 -21.375 -15.266 1 93.31 182 CYS B N 1
ATOM 3344 C CA . CYS B 1 182 ? -7.336 -22.266 -14.641 1 93.31 182 CYS B CA 1
ATOM 3345 C C . CYS B 1 182 ? -8.164 -22.984 -15.695 1 93.31 182 CYS B C 1
ATOM 3347 O O . CYS B 1 182 ? -8.594 -24.125 -15.477 1 93.31 182 CYS B O 1
ATOM 3349 N N . LEU B 1 183 ? -8.234 -22.5 -16.75 1 94.38 183 LEU B N 1
ATOM 3350 C CA . LEU B 1 183 ? -9.133 -23.125 -17.734 1 94.38 183 LEU B CA 1
ATOM 3351 C C . LEU B 1 183 ? -8.344 -23.938 -18.75 1 94.38 183 LEU B C 1
ATOM 3353 O O . LEU B 1 183 ? -8.867 -24.891 -19.328 1 94.38 183 LEU B O 1
ATOM 3357 N N . PHE B 1 184 ? -7.098 -23.531 -18.969 1 92.38 184 PHE B N 1
ATOM 3358 C CA . PHE B 1 184 ? -6.438 -24.125 -20.141 1 92.38 184 PHE B CA 1
ATOM 3359 C C . PHE B 1 184 ? -5.16 -24.844 -19.734 1 92.38 184 PHE B C 1
ATOM 3361 O O . PHE B 1 184 ? -4.488 -25.453 -20.562 1 92.38 184 PHE B O 1
ATOM 3368 N N . THR B 1 185 ? -4.934 -24.688 -18.547 1 88.5 185 THR B N 1
ATOM 3369 C CA . THR B 1 185 ? -3.73 -25.391 -18.109 1 88.5 185 THR B CA 1
ATOM 3370 C C . THR B 1 185 ? -4.043 -26.344 -16.969 1 88.5 185 THR B C 1
ATOM 3372 O O . THR B 1 185 ? -5.145 -26.328 -16.422 1 88.5 185 THR B O 1
ATOM 3375 N N . ASN B 1 186 ? -3.006 -27.188 -16.719 1 86.62 186 ASN B N 1
ATOM 3376 C CA . ASN B 1 186 ? -3.162 -28.141 -15.633 1 86.62 186 ASN B CA 1
ATOM 3377 C C . ASN B 1 186 ? -2.652 -27.562 -14.312 1 86.62 186 ASN B C 1
ATOM 3379 O O . 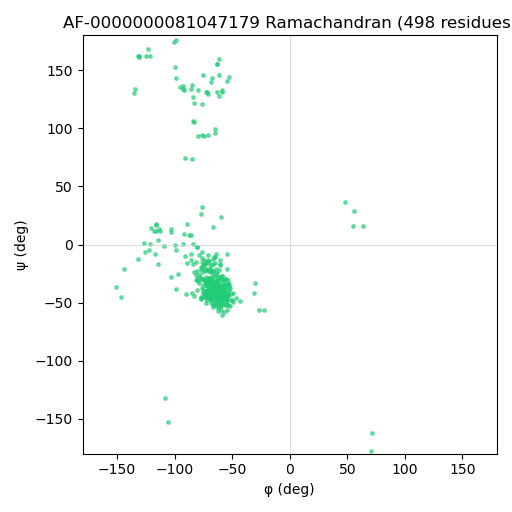ASN B 1 186 ? -1.589 -27.953 -13.828 1 86.62 186 ASN B O 1
ATOM 3383 N N . CYS B 1 187 ? -3.439 -26.703 -13.82 1 89.69 187 CYS B N 1
ATOM 3384 C CA . CYS B 1 187 ? -3.025 -26.125 -12.547 1 89.69 187 CYS B CA 1
ATOM 3385 C C . CYS B 1 187 ? -3.777 -26.781 -11.391 1 89.69 187 CYS B C 1
ATOM 3387 O O . CYS B 1 187 ? -4.613 -27.656 -11.602 1 89.69 187 CYS B O 1
ATOM 3389 N N . LEU B 1 188 ? -3.32 -26.344 -10.211 1 89.38 188 LEU B N 1
ATOM 3390 C CA . LEU B 1 188 ? -3.838 -27 -9.016 1 89.38 188 LEU B CA 1
ATOM 3391 C C . LEU B 1 188 ? -5.266 -26.562 -8.727 1 89.38 188 LEU B C 1
ATOM 3393 O O . LEU B 1 188 ? -5.969 -27.203 -7.934 1 89.38 188 LEU B O 1
ATOM 3397 N N . PHE B 1 189 ? -5.629 -25.578 -9.352 1 93.94 189 PHE B N 1
ATOM 3398 C CA . PHE B 1 189 ? -6.914 -24.984 -9 1 93.94 189 PHE B CA 1
ATOM 3399 C C . PHE B 1 189 ? -7.996 -25.422 -9.984 1 93.94 189 PHE B C 1
ATOM 3401 O O . PHE B 1 189 ? -7.723 -25.609 -11.172 1 93.94 189 PHE B O 1
ATOM 3408 N N . ALA B 1 190 ? -9.352 -25.438 -9.453 1 93.5 190 ALA B N 1
ATOM 3409 C CA . ALA B 1 190 ? -10.5 -25.812 -10.273 1 93.5 190 ALA B CA 1
ATOM 3410 C C . ALA B 1 190 ? -10.867 -24.688 -11.234 1 93.5 190 ALA B C 1
ATOM 3412 O O . ALA B 1 190 ? -10.742 -23.5 -10.898 1 93.5 190 ALA B O 1
ATOM 3413 N N . PRO B 1 191 ? -11.297 -25 -12.328 1 94.94 191 PRO B N 1
ATOM 3414 C CA . PRO B 1 191 ? -11.609 -23.984 -13.328 1 94.94 191 PRO B CA 1
ATOM 3415 C C . PRO B 1 191 ? -12.68 -23 -12.852 1 94.94 191 PRO B C 1
ATOM 3417 O O . PRO B 1 191 ? -12.672 -21.828 -13.242 1 94.94 191 PRO B O 1
ATOM 3420 N N . TRP B 1 192 ? -13.609 -23.438 -12.078 1 94.69 192 TRP B N 1
ATOM 3421 C CA . TRP B 1 192 ? -14.719 -22.594 -11.664 1 94.69 192 TRP B CA 1
ATOM 3422 C C . TRP B 1 192 ? -14.227 -21.438 -10.789 1 94.69 192 TRP B C 1
ATOM 3424 O O . TRP B 1 192 ? -14.961 -20.469 -10.547 1 94.69 192 TRP B O 1
ATOM 3434 N N . THR B 1 193 ? -12.898 -21.516 -10.352 1 97.12 193 THR B N 1
ATOM 3435 C CA . THR B 1 193 ? -12.359 -20.453 -9.492 1 97.12 193 THR B CA 1
ATOM 3436 C C . THR B 1 193 ? -12.18 -19.156 -10.289 1 97.12 193 THR B C 1
ATOM 3438 O O . THR B 1 193 ? -12.031 -18.094 -9.703 1 97.12 193 THR B O 1
ATOM 3441 N N . VAL B 1 194 ? -12.25 -19.234 -11.664 1 97 194 VAL B N 1
ATOM 3442 C CA . VAL B 1 194 ? -12.039 -18.078 -12.531 1 97 194 VAL B CA 1
ATOM 3443 C C . VAL B 1 194 ? -13.141 -17.047 -12.289 1 97 194 VAL B C 1
ATOM 3445 O O . VAL B 1 194 ? -12.961 -15.859 -12.57 1 97 194 VAL B O 1
ATOM 3448 N N . LEU B 1 195 ? -14.305 -17.484 -11.602 1 95.06 195 LEU B N 1
ATOM 3449 C CA . LEU B 1 195 ? -15.438 -16.625 -11.305 1 95.06 195 LEU B CA 1
ATOM 3450 C C . LEU B 1 195 ? -15.07 -15.602 -10.227 1 95.06 195 LEU B C 1
ATOM 3452 O O . LEU B 1 195 ? -15.773 -14.602 -10.047 1 95.06 195 LEU B O 1
ATOM 3456 N N . PHE B 1 196 ? -13.961 -15.859 -9.734 1 96.38 196 PHE B N 1
ATOM 3457 C CA . PHE B 1 196 ? -13.609 -15.023 -8.594 1 96.38 196 PHE B CA 1
ATOM 3458 C C . PHE B 1 196 ? -12.32 -14.25 -8.859 1 96.38 196 PHE B C 1
ATOM 3460 O O . PHE B 1 196 ? -11.695 -13.742 -7.93 1 96.38 196 PHE B O 1
ATOM 3467 N N . ALA B 1 197 ? -11.992 -14.258 -10.039 1 96.06 197 ALA B N 1
ATOM 3468 C CA . ALA B 1 197 ? -10.797 -13.5 -10.398 1 96.06 197 ALA B CA 1
ATOM 3469 C C . ALA B 1 197 ? -10.883 -12.062 -9.883 1 96.06 197 ALA B C 1
ATOM 3471 O O . ALA B 1 197 ? -11.922 -11.414 -10.016 1 96.06 197 ALA B O 1
ATOM 3472 N N . PRO B 1 198 ? -9.773 -11.438 -9.438 1 91.38 198 PRO B N 1
ATOM 3473 C CA . PRO B 1 198 ? -9.789 -10.172 -8.695 1 91.38 198 PRO B CA 1
ATOM 3474 C C . PRO B 1 198 ? -10.281 -9 -9.547 1 91.38 198 PRO B C 1
ATOM 3476 O O . PRO B 1 198 ? -10.898 -8.07 -9.023 1 91.38 198 PRO B O 1
ATOM 3479 N N . ALA B 1 199 ? -10.164 -9.016 -10.82 1 85.75 199 ALA B N 1
ATOM 3480 C CA . ALA B 1 199 ? -10.57 -7.902 -11.68 1 85.75 199 ALA B CA 1
ATOM 3481 C C . ALA B 1 199 ? -12.086 -7.746 -11.688 1 85.75 199 ALA B C 1
ATOM 3483 O O . ALA B 1 199 ? -12.602 -6.664 -11.984 1 85.75 199 ALA B O 1
ATOM 3484 N N . PHE B 1 200 ? -12.828 -8.867 -11.234 1 86.81 200 PHE B N 1
ATOM 3485 C CA . PHE B 1 200 ? -14.281 -8.82 -11.242 1 86.81 200 PHE B CA 1
ATOM 3486 C C . PHE B 1 200 ? -14.805 -7.941 -10.117 1 86.81 200 PHE B C 1
ATOM 3488 O O . PHE B 1 200 ? -15.945 -7.465 -10.164 1 86.81 200 PHE B O 1
ATOM 3495 N N . SER B 1 201 ? -13.906 -7.777 -9.289 1 85.56 201 SER B N 1
ATOM 3496 C CA . SER B 1 201 ? -14.359 -6.941 -8.18 1 85.56 201 SER B CA 1
ATOM 3497 C C . SER B 1 201 ? -14.57 -5.5 -8.625 1 85.56 201 SER B C 1
ATOM 3499 O O . SER B 1 201 ? -15.484 -4.828 -8.156 1 85.56 201 SER B O 1
ATOM 3501 N N . ALA B 1 202 ? -13.805 -5.09 -9.398 1 79.56 202 ALA B N 1
ATOM 3502 C CA . ALA B 1 202 ? -13.93 -3.723 -9.898 1 79.56 202 ALA B CA 1
ATOM 3503 C C . ALA B 1 202 ? -15.242 -3.535 -10.656 1 79.56 202 ALA B C 1
ATOM 3505 O O . ALA B 1 202 ? -15.859 -2.469 -10.594 1 79.56 202 ALA B O 1
ATOM 3506 N N . PHE B 1 203 ? -15.562 -4.527 -11.398 1 79.19 203 PHE B N 1
ATOM 3507 C CA . PHE B 1 203 ? -16.812 -4.488 -12.141 1 79.19 203 PHE B CA 1
ATOM 3508 C C . PHE B 1 203 ? -18 -4.398 -11.195 1 79.19 203 PHE B C 1
ATOM 3510 O O . PHE B 1 203 ? -18.938 -3.641 -11.438 1 79.19 203 PHE B O 1
ATOM 3517 N N . LEU B 1 204 ? -17.875 -5.215 -10.148 1 79.38 204 LEU B N 1
ATOM 3518 C CA . LEU B 1 204 ? -18.969 -5.238 -9.195 1 79.38 204 LEU B CA 1
ATOM 3519 C C . LEU B 1 204 ? -19.094 -3.902 -8.461 1 79.38 204 LEU B C 1
ATOM 3521 O O . LEU B 1 204 ? -20.188 -3.436 -8.188 1 79.38 204 LEU B O 1
ATOM 3525 N N . LYS B 1 205 ? -18.031 -3.309 -8.164 1 75.94 205 LYS B N 1
ATOM 3526 C CA . LYS B 1 205 ? -17.984 -2.068 -7.395 1 75.94 205 LYS B CA 1
ATOM 3527 C C . LYS B 1 205 ? -18.719 -0.946 -8.117 1 75.94 205 LYS B C 1
ATOM 3529 O O . LYS B 1 205 ? -19.391 -0.122 -7.484 1 75.94 205 LYS B O 1
ATOM 3534 N N . LYS B 1 206 ? -18.562 -1.013 -9.453 1 73.19 206 LYS B N 1
ATOM 3535 C CA . LYS B 1 206 ? -19.188 0.029 -10.266 1 73.19 206 LYS B CA 1
ATOM 3536 C C . LYS B 1 206 ? -20.703 -0.009 -10.148 1 73.19 206 LYS B C 1
ATOM 3538 O O . LYS B 1 206 ? -21.375 0.998 -10.375 1 73.19 206 LYS B O 1
ATOM 3543 N N . HIS B 1 207 ? -21.094 -0.911 -9.586 1 74.69 207 HIS B N 1
ATOM 3544 C CA . HIS B 1 207 ? -22.547 -1.061 -9.578 1 74.69 207 HIS B CA 1
ATOM 3545 C C . HIS B 1 207 ? -23.094 -0.97 -8.156 1 74.69 207 HIS B C 1
ATOM 3547 O O . HIS B 1 207 ? -24.297 -1.095 -7.953 1 74.69 207 HIS B O 1
ATOM 3553 N N . LEU B 1 208 ? -22.219 -0.951 -7.316 1 69.94 208 LEU B N 1
ATOM 3554 C CA . LEU B 1 208 ? -22.703 -0.908 -5.938 1 69.94 208 LEU B CA 1
ATOM 3555 C C . LEU B 1 208 ? -22.984 0.527 -5.508 1 69.94 208 LEU B C 1
ATOM 3557 O O . LEU B 1 208 ? -22.25 1.446 -5.867 1 69.94 208 LEU B O 1
ATOM 3561 N N . LYS B 1 209 ? -24.094 0.664 -4.832 1 63.28 209 LYS B N 1
ATOM 3562 C CA . LYS B 1 209 ? -24.516 1.953 -4.289 1 63.28 209 LYS B CA 1
ATOM 3563 C C . LYS B 1 209 ? -23.891 2.203 -2.922 1 63.28 209 LYS B C 1
ATOM 3565 O O . LYS B 1 209 ? -23.828 1.297 -2.088 1 63.28 209 LYS B O 1
ATOM 3570 N N . ARG B 1 210 ? -23.391 3.326 -2.707 1 62.59 210 ARG B N 1
ATOM 3571 C CA . ARG B 1 210 ? -22.625 3.641 -1.509 1 62.59 210 ARG B CA 1
ATOM 3572 C C . ARG B 1 210 ? -23.453 4.449 -0.52 1 62.59 210 ARG B C 1
ATOM 3574 O O . ARG B 1 210 ? -22.906 5.09 0.381 1 62.59 210 ARG B O 1
ATOM 3581 N N . ASN B 1 211 ? -24.672 4.605 -0.656 1 61.91 211 ASN B N 1
ATOM 3582 C CA . ASN B 1 211 ? -25.469 5.574 0.081 1 61.91 211 ASN B CA 1
ATOM 3583 C C . ASN B 1 211 ? -25.922 5.02 1.432 1 61.91 211 ASN B C 1
ATOM 3585 O O . ASN B 1 211 ? -26.797 5.586 2.08 1 61.91 211 ASN B O 1
ATOM 3589 N N . SER B 1 212 ? -25.391 3.812 1.807 1 63.06 212 SER B N 1
ATOM 3590 C CA . SER B 1 212 ? -25.688 3.252 3.123 1 63.06 212 SER B CA 1
ATOM 3591 C C . SER B 1 212 ? -24.406 2.797 3.822 1 63.06 212 SER B C 1
ATOM 3593 O O . SER B 1 212 ? -23.359 2.693 3.193 1 63.06 212 SER B O 1
ATOM 3595 N N . ILE B 1 213 ? -24.594 2.668 4.945 1 65.88 213 ILE B N 1
ATOM 3596 C CA . ILE B 1 213 ? -23.469 2.178 5.742 1 65.88 213 ILE B CA 1
ATOM 3597 C C . ILE B 1 213 ? -22.969 0.855 5.164 1 65.88 213 ILE B C 1
ATOM 3599 O O . ILE B 1 213 ? -21.766 0.641 5.043 1 65.88 213 ILE B O 1
ATOM 3603 N N . GLY B 1 214 ? -23.891 -0.023 5 1 66.56 214 GLY B N 1
ATOM 3604 C CA . GLY B 1 214 ? -23.531 -1.275 4.352 1 66.56 214 GLY B CA 1
ATOM 3605 C C . GLY B 1 214 ? -22.828 -1.081 3.018 1 66.56 214 GLY B C 1
ATOM 3606 O O . GLY B 1 214 ? -21.859 -1.769 2.711 1 66.56 214 GLY B O 1
ATOM 3607 N N . GLY B 1 215 ? -23.281 -0.014 2.375 1 68.62 215 GLY B N 1
ATOM 3608 C CA . GLY B 1 215 ? -22.688 0.32 1.095 1 68.62 215 GLY B CA 1
ATOM 3609 C C . GLY B 1 215 ? -21.25 0.81 1.219 1 68.62 215 GLY B C 1
ATOM 3610 O O . GLY B 1 215 ? -20.406 0.459 0.403 1 68.62 215 GLY B O 1
ATOM 3611 N N . LEU B 1 216 ? -21.156 1.489 2.338 1 65.88 216 LEU B N 1
ATOM 3612 C CA . LEU B 1 216 ? -19.812 2.018 2.59 1 65.88 216 LEU B CA 1
ATOM 3613 C C . LEU B 1 216 ? -18.828 0.89 2.877 1 65.88 216 LEU B C 1
ATOM 3615 O O . LEU B 1 216 ? -17.719 0.893 2.361 1 65.88 216 LEU B O 1
ATOM 3619 N N . VAL B 1 217 ? -19.344 0.133 3.67 1 71.12 217 VAL B N 1
ATOM 3620 C CA . VAL B 1 217 ? -18.516 -0.998 4.062 1 71.12 217 VAL B CA 1
ATOM 3621 C C . VAL B 1 217 ? -18.234 -1.881 2.848 1 71.12 217 VAL B C 1
ATOM 3623 O O . VAL B 1 217 ? -17.078 -2.271 2.607 1 71.12 217 VAL B O 1
ATOM 3626 N N . LEU B 1 218 ? -19.266 -2.117 2.166 1 71.69 218 LEU B N 1
ATOM 3627 C CA . LEU B 1 218 ? -19.125 -3.008 1.021 1 71.69 218 LEU B CA 1
ATOM 3628 C C . LEU B 1 218 ? -18.328 -2.34 -0.092 1 71.69 218 LEU B C 1
ATOM 3630 O O . LEU B 1 218 ? -17.422 -2.953 -0.673 1 71.69 218 LEU B O 1
ATOM 3634 N N . CYS B 1 219 ? -18.656 -1.146 -0.287 1 66.44 219 CYS B N 1
ATOM 3635 C CA . CYS B 1 219 ? -17.984 -0.466 -1.39 1 66.44 219 CYS B CA 1
ATOM 3636 C C . CYS B 1 219 ? -16.531 -0.155 -1.037 1 66.44 219 CYS B C 1
ATOM 3638 O O . CYS B 1 219 ? -15.641 -0.288 -1.879 1 66.44 219 CYS B O 1
ATOM 3640 N N . GLY B 1 220 ? -16.422 0.241 0.199 1 67.75 220 GLY B N 1
ATOM 3641 C CA . GLY B 1 220 ? -15.078 0.575 0.621 1 67.75 220 GLY B CA 1
ATOM 3642 C C . GLY B 1 220 ? -14.172 -0.639 0.75 1 67.75 220 GLY B C 1
ATOM 3643 O O . GLY B 1 220 ? -12.977 -0.562 0.472 1 67.75 220 GLY B O 1
ATOM 3644 N N . GLY B 1 221 ? -14.844 -1.729 1.045 1 78.06 221 GLY B N 1
ATOM 3645 C CA . GLY B 1 221 ? -14.031 -2.908 1.302 1 78.06 221 GLY B CA 1
ATOM 3646 C C . GLY B 1 221 ? -14.281 -4.031 0.311 1 78.06 221 GLY B C 1
ATOM 3647 O O . GLY B 1 221 ? -13.828 -5.16 0.518 1 78.06 221 GLY B O 1
ATOM 3648 N N . LEU B 1 222 ? -14.961 -3.68 -0.676 1 82.5 222 LEU B N 1
ATOM 3649 C CA . LEU B 1 222 ? -15.43 -4.711 -1.595 1 82.5 222 LEU B CA 1
ATOM 3650 C C . LEU B 1 222 ? -14.258 -5.477 -2.199 1 82.5 222 LEU B C 1
ATOM 3652 O O . LEU B 1 222 ? -14.289 -6.707 -2.277 1 82.5 222 LEU B O 1
ATOM 3656 N N . THR B 1 223 ? -13.375 -4.812 -2.627 1 84.88 223 THR B N 1
ATOM 3657 C CA . THR B 1 223 ? -12.227 -5.461 -3.25 1 84.88 223 THR B CA 1
ATOM 3658 C C . THR B 1 223 ? -11.57 -6.441 -2.287 1 84.88 223 THR B C 1
ATOM 3660 O O . THR B 1 223 ? -11.203 -7.551 -2.678 1 84.88 223 THR B O 1
ATOM 3663 N N . ASN B 1 224 ? -11.469 -6.047 -0.902 1 91.62 224 ASN B N 1
ATOM 3664 C CA . ASN B 1 224 ? -10.82 -6.926 0.069 1 91.62 224 ASN B CA 1
ATOM 3665 C C . ASN B 1 224 ? -11.719 -8.109 0.434 1 91.62 224 ASN B C 1
ATOM 3667 O O . ASN B 1 224 ? -11.227 -9.219 0.625 1 91.62 224 ASN B O 1
ATOM 3671 N N . LEU B 1 225 ? -12.945 -7.891 0.37 1 92.62 225 LEU B N 1
ATOM 3672 C CA . LEU B 1 225 ? -13.883 -8.984 0.577 1 92.62 225 LEU B CA 1
ATOM 3673 C C . LEU B 1 225 ? -13.844 -9.961 -0.596 1 92.62 225 LEU B C 1
ATOM 3675 O O . LEU B 1 225 ? -13.883 -11.18 -0.399 1 92.62 225 LEU B O 1
ATOM 3679 N N . TRP B 1 226 ? -13.844 -9.336 -1.693 1 93.88 226 TRP B N 1
ATOM 3680 C CA . TRP B 1 226 ? -13.734 -10.148 -2.898 1 93.88 226 TRP B CA 1
ATOM 3681 C C . TRP B 1 226 ? -12.438 -10.961 -2.896 1 93.88 226 TRP B C 1
ATOM 3683 O O . TRP B 1 226 ? -12.445 -12.148 -3.211 1 93.88 226 TRP B O 1
ATOM 3693 N N . ASN B 1 227 ? -11.445 -10.406 -2.52 1 96.38 227 ASN B N 1
ATOM 3694 C CA . ASN B 1 227 ? -10.172 -11.117 -2.471 1 96.38 227 ASN B CA 1
ATOM 3695 C C . ASN B 1 227 ? -10.172 -12.203 -1.398 1 96.38 227 ASN B C 1
ATOM 3697 O O . ASN B 1 227 ? -9.539 -13.242 -1.562 1 96.38 227 ASN B O 1
ATOM 3701 N N . LEU B 1 228 ? -10.852 -11.945 -0.389 1 97.31 228 LEU B N 1
ATOM 3702 C CA . LEU B 1 228 ? -11 -12.984 0.623 1 97.31 228 LEU B CA 1
ATOM 3703 C C . LEU B 1 228 ? -11.711 -14.211 0.046 1 97.31 228 LEU B C 1
ATOM 3705 O O . LEU B 1 228 ? -11.281 -15.344 0.273 1 97.31 228 LEU B O 1
ATOM 3709 N N . CYS B 1 229 ? -12.711 -13.984 -0.475 1 96.5 229 CYS B N 1
ATOM 3710 C CA . CYS B 1 229 ? -13.406 -15.062 -1.164 1 96.5 229 CYS B CA 1
ATOM 3711 C C . CYS B 1 229 ? -12.469 -15.773 -2.135 1 96.5 229 CYS B C 1
ATOM 3713 O O . CYS B 1 229 ? -12.469 -17 -2.217 1 96.5 229 CYS B O 1
ATOM 3715 N N . PHE B 1 230 ? -11.75 -14.93 -3.123 1 98.12 230 PHE B N 1
ATOM 3716 C CA . PHE B 1 230 ? -10.812 -15.461 -4.105 1 98.12 230 PHE B CA 1
ATOM 3717 C C . PHE B 1 230 ? -9.836 -16.438 -3.455 1 98.12 230 PHE B C 1
ATOM 3719 O O . PHE B 1 230 ? -9.727 -17.594 -3.873 1 98.12 230 PHE B O 1
ATOM 3726 N N . PHE B 1 231 ? -9.25 -16.062 -2.246 1 98.56 231 PHE B N 1
ATOM 3727 C CA . PHE B 1 231 ? -8.289 -16.938 -1.581 1 98.56 231 PHE B CA 1
ATOM 3728 C C . PHE B 1 231 ? -8.992 -18.156 -0.986 1 98.56 231 PHE B C 1
ATOM 3730 O O . PHE B 1 231 ? -8.453 -19.266 -1.023 1 98.56 231 PHE B O 1
ATOM 3737 N N . SER B 1 232 ? -10.133 -17.875 -0.55 1 98.31 232 SER B N 1
ATOM 3738 C CA . SER B 1 232 ? -10.875 -18.984 0.066 1 98.31 232 SER B CA 1
ATOM 3739 C C . SER B 1 232 ? -11.203 -20.062 -0.951 1 98.31 232 SER B C 1
ATOM 3741 O O . SER B 1 232 ? -11.031 -21.25 -0.674 1 98.31 232 SER B O 1
ATOM 3743 N N . VAL B 1 233 ? -11.742 -19.609 -2.02 1 97.5 233 VAL B N 1
ATOM 3744 C CA . VAL B 1 233 ? -12.125 -20.594 -3.031 1 97.5 233 VAL B CA 1
ATOM 3745 C C . VAL B 1 233 ? -10.883 -21.312 -3.551 1 97.5 233 VAL B C 1
ATOM 3747 O O . VAL B 1 233 ? -10.953 -22.484 -3.914 1 97.5 233 VAL B O 1
ATOM 3750 N N . LEU B 1 234 ? -9.719 -20.672 -3.758 1 97.94 234 LEU B N 1
ATOM 3751 C CA . LEU B 1 234 ? -8.484 -21.344 -4.176 1 97.94 234 LEU B CA 1
ATOM 3752 C C . LEU B 1 234 ? -8.078 -22.406 -3.172 1 97.94 234 LEU B C 1
ATOM 3754 O O . LEU B 1 234 ? -7.715 -23.531 -3.561 1 97.94 234 LEU B O 1
ATOM 3758 N N . ILE B 1 235 ? -8.18 -22.031 -1.793 1 97.5 235 ILE B N 1
ATOM 3759 C CA . ILE B 1 235 ? -7.82 -22.953 -0.715 1 97.5 235 ILE B CA 1
ATOM 3760 C C . ILE B 1 235 ? -8.688 -24.203 -0.783 1 97.5 235 ILE B C 1
ATOM 3762 O O . ILE B 1 235 ? -8.18 -25.328 -0.711 1 97.5 235 ILE B O 1
ATOM 3766 N N . ILE B 1 236 ? -9.953 -23.953 -1.031 1 95.5 236 ILE B N 1
ATOM 3767 C CA . ILE B 1 236 ? -10.922 -25.047 -1.088 1 95.5 236 ILE B CA 1
ATOM 3768 C C . ILE B 1 236 ? -10.688 -25.891 -2.338 1 95.5 236 ILE B C 1
ATOM 3770 O O . ILE B 1 236 ? -10.82 -27.109 -2.305 1 95.5 236 ILE B O 1
ATOM 3774 N N . SER B 1 237 ? -10.336 -25.266 -3.271 1 92.69 237 SER B N 1
ATOM 3775 C CA . SER B 1 237 ? -10.164 -25.953 -4.551 1 92.69 237 SER B CA 1
ATOM 3776 C C . SER B 1 237 ? -8.953 -26.875 -4.531 1 92.69 237 SER B C 1
ATOM 3778 O O . SER B 1 237 ? -8.953 -27.922 -5.176 1 92.69 237 SER B O 1
ATOM 3780 N N . ILE B 1 238 ? -8.023 -26.547 -4.02 1 89.44 238 ILE B N 1
ATOM 3781 C CA . ILE B 1 238 ? -6.848 -27.391 -3.879 1 89.44 238 ILE B CA 1
ATOM 3782 C C . ILE B 1 238 ? -7.219 -28.656 -3.1 1 89.44 238 ILE B C 1
ATOM 3784 O O . ILE B 1 238 ? -6.797 -29.75 -3.459 1 89.44 238 ILE B O 1
ATOM 3788 N N . SER B 1 239 ? -7.836 -28.547 -2.012 1 71.12 239 SER B N 1
ATOM 3789 C CA . SER B 1 239 ? -8.25 -29.672 -1.181 1 71.12 239 SER B CA 1
ATOM 3790 C C . SER B 1 239 ? -9.062 -30.688 -1.984 1 71.12 239 SER B C 1
ATOM 3792 O O . SER B 1 239 ? -8.852 -31.891 -1.856 1 71.12 239 SER B O 1
ATOM 3794 N N . ALA B 1 240 ? -9.883 -30.172 -2.873 1 66.62 240 ALA B N 1
ATOM 3795 C CA . ALA B 1 240 ? -10.758 -31.047 -3.66 1 66.62 240 ALA B CA 1
ATOM 3796 C C . ALA B 1 240 ? -9.961 -31.812 -4.711 1 66.62 240 ALA B C 1
ATOM 3798 O O . ALA B 1 240 ? -10.258 -32.969 -4.996 1 66.62 240 ALA B O 1
ATOM 3799 N N . HIS B 1 241 ? -8.914 -31.062 -5.141 1 61.44 241 HIS B N 1
ATOM 3800 C CA . HIS B 1 241 ? -8.086 -31.656 -6.18 1 61.44 241 HIS B CA 1
ATOM 3801 C C . HIS B 1 241 ? -7.18 -32.75 -5.605 1 61.44 241 HIS B C 1
ATOM 3803 O O . HIS B 1 241 ? -6.988 -33.781 -6.219 1 61.44 241 HIS B O 1
ATOM 3809 N N . CYS B 1 242 ? -6.613 -32.438 -4.414 1 55.34 242 CYS B N 1
ATOM 3810 C CA . CYS B 1 242 ? -5.746 -33.406 -3.775 1 55.34 242 CYS B CA 1
ATOM 3811 C C . CYS B 1 242 ? -6.531 -34.656 -3.365 1 55.34 242 CYS B C 1
ATOM 3813 O O . CYS B 1 242 ? -6.035 -35.781 -3.488 1 55.34 242 CYS B O 1
ATOM 3815 N N . ARG B 1 243 ? -7.809 -34.594 -2.926 1 52.44 243 ARG B N 1
ATOM 3816 C CA . ARG B 1 243 ? -8.672 -35.719 -2.527 1 52.44 243 ARG B CA 1
ATOM 3817 C C . ARG B 1 243 ? -9.008 -36.594 -3.719 1 52.44 243 ARG B C 1
ATOM 3819 O O . ARG B 1 243 ? -9.039 -37.812 -3.594 1 52.44 243 ARG B O 1
ATOM 3826 N N . VAL B 1 244 ? -9.18 -35.938 -4.82 1 53.62 244 VAL B N 1
ATOM 3827 C CA . VAL B 1 244 ? -9.578 -36.688 -6.008 1 53.62 244 VAL B CA 1
ATOM 3828 C C . VAL B 1 244 ? -8.422 -37.562 -6.48 1 53.62 244 VAL B C 1
ATOM 3830 O O . VAL B 1 244 ? -8.625 -38.719 -6.836 1 53.62 244 VAL B O 1
ATOM 3833 N N . VAL B 1 245 ? -7.301 -36.875 -6.258 1 52.88 245 VAL B N 1
ATOM 3834 C CA . VAL B 1 245 ? -6.121 -37.625 -6.707 1 52.88 245 VAL B CA 1
ATOM 3835 C C . VAL B 1 245 ? -5.895 -38.844 -5.812 1 52.88 245 VAL B C 1
ATOM 3837 O O . VAL B 1 245 ? -5.578 -39.906 -6.301 1 52.88 245 VAL B O 1
ATOM 3840 N N . ILE B 1 246 ? -6.027 -38.781 -4.496 1 49.28 246 ILE B N 1
ATOM 3841 C CA . ILE B 1 246 ? -5.852 -39.844 -3.523 1 49.28 246 ILE B CA 1
ATOM 3842 C C . ILE B 1 246 ? -6.879 -40.938 -3.779 1 49.28 246 ILE B C 1
ATOM 3844 O O . ILE B 1 246 ? -6.547 -42.125 -3.754 1 49.28 246 ILE B O 1
ATOM 3848 N N . VAL B 1 247 ? -8.148 -40.562 -4.078 1 51.38 247 VAL B N 1
ATOM 3849 C CA . VAL B 1 247 ? -9.219 -41.5 -4.305 1 51.38 247 VAL B CA 1
ATOM 3850 C C . VAL B 1 247 ? -8.953 -42.281 -5.586 1 51.38 247 VAL B C 1
ATOM 3852 O O . VAL B 1 247 ? -9.203 -43.5 -5.645 1 51.38 247 VAL B O 1
ATOM 3855 N N . GLN B 1 248 ? -8.648 -41.781 -6.539 1 49.5 248 GLN B N 1
ATOM 3856 C CA . GLN B 1 248 ? -8.391 -42.438 -7.805 1 49.5 248 GLN B CA 1
ATOM 3857 C C . GLN B 1 248 ? -7.254 -43.469 -7.668 1 49.5 248 GLN B C 1
ATOM 3859 O O . GLN B 1 248 ? -7.242 -44.469 -8.344 1 49.5 248 GLN B O 1
ATOM 3864 N N . HIS B 1 249 ? -6.109 -43 -6.785 1 51.25 249 HIS B N 1
ATOM 3865 C CA . HIS B 1 249 ? -4.984 -43.906 -6.625 1 51.25 249 HIS B CA 1
ATOM 3866 C C . HIS B 1 249 ? -5.332 -45.062 -5.684 1 51.25 249 HIS B C 1
ATOM 3868 O O . HIS B 1 249 ? -4.633 -46.062 -5.648 1 51.25 249 HIS B O 1
ATOM 3874 N N . SER B 1 250 ? -6.457 -45.094 -4.73 1 47.06 250 SER B N 1
ATOM 3875 C CA . SER B 1 250 ? -6.836 -46.156 -3.781 1 47.06 250 SER B CA 1
ATOM 3876 C C . SER B 1 250 ? -7.812 -47.125 -4.41 1 47.06 250 SER B C 1
ATOM 3878 O O . SER B 1 250 ? -8.148 -48.156 -3.803 1 47.06 250 SER B O 1
ATOM 3880 N N . GLN B 1 251 ? -8.461 -46.969 -5.617 1 41.03 251 GLN B N 1
ATOM 3881 C CA . GLN B 1 251 ? -9.227 -47.969 -6.336 1 41.03 251 GLN B CA 1
ATOM 3882 C C . GLN B 1 251 ? -8.359 -48.688 -7.355 1 41.03 251 GLN B C 1
ATOM 3884 O O . GLN B 1 251 ? -7.5 -48.094 -8 1 41.03 251 GLN B O 1
#

Solvent-accessible surface area (backbone atoms only — not comparable to full-atom values): 23563 Å² total; per-residue (Å²): 114,66,55,77,54,58,64,69,56,33,40,52,26,25,50,39,17,26,50,13,19,51,44,35,30,51,18,43,40,54,46,55,52,56,82,49,68,78,50,61,66,36,68,49,35,34,74,18,65,39,83,87,60,78,11,41,76,44,25,52,30,42,75,52,55,69,66,49,28,49,54,20,15,53,36,20,32,58,17,28,46,28,34,38,46,13,27,50,18,48,23,38,36,40,29,13,80,81,55,56,45,64,63,44,24,44,43,15,22,48,16,44,35,38,16,38,37,33,44,14,34,47,46,34,53,50,36,50,48,24,55,52,12,36,38,45,48,48,25,57,74,68,74,44,84,49,61,60,55,56,53,47,50,51,51,51,45,50,48,49,52,53,44,50,53,63,16,52,55,33,24,44,50,9,27,53,25,42,38,48,34,33,69,72,26,61,28,50,43,50,49,77,55,47,83,41,34,67,47,53,37,61,59,48,49,75,70,55,66,39,73,38,71,69,19,39,53,44,58,68,20,33,58,26,54,42,40,28,48,31,31,48,49,49,47,51,28,38,52,54,47,55,49,52,53,53,57,61,68,73,106,117,70,57,82,55,57,63,69,55,35,40,52,24,23,50,41,16,27,50,13,18,50,43,34,29,51,20,43,38,51,45,50,54,57,78,51,68,77,52,63,63,37,70,55,37,37,76,16,68,35,81,91,53,76,12,40,75,44,28,50,28,43,72,51,53,68,67,48,29,50,52,17,16,53,33,20,31,59,15,27,48,27,33,38,47,11,27,53,17,51,24,40,34,41,28,14,76,83,56,56,45,56,62,44,23,44,44,18,22,48,16,46,37,38,18,38,39,32,43,14,34,48,45,35,53,47,36,50,49,26,56,48,10,34,43,44,43,54,24,54,74,66,74,42,79,49,59,63,56,55,54,44,49,51,50,50,45,52,47,48,52,56,45,48,54,64,17,51,57,34,23,43,53,9,27,55,26,44,33,44,36,31,68,74,29,64,28,49,42,50,46,77,56,52,82,39,33,67,47,53,35,59,61,52,50,74,66,54,65,42,75,40,68,70,19,39,52,43,60,67,22,33,59,28,50,44,40,26,49,34,31,47,50,47,49,52,26,34,56,56,46,54,50,51,53,54,51,61,71,76,103

Foldseek 3Di:
DDFPDPLVVLLVLLVLLLVLLVLLLVLLCLQAPDPDPVLQPPLLAFPAPPLQDPDQLSHSNQVHDLVSLQVSLVSQQVSLVSNLSNLVSQQRQLDDPPWDDNVLSCLLSVLQSQLSNLVSVLRNLCSVSNVLNNVVNVCVVVVHPCVVSVVVVVVSSVVSVVSNVRNLVSLVRSLVSSLCSQPPHPGLFHNVLSVLRLNVLVVVLVVQRRSHSVSVSCNSSVSSVSSSVSSVRRSVRNVVSVVVVVVVVVD/DDFPDDLVVLLVLLVLLLVLLVLLLVLLCLQAPDPPPVLQPPLLQFPAPPLLGPDQQSHSNLVHDLVSLQVSLVSQQVSLVSNLSNLVSQQRQLDDDPKDHRPLSVLLSVLQSQLSNLVSVLRNLCSVSNVLNNVNNVCVVVVHPCVVSVVVVVVSSVVSVVSNVSNLVSLVSSLVSSQCSQVPHPGLFHNVLSVLRLNVQVVVLVPQRRSHSVSVSCNSSVSSVSSSVSSVNRSVGNVVSVVVVVVVVVD

Nearest PDB structures (foldseek):
  2wcd-assembly1_A  TM=1.997E-01  e=3.877E+00  Escherichia coli K-12

InterPro domains:
  IPR046475 Protein of unknown function DUF6796 [PF20599] (10-238)